Protein AF-A0A6J6SJY3-F1 (afdb_monomer_lite)

Secondary structure (DSSP, 8-state):
-HHHHHHHHHHHHHHHHHHHHHHHHHHHHHHHHHHHHHHHHHHHHHHHHHHHHHHHHHHHHHHHHHHHHHHHHHHHHHHHHHHHHHHHHHHHHHHHHHHHHHHHHHHHHHHHHHHHHHHHHHHHHHHHHHHHHHHHHHHHHHHHHHHHHHHHHHHHHHHHHHHHHHHHHHHHHHHHHHHHHHHHHHHHHHHHHHHHHHHHHH------------------------------------------SHHHHHHHHHHHHHHHHHHHHHTTGGGSHHHHHHHHHHHHHHHHHHHHTTS---EEEEETTTEEEEEETTEEEEEETT-TT-EEEEES-TTSTT-EEEEEETTEEEEEEETTTS-HHHHHHHHHHH-TTPPP-

Organism: NCBI:txid449393

pLDDT: mean 75.75, std 21.97, range [28.44, 98.81]

Sequence (377 aa):
MARHQAEERARALVVETESAQSARLEAEAAAATAVSDNARAQAAAAAAHDAQAAAESLAATHADQAREAAAAMVAAQTAAAEAHDARRRAETDAQEHAELARTSAAERDEAERRAAEALAQLQIALEARVTAERDAADHAAARAEAEAIAAERATERQAVEAAVRHQTELVEAALQDRLAAEERALALADELVRVREEFVAASGGVVPAPPAARAPRPDRPPTVPTAVSARADASLPTPSPSGGVVQVISIIAALAAAMATAIVAARGELLTAVGISLSVITVVFAVLALVRRRHPAPDVSIDERGVVTIATGGSHHRFDLYSDATDVEMSGRPGERGWQVRFLRRSLPPIVVTSRMVDAESFVRELRKWRPDLPDH

Structure (mmCIF, N/CA/C/O backbone):
data_AF-A0A6J6SJY3-F1
#
_entry.id   AF-A0A6J6SJY3-F1
#
loop_
_atom_site.group_PDB
_atom_site.id
_atom_site.type_symbol
_atom_site.label_atom_id
_atom_site.label_alt_id
_atom_site.label_comp_id
_atom_site.label_asym_id
_atom_site.label_entity_id
_atom_site.label_seq_id
_atom_site.pdbx_PDB_ins_code
_atom_site.Cartn_x
_atom_site.Cartn_y
_atom_site.Cartn_z
_atom_site.occupancy
_atom_site.B_iso_or_equiv
_atom_site.auth_seq_id
_atom_site.auth_comp_id
_atom_site.auth_asym_id
_atom_site.auth_atom_id
_atom_site.pdbx_PDB_model_num
ATOM 1 N N . MET A 1 1 ? -87.935 -0.317 130.002 1.00 56.53 1 MET A N 1
ATOM 2 C CA . MET A 1 1 ? -86.482 -0.333 129.713 1.00 56.53 1 MET A CA 1
ATOM 3 C C . MET A 1 1 ? -86.066 -1.542 128.880 1.00 56.53 1 MET A C 1
ATOM 5 O O . MET A 1 1 ? -85.767 -1.318 127.721 1.00 56.53 1 MET A O 1
ATOM 9 N N . ALA A 1 2 ? -86.125 -2.790 129.371 1.00 57.75 2 ALA A N 1
ATOM 10 C CA . ALA A 1 2 ? -85.573 -3.965 128.661 1.00 57.75 2 ALA A CA 1
ATOM 11 C C . ALA A 1 2 ? -85.941 -4.110 127.160 1.00 57.75 2 ALA A C 1
ATOM 13 O O . ALA A 1 2 ? -85.058 -4.382 126.354 1.00 57.75 2 ALA A O 1
ATOM 14 N N . ARG A 1 3 ? -87.203 -3.871 126.755 1.00 58.94 3 ARG A N 1
ATOM 15 C CA . ARG A 1 3 ? -87.597 -3.874 125.324 1.00 58.94 3 ARG A CA 1
ATOM 16 C C . ARG A 1 3 ? -86.879 -2.805 124.486 1.00 58.94 3 ARG A C 1
ATOM 18 O O . ARG A 1 3 ? -86.434 -3.117 123.394 1.00 58.94 3 ARG A O 1
ATOM 25 N N . HIS A 1 4 ? -86.704 -1.595 125.017 1.00 62.75 4 HIS A N 1
ATOM 26 C CA . HIS A 1 4 ? -86.036 -0.492 124.314 1.00 62.75 4 HIS A CA 1
ATOM 27 C C . HIS A 1 4 ? -84.557 -0.819 124.057 1.00 62.75 4 HIS A C 1
ATOM 29 O O . HIS A 1 4 ? -84.079 -0.673 122.942 1.00 62.75 4 HIS A O 1
ATOM 35 N N . GLN A 1 5 ? -83.867 -1.393 125.052 1.00 67.31 5 GLN A N 1
ATOM 36 C CA . GLN A 1 5 ? -82.482 -1.862 124.897 1.00 67.31 5 GLN A CA 1
ATOM 37 C C . GLN A 1 5 ? -82.351 -3.056 123.935 1.00 67.31 5 GLN A C 1
ATOM 39 O O . GLN A 1 5 ? -81.299 -3.240 123.326 1.00 67.31 5 GLN A O 1
ATOM 44 N N . ALA A 1 6 ? -83.396 -3.878 123.786 1.00 69.00 6 ALA A N 1
ATOM 45 C CA . ALA A 1 6 ? -83.427 -4.942 122.784 1.00 69.00 6 ALA A CA 1
ATOM 46 C C . ALA A 1 6 ? -83.635 -4.382 121.365 1.00 69.00 6 ALA A C 1
ATOM 48 O O . ALA A 1 6 ? -82.953 -4.815 120.441 1.00 69.00 6 ALA A O 1
ATOM 49 N N . GLU A 1 7 ? -84.513 -3.391 121.195 1.00 70.50 7 GLU A N 1
ATOM 50 C CA . GLU A 1 7 ? -84.739 -2.702 119.916 1.00 70.50 7 GLU A CA 1
ATOM 51 C C . GLU A 1 7 ? -83.534 -1.845 119.494 1.00 70.50 7 GLU A C 1
ATOM 53 O O . GLU A 1 7 ? -83.161 -1.853 118.324 1.00 70.50 7 GLU A O 1
ATOM 58 N N . GLU A 1 8 ? -82.863 -1.170 120.431 1.00 72.12 8 GLU A N 1
ATOM 59 C CA . GLU A 1 8 ? -81.599 -0.458 120.194 1.00 72.12 8 GLU A CA 1
ATOM 60 C C . GLU A 1 8 ? -80.485 -1.415 119.760 1.00 72.12 8 GLU A C 1
ATOM 62 O O . GLU A 1 8 ? -79.799 -1.141 118.779 1.00 72.12 8 GLU A O 1
ATOM 67 N N . ARG A 1 9 ? -80.338 -2.573 120.423 1.00 72.44 9 ARG A N 1
ATOM 68 C CA . ARG A 1 9 ? -79.381 -3.613 120.005 1.00 72.44 9 ARG A CA 1
ATOM 69 C C . ARG A 1 9 ? -79.727 -4.218 118.647 1.00 72.44 9 ARG A C 1
ATOM 71 O O . ARG A 1 9 ? -78.820 -4.452 117.859 1.00 72.44 9 ARG A O 1
ATOM 78 N N . ALA A 1 10 ? -81.007 -4.435 118.348 1.00 73.00 10 ALA A N 1
ATOM 79 C CA . ALA A 1 10 ? -81.436 -4.917 117.038 1.00 73.00 10 ALA A CA 1
ATOM 80 C C . ALA A 1 10 ? -81.129 -3.895 115.929 1.00 73.00 10 ALA A C 1
ATOM 82 O O . ALA A 1 10 ? -80.611 -4.274 114.884 1.00 73.00 10 ALA A O 1
ATOM 83 N N . ARG A 1 11 ? -81.373 -2.598 116.166 1.00 75.94 11 ARG A N 1
ATOM 84 C CA . ARG A 1 11 ? -81.018 -1.523 115.222 1.00 75.94 11 ARG A CA 1
ATOM 85 C C . ARG A 1 11 ? -79.507 -1.374 115.053 1.00 75.94 11 ARG A C 1
ATOM 87 O O . ARG A 1 11 ? -79.055 -1.213 113.927 1.00 75.94 11 ARG A O 1
ATOM 94 N N . ALA A 1 12 ? -78.735 -1.472 116.137 1.00 75.62 12 ALA A N 1
ATOM 95 C CA . ALA A 1 12 ? -77.275 -1.459 116.075 1.00 75.62 12 ALA A CA 1
ATOM 96 C C . ALA A 1 12 ? -76.739 -2.631 115.236 1.00 75.62 12 ALA A C 1
ATOM 98 O O . ALA A 1 12 ? -75.941 -2.400 114.337 1.00 75.62 12 ALA A O 1
ATOM 99 N N . LEU A 1 13 ? -77.247 -3.850 115.457 1.00 77.62 13 LEU A N 1
ATOM 100 C CA . LEU A 1 13 ? -76.889 -5.029 114.660 1.00 77.62 13 LEU A CA 1
ATOM 101 C C . LEU A 1 13 ? -77.284 -4.885 113.184 1.00 77.62 13 LEU A C 1
ATOM 103 O O . LEU A 1 13 ? -76.507 -5.277 112.323 1.00 77.62 13 LEU A O 1
ATOM 107 N N . VAL A 1 14 ? -78.449 -4.302 112.870 1.00 80.50 14 VAL A N 1
ATOM 108 C CA . VAL A 1 14 ? -78.834 -4.021 111.475 1.00 80.50 14 VAL A CA 1
ATOM 109 C C . VAL A 1 14 ? -77.833 -3.062 110.826 1.00 80.50 14 VAL A C 1
ATOM 111 O O . VAL A 1 14 ? -77.253 -3.423 109.807 1.00 80.50 14 VAL A O 1
ATOM 114 N N . VAL A 1 15 ? -77.530 -1.920 111.453 1.00 81.50 15 VAL A N 1
ATOM 115 C CA . VAL A 1 15 ? -76.552 -0.940 110.936 1.00 81.50 15 VAL A CA 1
ATOM 116 C C . VAL A 1 15 ? -75.137 -1.532 110.830 1.00 81.50 15 VAL A C 1
ATOM 118 O O . VAL A 1 15 ? -74.407 -1.234 109.885 1.00 81.50 15 VAL A O 1
ATOM 121 N N . GLU A 1 16 ? -74.743 -2.410 111.753 1.00 80.31 16 GLU A N 1
ATOM 122 C CA . GLU A 1 16 ? -73.479 -3.157 111.697 1.00 80.31 16 GLU A CA 1
ATOM 123 C C . GLU A 1 16 ? -73.463 -4.144 110.513 1.00 80.31 16 GLU A C 1
ATOM 125 O O . GLU A 1 16 ? -72.480 -4.206 109.777 1.00 80.31 16 GLU A O 1
ATOM 130 N N . THR A 1 17 ? -74.569 -4.847 110.237 1.00 81.88 17 THR A N 1
ATOM 131 C CA . THR A 1 17 ? -74.674 -5.713 109.048 1.00 81.88 17 THR A CA 1
ATOM 132 C C . THR A 1 17 ? -74.768 -4.942 107.729 1.00 81.88 17 THR A C 1
ATOM 134 O O . THR A 1 17 ? -74.174 -5.378 106.747 1.00 81.88 17 THR A O 1
ATOM 137 N N . GLU A 1 18 ? -75.449 -3.795 107.689 1.00 84.19 18 GLU A N 1
ATOM 138 C CA . GLU A 1 18 ? -75.560 -2.937 106.500 1.00 84.19 18 GLU A CA 1
ATOM 139 C C . GLU A 1 18 ? -74.212 -2.285 106.162 1.00 84.19 18 GLU A C 1
ATOM 141 O O . GLU A 1 18 ? -73.791 -2.298 105.006 1.00 84.19 18 GLU A O 1
ATOM 146 N N . SER A 1 19 ? -73.478 -1.790 107.164 1.00 81.62 19 SER A N 1
ATOM 147 C CA . SER A 1 19 ? -72.125 -1.252 106.965 1.00 81.62 19 SER A CA 1
ATOM 148 C C . SER A 1 19 ? -71.108 -2.339 106.599 1.00 81.62 19 SER A C 1
ATOM 150 O O . SER A 1 19 ? -70.290 -2.118 105.706 1.00 81.62 19 SER A O 1
ATOM 152 N N . ALA A 1 20 ? -71.201 -3.542 107.179 1.00 82.56 20 ALA A N 1
ATOM 153 C CA . ALA A 1 20 ? -70.399 -4.690 106.751 1.00 82.56 20 ALA A CA 1
ATOM 154 C C . ALA A 1 20 ? -70.732 -5.146 105.315 1.00 82.56 20 ALA A C 1
ATOM 156 O O . ALA A 1 20 ? -69.833 -5.560 104.581 1.00 82.56 20 ALA A O 1
ATOM 157 N N . GLN A 1 21 ? -71.995 -5.045 104.883 1.00 86.50 21 GLN A N 1
ATOM 158 C CA . GLN A 1 21 ? -72.391 -5.298 103.494 1.00 86.50 21 GLN A CA 1
ATOM 159 C C . GLN A 1 21 ? -71.882 -4.208 102.541 1.00 86.50 21 GLN A C 1
ATOM 161 O O . GLN A 1 21 ? -71.346 -4.559 101.492 1.00 86.50 21 GLN A O 1
ATOM 166 N N . SER A 1 22 ? -71.966 -2.921 102.902 1.00 85.38 22 SER A N 1
ATOM 167 C CA . SER A 1 22 ? -71.416 -1.820 102.089 1.00 85.38 22 SER A CA 1
ATOM 168 C C . SER A 1 22 ? -69.906 -1.967 101.912 1.00 85.38 22 SER A C 1
ATOM 170 O O . SER A 1 22 ? -69.431 -2.065 100.785 1.00 85.38 22 SER A O 1
ATOM 172 N N . ALA A 1 23 ? -69.160 -2.139 103.010 1.00 86.25 23 ALA A N 1
ATOM 173 C CA . ALA A 1 23 ? -67.711 -2.337 102.973 1.00 86.25 23 ALA A CA 1
ATOM 174 C C . ALA A 1 23 ? -67.304 -3.575 102.149 1.00 86.25 23 ALA A C 1
ATOM 176 O O . ALA A 1 23 ? -66.270 -3.572 101.479 1.00 86.25 23 ALA A O 1
ATOM 177 N N . ARG A 1 24 ? -68.128 -4.632 102.155 1.00 88.94 24 ARG A N 1
ATOM 178 C CA . ARG A 1 24 ? -67.921 -5.811 101.309 1.00 88.94 24 ARG A CA 1
ATOM 179 C C . ARG A 1 24 ? -68.184 -5.523 99.828 1.00 88.94 24 ARG A C 1
ATOM 181 O O . ARG A 1 24 ? -67.379 -5.938 99.001 1.00 88.94 24 ARG A O 1
ATOM 188 N N . LEU A 1 25 ? -69.263 -4.820 99.487 1.00 89.56 25 LEU A N 1
ATOM 189 C CA . LEU A 1 25 ? -69.569 -4.425 98.105 1.00 89.56 25 LEU A CA 1
ATOM 190 C C . LEU A 1 25 ? -68.517 -3.453 97.549 1.00 89.56 25 LEU A C 1
ATOM 192 O O . LEU A 1 25 ? -68.108 -3.584 96.399 1.00 89.56 25 LEU A O 1
ATOM 196 N N . GLU A 1 26 ? -68.022 -2.533 98.376 1.00 90.50 26 GLU A N 1
ATOM 197 C CA . GLU A 1 26 ? -66.907 -1.635 98.059 1.00 90.50 26 GLU A CA 1
ATOM 198 C C . GLU A 1 26 ? -65.608 -2.419 97.809 1.00 90.50 26 GLU A C 1
ATOM 200 O O . GLU A 1 26 ? -64.919 -2.165 96.820 1.00 90.50 26 GLU A O 1
ATOM 205 N N . ALA A 1 27 ? -65.298 -3.425 98.637 1.00 88.31 27 ALA A N 1
ATOM 206 C CA . ALA A 1 27 ? -64.146 -4.305 98.434 1.00 88.31 27 ALA A CA 1
ATOM 207 C C . ALA A 1 27 ? -64.277 -5.184 97.173 1.00 88.31 27 ALA A C 1
ATOM 209 O O . ALA A 1 27 ? -63.305 -5.343 96.433 1.00 88.31 27 ALA A O 1
ATOM 210 N N . GLU A 1 28 ? -65.465 -5.727 96.891 1.00 90.62 28 GLU A N 1
ATOM 211 C CA . GLU A 1 28 ? -65.739 -6.514 95.681 1.00 90.62 28 GLU A CA 1
ATOM 212 C C . GLU A 1 28 ? -65.668 -5.634 94.411 1.00 90.62 28 GLU A C 1
ATOM 214 O O . GLU A 1 28 ? -65.083 -6.051 93.407 1.00 90.62 28 GLU A O 1
ATOM 219 N N . ALA A 1 29 ? -66.140 -4.382 94.464 1.00 91.56 29 ALA A N 1
ATOM 220 C CA . ALA A 1 29 ? -66.001 -3.403 93.380 1.00 91.56 29 ALA A CA 1
ATOM 221 C C . ALA A 1 29 ? -64.545 -2.942 93.167 1.00 91.56 29 ALA A C 1
ATOM 223 O O . ALA A 1 29 ? -64.086 -2.832 92.024 1.00 91.56 29 ALA A O 1
ATOM 224 N N . ALA A 1 30 ? -63.787 -2.717 94.244 1.00 92.19 30 ALA A N 1
ATOM 225 C CA . ALA A 1 30 ? -62.361 -2.403 94.170 1.00 92.19 30 ALA A CA 1
ATOM 226 C C . ALA A 1 30 ? -61.557 -3.572 93.572 1.00 92.19 30 ALA A C 1
ATOM 228 O O . ALA A 1 30 ? -60.712 -3.359 92.702 1.00 92.19 30 ALA A O 1
ATOM 229 N N . ALA A 1 31 ? -61.866 -4.815 93.962 1.00 91.56 31 ALA A N 1
ATOM 230 C CA . ALA A 1 31 ? -61.252 -6.013 93.393 1.00 91.56 31 ALA A CA 1
ATOM 231 C C . ALA A 1 31 ? -61.578 -6.177 91.897 1.00 91.56 31 ALA A C 1
ATOM 233 O O . ALA A 1 31 ? -60.673 -6.417 91.097 1.00 91.56 31 ALA A O 1
ATOM 234 N N . ALA A 1 32 ? -62.838 -5.983 91.492 1.00 93.62 32 ALA A N 1
ATOM 235 C CA . ALA A 1 32 ? -63.238 -6.003 90.082 1.00 93.62 32 ALA A CA 1
ATOM 236 C C . ALA A 1 32 ? -62.518 -4.919 89.254 1.00 93.62 32 ALA A C 1
ATOM 238 O O . ALA A 1 32 ? -62.084 -5.178 88.128 1.00 93.62 32 ALA A O 1
ATOM 239 N N . THR A 1 33 ? -62.329 -3.729 89.832 1.00 95.25 33 THR A N 1
ATOM 240 C CA . THR A 1 33 ? -61.581 -2.626 89.211 1.00 95.25 33 THR A CA 1
ATOM 241 C C . THR A 1 33 ? -60.107 -2.997 89.034 1.00 95.25 33 THR A C 1
ATOM 243 O O . THR A 1 33 ? -59.603 -2.942 87.914 1.00 95.25 33 THR A O 1
ATOM 246 N N . ALA A 1 34 ? -59.447 -3.501 90.082 1.00 94.38 34 ALA A N 1
ATOM 247 C CA . ALA A 1 34 ? -58.052 -3.942 90.030 1.00 94.38 34 ALA A CA 1
ATOM 248 C C . ALA A 1 34 ? -57.814 -5.091 89.028 1.00 94.38 34 ALA A C 1
ATOM 250 O O . ALA A 1 34 ? -56.789 -5.115 88.346 1.00 94.38 34 ALA A O 1
ATOM 251 N N . VAL A 1 35 ? -58.765 -6.024 88.881 1.00 96.06 35 VAL A N 1
ATOM 252 C CA . VAL A 1 35 ? -58.718 -7.069 87.840 1.00 96.06 35 VAL A CA 1
ATOM 253 C C . VAL A 1 35 ? -58.846 -6.460 86.439 1.00 96.06 35 VAL A C 1
ATOM 255 O O . VAL A 1 35 ? -58.096 -6.842 85.541 1.00 96.06 35 VAL A O 1
ATOM 258 N N . SER A 1 36 ? -59.739 -5.483 86.245 1.00 95.75 36 SER A N 1
ATOM 259 C CA . SER A 1 36 ? -59.887 -4.767 84.969 1.00 95.75 36 SER A CA 1
ATOM 260 C C . SER A 1 36 ? -58.646 -3.938 84.609 1.00 95.75 36 SER A C 1
ATOM 262 O O . SER A 1 36 ? -58.234 -3.922 83.448 1.00 95.75 36 SER A O 1
ATOM 264 N N . ASP A 1 37 ? -58.025 -3.280 85.590 1.00 95.62 37 ASP A N 1
ATOM 265 C CA 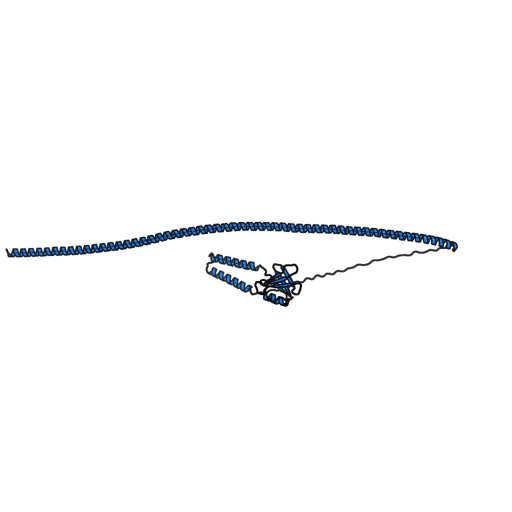. ASP A 1 37 ? -56.790 -2.509 85.415 1.00 95.62 37 ASP A CA 1
ATOM 266 C C . ASP A 1 37 ? -55.608 -3.425 85.072 1.00 95.62 37 ASP A C 1
ATOM 268 O O . ASP A 1 37 ? -54.864 -3.140 84.136 1.00 95.62 37 ASP A O 1
ATOM 272 N N . ASN A 1 38 ? -55.476 -4.566 85.758 1.00 95.69 38 ASN A N 1
ATOM 273 C CA . ASN A 1 38 ? -54.453 -5.573 85.468 1.00 95.69 38 ASN A CA 1
ATOM 274 C C . ASN A 1 38 ? -54.642 -6.177 84.062 1.00 95.69 38 ASN A C 1
ATOM 276 O O . ASN A 1 38 ? -53.689 -6.253 83.292 1.00 95.69 38 ASN A O 1
ATOM 280 N N . ALA A 1 39 ? -55.877 -6.507 83.666 1.00 96.06 39 ALA A N 1
ATOM 281 C CA . ALA A 1 39 ? -56.178 -6.969 82.309 1.00 96.06 39 ALA A CA 1
ATOM 282 C C . ALA A 1 39 ? -55.839 -5.912 81.237 1.00 96.06 39 ALA A C 1
ATOM 284 O O . ALA A 1 39 ? -55.269 -6.248 80.198 1.00 96.06 39 ALA A O 1
ATOM 285 N N . ARG A 1 40 ? -56.121 -4.625 81.495 1.00 96.81 40 ARG A N 1
ATOM 286 C CA . ARG A 1 40 ? -55.726 -3.518 80.604 1.00 96.81 40 ARG A CA 1
ATOM 287 C C . ARG A 1 40 ? -54.207 -3.324 80.547 1.00 96.81 40 ARG A C 1
ATOM 289 O O . ARG A 1 40 ? -53.683 -3.091 79.461 1.00 96.81 40 ARG A O 1
ATOM 296 N N . ALA A 1 41 ? -53.494 -3.479 81.662 1.00 95.75 41 ALA A N 1
ATOM 297 C CA . ALA A 1 41 ? -52.032 -3.432 81.697 1.00 95.75 41 ALA A CA 1
ATOM 298 C C . ALA A 1 41 ? -51.393 -4.603 80.925 1.00 95.75 41 ALA A C 1
ATOM 300 O O . ALA A 1 41 ? -50.464 -4.387 80.151 1.00 95.75 41 ALA A O 1
ATOM 301 N N . GLN A 1 42 ? -51.926 -5.822 81.064 1.00 96.31 42 GLN A N 1
ATOM 302 C CA . GLN A 1 42 ? -51.480 -6.998 80.305 1.00 96.31 42 GLN A CA 1
ATOM 303 C C . GLN A 1 42 ? -51.727 -6.834 78.799 1.00 96.31 42 GLN A C 1
ATOM 305 O O . GLN A 1 42 ? -50.830 -7.103 78.003 1.00 96.31 42 GLN A O 1
ATOM 310 N N . ALA A 1 43 ? -52.899 -6.330 78.400 1.00 96.62 43 ALA A N 1
ATOM 311 C CA . ALA A 1 43 ? -53.201 -6.038 76.998 1.00 96.62 43 ALA A CA 1
ATOM 312 C C . ALA A 1 43 ? -52.274 -4.955 76.411 1.00 96.62 43 ALA A C 1
ATOM 314 O O . ALA A 1 43 ? -51.808 -5.092 75.281 1.00 96.62 43 ALA A O 1
ATOM 315 N N . ALA A 1 44 ? -51.956 -3.909 77.184 1.00 96.81 44 ALA A N 1
ATOM 316 C CA . ALA A 1 44 ? -51.006 -2.876 76.772 1.00 96.81 44 ALA A CA 1
ATOM 317 C C . ALA A 1 44 ? -49.568 -3.414 76.647 1.00 96.81 44 ALA A C 1
ATOM 319 O O . ALA A 1 44 ? -48.866 -3.059 75.704 1.00 96.81 44 ALA A O 1
ATOM 320 N N . ALA A 1 45 ? -49.140 -4.299 77.555 1.00 96.88 45 ALA A N 1
ATOM 321 C CA . ALA A 1 45 ? -47.833 -4.952 77.489 1.00 96.88 45 ALA A CA 1
ATOM 322 C C . ALA A 1 45 ? -47.715 -5.893 76.276 1.00 96.88 45 ALA A C 1
ATOM 324 O O . ALA A 1 45 ? -46.703 -5.861 75.579 1.00 96.88 45 ALA A O 1
ATOM 325 N N . ALA A 1 46 ? -48.758 -6.676 75.976 1.00 96.94 46 ALA A N 1
ATOM 326 C CA . ALA A 1 46 ? -48.812 -7.510 74.775 1.00 96.94 46 ALA A CA 1
ATOM 327 C C . ALA A 1 46 ? -48.710 -6.659 73.497 1.00 96.94 46 ALA A C 1
ATOM 329 O O . ALA A 1 46 ? -47.816 -6.881 72.686 1.00 96.94 46 ALA A O 1
ATOM 330 N N . ALA A 1 47 ? -49.529 -5.608 73.377 1.00 97.50 47 ALA A N 1
ATOM 331 C CA . ALA A 1 47 ? -49.487 -4.697 72.232 1.00 97.50 47 ALA A CA 1
ATOM 332 C C . ALA A 1 47 ? -48.130 -3.977 72.077 1.00 97.50 47 ALA A C 1
ATOM 334 O O . ALA A 1 47 ? -47.699 -3.714 70.955 1.00 97.50 47 ALA A O 1
ATOM 335 N N . ALA A 1 48 ? -47.434 -3.678 73.181 1.00 97.38 48 ALA A N 1
ATOM 336 C CA . ALA A 1 48 ? -46.082 -3.121 73.146 1.00 97.38 48 ALA A CA 1
ATOM 337 C C . ALA A 1 48 ? -45.040 -4.138 72.642 1.00 97.38 48 ALA A C 1
ATOM 339 O O . ALA A 1 48 ? -44.178 -3.771 71.844 1.00 97.38 48 ALA A O 1
ATOM 340 N N . HIS A 1 49 ? -45.137 -5.409 73.049 1.00 97.19 49 HIS A N 1
ATOM 341 C CA . HIS A 1 49 ? -44.282 -6.480 72.527 1.00 97.19 49 HIS A CA 1
ATOM 342 C C . HIS A 1 49 ? -44.542 -6.766 71.042 1.00 97.19 49 HIS A C 1
ATOM 344 O O . HIS A 1 49 ? -43.584 -6.874 70.279 1.00 97.19 49 HIS A O 1
ATOM 350 N N . ASP A 1 50 ? -45.805 -6.809 70.608 1.00 98.00 50 ASP A N 1
ATOM 351 C CA . ASP A 1 50 ? -46.167 -6.984 69.195 1.00 98.00 50 ASP A CA 1
ATOM 352 C C . ASP A 1 50 ? -45.634 -5.823 68.334 1.00 98.00 50 ASP A C 1
ATOM 354 O O . ASP A 1 50 ? -45.064 -6.037 67.261 1.00 98.00 50 ASP A O 1
ATOM 358 N N . ALA A 1 51 ? -45.750 -4.582 68.826 1.00 97.25 51 ALA A N 1
ATOM 359 C CA . ALA A 1 51 ? -45.201 -3.401 68.162 1.00 97.25 51 ALA A CA 1
ATOM 360 C C . ALA A 1 51 ? -43.661 -3.415 68.103 1.00 97.25 51 ALA A C 1
ATOM 362 O O . ALA A 1 51 ? -43.090 -3.031 67.080 1.00 97.25 51 ALA A O 1
ATOM 363 N N . GLN A 1 52 ? -42.985 -3.886 69.158 1.00 97.81 52 GLN A N 1
ATOM 364 C CA . GLN A 1 52 ? -41.532 -4.065 69.158 1.00 97.81 52 GLN A CA 1
ATOM 365 C C . GLN A 1 52 ? -41.105 -5.130 68.136 1.00 97.81 52 GLN A C 1
ATOM 367 O O . GLN A 1 52 ? -40.230 -4.858 67.317 1.00 97.81 52 GLN A O 1
ATOM 372 N N . ALA A 1 53 ? -41.752 -6.298 68.117 1.00 97.94 53 ALA A N 1
ATOM 373 C CA . ALA A 1 53 ? -41.448 -7.368 67.164 1.00 97.94 53 ALA A CA 1
ATOM 374 C C . ALA A 1 53 ? -41.673 -6.927 65.703 1.00 97.94 53 ALA A C 1
ATOM 376 O O . ALA A 1 53 ? -40.866 -7.235 64.821 1.00 97.94 53 ALA A O 1
ATOM 377 N N . ALA A 1 54 ? -42.725 -6.143 65.440 1.00 97.88 54 ALA A N 1
ATOM 378 C CA . ALA A 1 54 ? -42.958 -5.537 64.130 1.00 97.88 54 ALA A CA 1
ATOM 379 C C . ALA A 1 54 ? -41.854 -4.530 63.746 1.00 97.88 54 ALA A C 1
ATOM 381 O O . ALA A 1 54 ? -41.372 -4.548 62.611 1.00 97.88 54 ALA A O 1
ATOM 382 N N . ALA A 1 55 ? -41.411 -3.684 64.683 1.00 97.88 55 ALA A N 1
ATOM 383 C CA . ALA A 1 55 ? -40.322 -2.734 64.455 1.00 97.88 55 ALA A CA 1
ATOM 384 C C . ALA A 1 55 ? -38.972 -3.435 64.208 1.00 97.88 55 ALA A C 1
ATOM 386 O O . ALA A 1 55 ? -38.237 -3.042 63.302 1.00 97.88 55 ALA A O 1
ATOM 387 N N . GLU A 1 56 ? -38.666 -4.503 64.949 1.00 98.25 56 GLU A N 1
ATOM 388 C CA . GLU A 1 56 ? -37.469 -5.332 64.753 1.00 98.25 56 GLU A CA 1
ATOM 389 C C . GLU A 1 56 ? -37.490 -6.043 63.387 1.00 98.25 56 GLU A C 1
ATOM 391 O O . GLU A 1 56 ? -36.487 -6.031 62.671 1.00 98.25 56 GLU A O 1
ATOM 396 N N . SER A 1 57 ? -38.644 -6.571 62.961 1.00 98.12 57 SER A N 1
ATOM 397 C CA . SER A 1 57 ? -38.818 -7.175 61.631 1.00 98.12 57 SER A CA 1
ATOM 398 C C . SER A 1 57 ? -38.634 -6.167 60.487 1.00 98.12 57 SER A C 1
ATOM 400 O O . SER A 1 57 ? -38.039 -6.497 59.455 1.00 98.12 57 SER A O 1
ATOM 402 N N . LEU A 1 58 ? -39.124 -4.932 60.645 1.00 98.38 58 LEU A N 1
ATOM 403 C CA . LEU A 1 58 ? -38.903 -3.852 59.676 1.00 98.38 58 LEU A CA 1
ATOM 404 C C . LEU A 1 58 ? -37.433 -3.411 59.650 1.00 98.38 58 LEU A C 1
ATOM 406 O O . LEU A 1 58 ? -36.866 -3.241 58.571 1.00 98.38 58 LEU A O 1
ATOM 410 N N . ALA A 1 59 ? -36.789 -3.289 60.814 1.00 98.12 59 ALA A N 1
ATOM 411 C CA . ALA A 1 59 ? -35.370 -2.954 60.913 1.00 98.12 59 ALA A CA 1
ATOM 412 C C . ALA A 1 59 ? -34.477 -4.017 60.249 1.00 98.12 59 ALA A C 1
ATOM 414 O O . ALA A 1 59 ? -33.556 -3.662 59.513 1.00 98.12 59 ALA A O 1
ATOM 415 N N . ALA A 1 60 ? -34.785 -5.306 60.431 1.00 98.12 60 ALA A N 1
ATOM 416 C CA . ALA A 1 60 ? -34.116 -6.401 59.730 1.00 98.12 60 ALA A CA 1
ATOM 417 C C . ALA A 1 60 ? -34.314 -6.304 58.206 1.00 98.12 60 ALA A C 1
ATOM 419 O O . ALA A 1 60 ? -33.344 -6.332 57.454 1.00 98.12 60 ALA A O 1
ATOM 420 N N . THR A 1 61 ? -35.550 -6.076 57.747 1.00 98.44 61 THR A N 1
ATOM 421 C CA . THR A 1 61 ? -35.864 -5.923 56.312 1.00 98.44 61 THR A CA 1
ATOM 422 C C . THR A 1 61 ? -35.090 -4.760 55.675 1.00 98.44 61 THR A C 1
ATOM 424 O O . THR A 1 61 ? -34.543 -4.898 54.582 1.00 98.44 61 THR A O 1
ATOM 427 N N . HIS A 1 62 ? -34.981 -3.621 56.365 1.00 98.12 62 HIS A N 1
ATOM 428 C CA . HIS A 1 62 ? -34.193 -2.482 55.888 1.00 98.12 62 HIS A CA 1
ATOM 429 C C . HIS A 1 62 ? -32.678 -2.726 55.948 1.00 98.12 62 HIS A C 1
ATOM 431 O O . HIS A 1 62 ? -31.957 -2.257 55.067 1.00 98.12 62 HIS A O 1
ATOM 437 N N . ALA A 1 63 ? -32.179 -3.482 56.932 1.00 98.19 63 ALA A N 1
ATOM 438 C CA . ALA A 1 63 ? -30.777 -3.896 56.976 1.00 98.19 63 ALA A CA 1
ATOM 439 C C . ALA A 1 63 ? -30.422 -4.846 55.817 1.00 98.19 63 ALA A C 1
ATOM 441 O O . ALA A 1 63 ? -29.325 -4.763 55.265 1.00 98.19 63 ALA A O 1
ATOM 442 N N . ASP A 1 64 ? -31.347 -5.711 55.405 1.00 98.44 64 ASP A N 1
ATOM 443 C CA . ASP A 1 64 ? -31.177 -6.613 54.262 1.00 98.44 64 ASP A CA 1
ATOM 444 C C . ASP A 1 64 ? -31.146 -5.829 52.943 1.00 98.44 64 ASP A C 1
ATOM 446 O O . ASP A 1 64 ? -30.188 -5.956 52.178 1.00 98.44 64 ASP A O 1
ATOM 450 N N . GLN A 1 65 ? -32.107 -4.921 52.741 1.00 98.31 65 GLN A N 1
ATOM 451 C CA . GLN A 1 65 ? -32.137 -3.995 51.599 1.00 98.31 65 GLN A CA 1
ATOM 452 C C . GLN A 1 65 ? -30.871 -3.125 51.515 1.00 98.31 65 GLN A C 1
ATOM 454 O O . GLN A 1 65 ? -30.326 -2.918 50.431 1.00 98.31 65 GLN A O 1
ATOM 459 N N . ALA A 1 66 ? -30.362 -2.635 52.651 1.00 98.19 66 ALA A N 1
ATOM 460 C CA . ALA A 1 66 ? -29.126 -1.854 52.695 1.00 98.19 66 ALA A CA 1
ATOM 461 C C . ALA A 1 66 ? -27.889 -2.689 52.317 1.00 98.19 66 ALA A C 1
ATOM 463 O O . ALA A 1 66 ? -26.997 -2.189 51.629 1.00 98.19 66 ALA A O 1
ATOM 464 N N . ARG A 1 67 ? -27.837 -3.968 52.722 1.00 98.50 67 ARG A N 1
ATOM 465 C CA . ARG A 1 67 ? -26.766 -4.900 52.328 1.00 98.50 67 ARG A CA 1
ATOM 466 C C . ARG A 1 67 ? -26.823 -5.244 50.839 1.00 98.50 67 ARG A C 1
ATOM 468 O O . ARG A 1 67 ? -25.777 -5.256 50.193 1.00 98.50 67 ARG A O 1
ATOM 475 N N . GLU A 1 68 ? -28.014 -5.463 50.288 1.00 98.44 68 GLU A N 1
ATOM 476 C CA . GLU A 1 68 ? -28.214 -5.691 48.851 1.00 98.44 68 GLU A CA 1
ATOM 477 C C . GLU A 1 68 ? -27.803 -4.462 48.023 1.00 98.44 68 GLU A C 1
ATOM 479 O O . GLU A 1 68 ? -27.012 -4.583 47.088 1.00 98.44 68 GLU A O 1
ATOM 484 N N . ALA A 1 69 ? -28.242 -3.262 48.417 1.00 98.25 69 ALA A N 1
ATOM 485 C CA . ALA A 1 69 ? -27.866 -2.013 47.755 1.00 98.25 69 ALA A CA 1
ATOM 486 C C . ALA A 1 69 ? -26.348 -1.751 47.803 1.00 98.25 69 ALA A C 1
ATOM 488 O O . ALA A 1 69 ? -25.762 -1.331 46.803 1.00 98.25 69 ALA A O 1
ATOM 489 N N . ALA A 1 70 ? -25.689 -2.043 48.930 1.00 98.38 70 ALA A N 1
ATOM 490 C CA . ALA A 1 70 ? -24.235 -1.942 49.048 1.00 98.38 70 ALA A CA 1
ATOM 491 C C . ALA A 1 70 ? -23.511 -2.942 48.126 1.00 98.38 70 ALA A C 1
ATOM 493 O O . ALA A 1 70 ? -22.568 -2.560 47.432 1.00 98.38 70 ALA A O 1
ATOM 494 N N . ALA A 1 71 ? -23.974 -4.195 48.056 1.00 98.38 71 ALA A N 1
ATOM 495 C CA . ALA A 1 71 ? -23.421 -5.198 47.145 1.00 98.38 71 ALA A CA 1
ATOM 496 C C . ALA A 1 71 ? -23.604 -4.801 45.667 1.00 98.38 71 ALA A C 1
ATOM 498 O O . ALA A 1 71 ? -22.664 -4.911 44.879 1.00 98.38 71 ALA A O 1
ATOM 499 N N . ALA A 1 72 ? -24.774 -4.265 45.304 1.00 98.19 72 ALA A N 1
ATOM 500 C CA . ALA A 1 72 ? -25.049 -3.745 43.966 1.00 98.19 72 ALA A CA 1
ATOM 501 C C . ALA A 1 72 ? -24.156 -2.542 43.608 1.00 98.19 72 ALA A C 1
ATOM 503 O O . ALA A 1 72 ? -23.656 -2.466 42.485 1.00 98.19 72 ALA A O 1
ATOM 504 N N . MET A 1 73 ? -23.888 -1.635 44.557 1.00 98.44 73 MET A N 1
ATOM 505 C CA . MET A 1 73 ? -22.933 -0.536 44.361 1.00 98.44 73 MET A CA 1
ATOM 506 C C . MET A 1 73 ? -21.505 -1.036 44.119 1.00 98.44 73 MET A C 1
ATOM 508 O O . MET A 1 73 ? -20.848 -0.536 43.207 1.00 98.44 73 MET A O 1
ATOM 512 N N . VAL A 1 74 ? -21.029 -2.031 44.878 1.00 98.69 74 VAL A N 1
ATOM 513 C CA . VAL A 1 74 ? -19.700 -2.629 44.647 1.00 98.69 74 VAL A CA 1
ATOM 514 C C . VAL A 1 74 ? -19.635 -3.297 43.271 1.00 98.69 74 VAL A C 1
ATOM 516 O O . VAL A 1 74 ? -18.712 -3.020 42.510 1.00 98.69 74 VAL A O 1
ATOM 519 N N . ALA A 1 75 ? -20.640 -4.096 42.900 1.00 98.38 75 ALA A N 1
ATOM 520 C CA . ALA A 1 75 ? -20.700 -4.735 41.583 1.00 98.38 75 ALA A CA 1
ATOM 521 C C . ALA A 1 75 ? -20.702 -3.711 40.430 1.00 98.38 75 ALA A C 1
ATOM 523 O O . ALA A 1 75 ? -19.994 -3.893 39.438 1.00 98.38 75 ALA A O 1
ATOM 524 N N . ALA A 1 76 ? -21.435 -2.601 40.575 1.00 98.38 76 ALA A N 1
ATOM 525 C CA . ALA A 1 76 ? -21.444 -1.514 39.598 1.00 98.38 76 ALA A CA 1
ATOM 526 C C . ALA A 1 76 ? -20.085 -0.793 39.498 1.00 98.38 76 ALA A C 1
ATOM 528 O O . ALA A 1 76 ? -19.662 -0.439 38.398 1.00 98.38 76 ALA A O 1
ATOM 529 N N . GLN A 1 77 ? -19.374 -0.607 40.617 1.00 98.62 77 GLN A N 1
ATOM 530 C CA . GLN A 1 77 ? -18.020 -0.038 40.629 1.00 98.62 77 GLN A CA 1
ATOM 531 C C . GLN A 1 77 ? -17.003 -0.967 39.950 1.00 98.62 77 GLN A C 1
ATOM 533 O O . GLN A 1 77 ? -16.197 -0.493 39.149 1.00 98.62 77 GLN A O 1
ATOM 538 N N . THR A 1 78 ? -17.068 -2.280 40.202 1.00 98.62 78 THR A N 1
ATOM 539 C CA . THR A 1 78 ? -16.231 -3.277 39.514 1.00 98.62 78 THR A CA 1
ATOM 540 C C . THR A 1 78 ? -16.496 -3.277 38.008 1.00 98.62 78 THR A C 1
ATOM 542 O O . THR A 1 78 ? -15.558 -3.114 37.232 1.00 98.62 78 THR A O 1
ATOM 545 N N . ALA A 1 79 ? -17.762 -3.351 37.584 1.00 98.31 79 ALA A N 1
ATOM 546 C CA . ALA A 1 79 ? -18.128 -3.327 36.167 1.00 98.31 79 ALA A CA 1
ATOM 547 C C . ALA A 1 79 ? -17.709 -2.017 35.466 1.00 98.31 79 ALA A C 1
ATOM 549 O O . ALA A 1 79 ? -17.270 -2.040 34.315 1.00 98.31 79 ALA A O 1
ATOM 550 N N . ALA A 1 80 ? -17.789 -0.872 36.154 1.00 98.44 80 ALA A N 1
ATOM 551 C CA . ALA A 1 80 ? -17.292 0.401 35.632 1.00 98.44 80 ALA A CA 1
ATOM 552 C C . ALA A 1 80 ? -15.762 0.398 35.460 1.00 98.44 80 ALA A C 1
ATOM 554 O O . ALA A 1 80 ? -15.267 0.837 34.422 1.00 98.44 80 ALA A O 1
ATOM 555 N N . ALA A 1 81 ? -15.010 -0.129 36.432 1.00 98.50 81 ALA A N 1
ATOM 556 C CA . ALA A 1 81 ? -13.556 -0.262 36.332 1.00 98.50 81 ALA A CA 1
ATOM 557 C C . ALA A 1 81 ? -13.145 -1.200 35.181 1.00 98.50 81 ALA A C 1
ATOM 559 O O . ALA A 1 81 ? -12.290 -0.843 34.372 1.00 98.50 81 ALA A O 1
ATOM 560 N N . GLU A 1 82 ? -13.806 -2.351 35.041 1.00 98.50 82 GLU A N 1
ATOM 561 C CA . GLU A 1 82 ? -13.588 -3.290 33.933 1.00 98.50 82 GLU A CA 1
ATOM 562 C C . GLU A 1 82 ? -13.893 -2.662 32.565 1.00 98.50 82 GLU A C 1
ATOM 564 O O . GLU A 1 82 ? -13.126 -2.850 31.617 1.00 98.50 82 GLU A O 1
ATOM 569 N N . ALA A 1 83 ? -14.966 -1.869 32.460 1.00 98.31 83 ALA A N 1
ATOM 570 C CA . ALA A 1 83 ? -15.322 -1.143 31.242 1.00 98.31 83 ALA A CA 1
ATOM 571 C C . ALA A 1 83 ? -14.307 -0.037 30.898 1.00 98.31 83 ALA A C 1
ATOM 573 O O . ALA A 1 83 ? -13.939 0.117 29.730 1.00 98.31 83 ALA A O 1
ATOM 574 N N . HIS A 1 84 ? -13.807 0.702 31.895 1.00 98.56 84 HIS A N 1
ATOM 575 C CA . HIS A 1 84 ? -12.713 1.656 31.698 1.00 98.56 84 HIS A CA 1
ATOM 576 C C . HIS A 1 84 ? -11.436 0.952 31.224 1.00 98.56 84 HIS A C 1
ATOM 578 O O . HIS A 1 84 ? -10.800 1.417 30.282 1.00 98.56 84 HIS A O 1
ATOM 584 N N . ASP A 1 85 ? -11.087 -0.195 31.799 1.00 98.69 85 ASP A N 1
ATOM 585 C CA . ASP A 1 85 ? -9.900 -0.961 31.415 1.00 98.69 85 ASP A CA 1
ATOM 586 C C . ASP A 1 85 ? -10.020 -1.612 30.033 1.00 98.69 85 ASP A C 1
ATOM 588 O O . ASP A 1 85 ? -9.047 -1.634 29.276 1.00 98.69 85 ASP A O 1
ATOM 592 N N . ALA A 1 86 ? -11.210 -2.088 29.661 1.00 98.25 86 ALA A N 1
ATOM 593 C CA . ALA A 1 86 ? -11.500 -2.551 28.308 1.00 98.25 86 ALA A CA 1
ATOM 594 C C . ALA A 1 86 ? -11.382 -1.412 27.286 1.00 98.25 86 ALA A C 1
ATOM 596 O O . ALA A 1 86 ? -10.777 -1.600 26.231 1.00 98.25 86 ALA A O 1
ATOM 597 N N . ARG A 1 87 ? -11.881 -0.214 27.624 1.00 98.62 87 ARG A N 1
ATOM 598 C CA . ARG A 1 87 ? -11.716 0.984 26.794 1.00 98.62 87 ARG A CA 1
ATOM 599 C C . ARG A 1 87 ? -10.244 1.381 26.646 1.00 98.62 87 ARG A C 1
ATOM 601 O O . ARG A 1 87 ? -9.823 1.630 25.524 1.00 98.62 87 ARG A O 1
ATOM 608 N N . ARG A 1 88 ? -9.459 1.402 27.733 1.00 98.81 88 ARG A N 1
ATOM 609 C CA . ARG A 1 88 ? -8.022 1.741 27.677 1.00 98.81 88 ARG A CA 1
ATOM 610 C C . ARG A 1 88 ? -7.250 0.786 26.765 1.00 98.81 88 ARG A C 1
ATOM 612 O O . ARG A 1 88 ? -6.439 1.255 25.979 1.00 98.81 88 ARG A O 1
ATOM 619 N N . ARG A 1 89 ? -7.537 -0.524 26.825 1.00 98.75 89 ARG A N 1
ATOM 620 C CA . ARG A 1 89 ? -6.963 -1.514 25.893 1.00 98.75 89 ARG A CA 1
ATOM 621 C C . ARG A 1 89 ? -7.318 -1.184 24.442 1.00 98.75 89 ARG A C 1
ATOM 623 O O . ARG A 1 89 ? -6.414 -0.958 23.653 1.00 98.75 89 ARG A O 1
ATOM 630 N N . ALA A 1 90 ? -8.603 -1.011 24.129 1.00 98.44 90 ALA A N 1
ATOM 631 C CA . ALA A 1 90 ? -9.044 -0.674 22.773 1.00 98.44 90 ALA A CA 1
ATOM 632 C C . ALA A 1 90 ? -8.475 0.665 22.245 1.00 98.44 90 ALA A C 1
ATOM 634 O O . ALA A 1 90 ? -8.248 0.807 21.045 1.00 98.44 90 ALA A O 1
ATOM 635 N N . GLU A 1 91 ? -8.228 1.647 23.120 1.00 98.69 91 GLU A N 1
ATOM 636 C CA . GLU A 1 91 ? -7.555 2.903 22.763 1.00 98.69 91 GLU A CA 1
ATOM 637 C C . GLU A 1 91 ? -6.057 2.701 22.462 1.00 98.69 91 GLU A C 1
ATOM 639 O O . GLU A 1 91 ? -5.548 3.343 21.544 1.00 98.69 91 GLU A O 1
ATOM 644 N N . THR A 1 92 ? -5.366 1.793 23.162 1.00 98.75 92 THR A N 1
ATOM 645 C CA . THR A 1 92 ? -3.986 1.380 22.839 1.00 98.75 92 THR A CA 1
ATOM 646 C C . THR A 1 92 ? -3.927 0.561 21.547 1.00 98.75 92 THR A C 1
ATOM 648 O O . THR A 1 92 ? -3.172 0.925 20.649 1.00 98.75 92 THR A O 1
ATOM 651 N N . ASP A 1 93 ? -4.776 -0.458 21.388 1.00 98.50 93 ASP A N 1
ATOM 652 C CA . ASP A 1 93 ? -4.842 -1.296 20.179 1.00 98.50 93 ASP A CA 1
ATOM 653 C C . ASP A 1 93 ? -5.074 -0.431 18.918 1.00 98.50 93 ASP A C 1
ATOM 655 O O . ASP A 1 93 ? -4.450 -0.618 17.871 1.00 98.50 93 ASP A O 1
ATOM 659 N N . ALA A 1 94 ? -5.940 0.586 19.026 1.00 98.50 94 ALA A N 1
ATOM 660 C CA . ALA A 1 94 ? -6.194 1.549 17.957 1.00 98.50 94 ALA A CA 1
ATOM 661 C C . ALA A 1 94 ? -4.993 2.469 17.658 1.00 98.50 94 ALA A C 1
ATOM 663 O O . ALA A 1 94 ? -4.793 2.845 16.500 1.00 98.50 94 ALA A O 1
ATOM 664 N N . GLN A 1 95 ? -4.187 2.828 18.664 1.00 98.62 95 GLN A N 1
ATOM 665 C CA . GLN A 1 95 ? -2.951 3.597 18.476 1.00 98.62 95 GLN A CA 1
ATOM 666 C C . GLN A 1 95 ? -1.878 2.758 17.772 1.00 98.62 95 GLN A C 1
ATOM 668 O O . GLN A 1 95 ? -1.299 3.230 16.793 1.00 98.62 95 GLN A O 1
ATOM 673 N N . GLU A 1 96 ? -1.679 1.503 18.186 1.00 98.75 96 GLU A N 1
ATOM 674 C CA . GLU A 1 96 ? -0.741 0.570 17.544 1.00 98.75 96 GLU A CA 1
ATOM 675 C C . GLU A 1 96 ? -1.125 0.301 16.080 1.00 98.75 96 GLU A C 1
ATOM 677 O O . GLU A 1 96 ? -0.286 0.391 15.179 1.00 98.75 96 GLU A O 1
ATOM 682 N N . HIS A 1 97 ? -2.412 0.070 15.796 1.00 98.44 97 HIS A N 1
ATOM 683 C CA . HIS A 1 97 ? -2.903 -0.048 14.420 1.00 98.44 97 HIS A CA 1
ATOM 684 C C . HIS A 1 97 ? -2.719 1.244 13.605 1.00 98.44 97 HIS A C 1
ATOM 686 O O . HIS A 1 97 ? -2.367 1.174 12.424 1.00 98.44 97 HIS A O 1
ATOM 692 N N . ALA A 1 98 ? -2.897 2.423 14.211 1.00 98.56 98 ALA A N 1
ATOM 693 C CA . ALA A 1 98 ? -2.633 3.706 13.559 1.00 98.56 98 ALA A CA 1
ATOM 694 C C . ALA A 1 98 ? -1.131 3.985 13.343 1.00 98.56 98 ALA A C 1
ATOM 696 O O . ALA A 1 98 ? -0.782 4.801 12.488 1.00 98.56 98 ALA A O 1
ATOM 697 N N . GLU A 1 99 ? -0.232 3.330 14.081 1.00 98.62 99 GLU A N 1
ATOM 698 C CA . GLU A 1 99 ? 1.219 3.374 13.845 1.00 98.62 99 GLU A CA 1
ATOM 699 C C . GLU A 1 99 ? 1.642 2.422 12.740 1.00 98.62 99 GLU A C 1
ATOM 701 O O . GLU A 1 99 ? 2.280 2.857 11.782 1.00 98.62 99 GLU A O 1
ATOM 706 N N . LEU A 1 100 ? 1.177 1.174 12.778 1.00 98.62 100 LEU A N 1
ATOM 707 C CA . LEU A 1 100 ? 1.407 0.208 11.706 1.00 98.62 100 LEU A CA 1
ATOM 708 C C . LEU A 1 100 ? 0.889 0.723 10.348 1.00 98.62 100 LEU A C 1
ATOM 710 O O . LEU A 1 100 ? 1.566 0.587 9.327 1.00 98.62 100 LEU A O 1
ATOM 714 N N . ALA A 1 101 ? -0.277 1.379 10.334 1.00 98.44 101 ALA A N 1
ATOM 715 C CA . ALA A 1 101 ? -0.832 2.006 9.136 1.00 98.44 101 ALA A CA 1
ATOM 716 C C . ALA A 1 101 ? 0.024 3.176 8.612 1.00 98.44 101 ALA A C 1
ATOM 718 O O . ALA A 1 101 ? 0.195 3.298 7.397 1.00 98.44 101 ALA A O 1
ATOM 719 N N . ARG A 1 102 ? 0.587 4.009 9.506 1.00 98.69 102 ARG A N 1
ATOM 720 C CA . ARG A 1 102 ? 1.504 5.110 9.153 1.00 98.69 102 ARG A CA 1
ATOM 721 C C . ARG A 1 102 ? 2.822 4.584 8.581 1.00 98.69 102 ARG A C 1
ATOM 723 O O . ARG A 1 102 ? 3.231 5.037 7.515 1.00 98.69 102 ARG A O 1
ATOM 730 N N . THR A 1 103 ? 3.446 3.605 9.235 1.00 98.69 103 THR A N 1
ATOM 731 C CA . THR A 1 103 ? 4.693 2.977 8.764 1.00 98.69 103 THR A CA 1
ATOM 732 C C . THR A 1 103 ? 4.496 2.333 7.395 1.00 98.69 103 THR A C 1
ATOM 734 O O . THR A 1 103 ? 5.223 2.650 6.458 1.00 98.69 103 THR A O 1
ATOM 737 N N . SER A 1 104 ? 3.442 1.527 7.229 1.00 98.44 104 SER A N 1
ATOM 738 C CA . SER A 1 104 ? 3.150 0.873 5.949 1.00 98.44 104 SER A CA 1
ATOM 739 C C . SER A 1 104 ? 2.813 1.863 4.822 1.00 98.44 104 SER A C 1
ATOM 741 O O . SER A 1 104 ? 3.018 1.543 3.651 1.00 98.44 104 SER A O 1
ATOM 743 N N . ALA A 1 105 ? 2.292 3.056 5.136 1.00 98.44 105 ALA A N 1
ATOM 744 C CA . ALA A 1 105 ? 2.127 4.124 4.150 1.00 98.44 105 ALA A CA 1
ATOM 745 C C . ALA A 1 105 ? 3.485 4.710 3.728 1.00 98.44 105 ALA A C 1
ATOM 747 O O . ALA A 1 105 ? 3.775 4.744 2.538 1.00 98.44 105 ALA A O 1
ATOM 748 N N . ALA A 1 106 ? 4.357 5.054 4.681 1.00 98.56 106 ALA A N 1
ATOM 749 C CA . ALA A 1 106 ? 5.693 5.577 4.383 1.00 98.56 106 ALA A CA 1
ATOM 750 C C . ALA A 1 106 ? 6.566 4.589 3.576 1.00 98.56 106 ALA A C 1
ATOM 752 O O . ALA A 1 106 ? 7.284 5.000 2.664 1.00 98.56 106 ALA A O 1
ATOM 753 N N . GLU A 1 107 ? 6.466 3.285 3.860 1.00 98.38 107 GLU A N 1
ATOM 754 C CA . GLU A 1 107 ? 7.107 2.215 3.078 1.00 98.38 107 GLU A CA 1
ATOM 755 C C . GLU A 1 107 ? 6.619 2.182 1.620 1.00 98.38 107 GLU A C 1
ATOM 757 O O . GLU A 1 107 ? 7.418 1.986 0.700 1.00 98.38 107 GLU A O 1
ATOM 762 N N . ARG A 1 108 ? 5.315 2.402 1.394 1.00 98.50 108 ARG A N 1
ATOM 763 C CA . ARG A 1 108 ? 4.722 2.503 0.051 1.00 98.50 108 ARG A CA 1
ATOM 764 C C . ARG A 1 108 ? 5.181 3.771 -0.665 1.00 98.50 108 ARG A C 1
ATOM 766 O O . ARG A 1 108 ? 5.668 3.664 -1.785 1.00 98.50 108 ARG A O 1
ATOM 773 N N . ASP A 1 109 ? 5.152 4.923 -0.000 1.00 98.69 109 ASP A N 1
ATOM 774 C CA . ASP A 1 109 ? 5.627 6.198 -0.555 1.00 98.69 109 ASP A CA 1
ATOM 775 C C . ASP A 1 109 ? 7.127 6.152 -0.917 1.00 98.69 109 ASP A C 1
ATOM 777 O O . ASP A 1 109 ? 7.591 6.856 -1.815 1.00 98.69 109 ASP A O 1
ATOM 781 N N . GLU A 1 110 ? 7.933 5.346 -0.220 1.00 98.69 110 GLU A N 1
ATOM 782 C CA . GLU A 1 110 ? 9.333 5.091 -0.583 1.00 98.69 110 GLU A CA 1
ATOM 783 C C . GLU A 1 110 ? 9.485 4.098 -1.743 1.00 98.69 110 GLU A C 1
ATOM 785 O O . GLU A 1 110 ? 10.301 4.326 -2.639 1.00 98.69 110 GLU A O 1
ATOM 790 N N . ALA A 1 111 ? 8.690 3.026 -1.772 1.00 98.25 111 ALA A N 1
ATOM 791 C CA . ALA A 1 111 ? 8.678 2.084 -2.887 1.00 98.25 111 ALA A CA 1
ATOM 792 C C . ALA A 1 111 ? 8.231 2.754 -4.201 1.00 98.25 111 ALA A C 1
ATOM 794 O O . ALA A 1 111 ? 8.841 2.514 -5.244 1.00 98.25 111 ALA A O 1
ATOM 795 N N . GLU A 1 112 ? 7.228 3.635 -4.153 1.00 98.62 112 GLU A N 1
ATOM 796 C CA . GLU A 1 112 ? 6.754 4.409 -5.306 1.00 98.62 112 GLU A CA 1
ATOM 797 C C . GLU A 1 112 ? 7.803 5.417 -5.795 1.00 98.62 112 GLU A C 1
ATOM 799 O O . GLU A 1 112 ? 8.047 5.494 -7.000 1.00 98.62 112 GLU A O 1
ATOM 804 N N . ARG A 1 113 ? 8.507 6.116 -4.889 1.00 98.81 113 ARG A N 1
ATOM 805 C CA . ARG A 1 113 ? 9.647 6.979 -5.262 1.00 98.81 113 ARG A CA 1
ATOM 806 C C . ARG A 1 113 ? 10.761 6.189 -5.949 1.00 98.81 113 ARG A C 1
ATOM 808 O O . ARG A 1 113 ? 11.162 6.555 -7.051 1.00 98.81 113 ARG A O 1
ATOM 815 N N . ARG A 1 114 ? 11.189 5.060 -5.371 1.00 98.69 114 ARG A N 1
ATOM 816 C CA . ARG A 1 114 ? 12.209 4.181 -5.976 1.00 98.69 114 ARG A CA 1
ATOM 817 C C . ARG A 1 114 ? 11.771 3.619 -7.334 1.00 98.69 114 ARG A C 1
ATOM 819 O O . ARG A 1 114 ? 12.599 3.475 -8.231 1.00 98.69 114 ARG A O 1
ATOM 826 N N . ALA A 1 115 ? 10.480 3.335 -7.520 1.00 98.50 115 ALA A N 1
ATOM 827 C CA . ALA A 1 115 ? 9.934 2.914 -8.810 1.00 98.50 115 ALA A CA 1
ATOM 828 C C . ALA A 1 115 ? 9.932 4.053 -9.848 1.00 98.50 115 ALA A C 1
ATOM 830 O O . ALA A 1 115 ? 10.312 3.828 -10.996 1.00 98.50 115 ALA A O 1
ATOM 831 N N . ALA A 1 116 ? 9.561 5.275 -9.455 1.00 98.62 116 ALA A N 1
ATOM 832 C CA . ALA A 1 116 ? 9.599 6.451 -10.326 1.00 98.62 116 ALA A CA 1
ATOM 833 C C . ALA A 1 116 ? 11.036 6.814 -10.747 1.00 98.62 116 ALA A C 1
ATOM 835 O O . ALA A 1 116 ? 11.288 7.065 -11.926 1.00 98.62 116 ALA A O 1
ATOM 836 N N . GLU A 1 117 ? 11.990 6.762 -9.814 1.00 98.81 117 GLU A N 1
ATOM 837 C CA . GLU A 1 117 ? 13.422 6.939 -10.083 1.00 98.81 117 GLU A CA 1
ATOM 838 C C . GLU A 1 117 ? 13.945 5.883 -11.071 1.00 98.81 117 GLU A C 1
ATOM 840 O O . GLU A 1 117 ? 14.596 6.229 -12.058 1.00 98.81 117 GLU A O 1
ATOM 845 N N . ALA A 1 118 ? 13.606 4.604 -10.870 1.00 98.62 118 ALA A N 1
ATOM 846 C CA . ALA A 1 118 ? 13.995 3.524 -11.778 1.00 98.62 118 ALA A CA 1
ATOM 847 C C . ALA A 1 118 ? 13.391 3.677 -13.189 1.00 98.62 118 ALA A C 1
ATOM 849 O O . ALA A 1 118 ? 14.069 3.402 -14.180 1.00 98.62 118 ALA A O 1
ATOM 850 N N . LEU A 1 119 ? 12.144 4.150 -13.300 1.00 98.75 119 LEU A N 1
ATOM 851 C CA . LEU A 1 119 ? 11.507 4.444 -14.589 1.00 98.75 119 LEU A CA 1
ATOM 852 C C . LEU A 1 119 ? 12.179 5.622 -15.310 1.00 98.75 119 LEU A C 1
ATOM 854 O O . LEU A 1 119 ? 12.419 5.526 -16.513 1.00 98.75 119 LEU A O 1
ATOM 858 N N . ALA A 1 120 ? 12.546 6.687 -14.592 1.00 98.69 120 ALA A N 1
ATOM 859 C CA . ALA A 1 120 ? 13.280 7.816 -15.164 1.00 98.69 120 ALA A CA 1
ATOM 860 C C . ALA A 1 120 ? 14.680 7.400 -15.661 1.00 98.69 120 ALA A C 1
ATOM 862 O O . ALA A 1 120 ? 15.075 7.752 -16.772 1.00 98.69 120 ALA A O 1
ATOM 863 N N . GLN A 1 121 ? 15.407 6.582 -14.890 1.00 98.69 121 GLN A N 1
ATOM 864 C CA . GLN A 1 121 ? 16.692 6.014 -15.322 1.00 98.69 121 GLN A CA 1
ATOM 865 C C . GLN A 1 121 ? 16.541 5.120 -16.564 1.00 98.69 121 GLN A C 1
ATOM 867 O O . GLN A 1 121 ? 17.361 5.191 -17.479 1.00 98.69 121 GLN A O 1
ATOM 872 N N . LEU A 1 122 ? 15.471 4.319 -16.645 1.00 98.69 122 LEU A N 1
ATOM 873 C CA . LEU A 1 122 ? 15.180 3.499 -17.824 1.00 98.69 122 LEU A CA 1
ATOM 874 C C . LEU A 1 122 ? 14.859 4.351 -19.064 1.00 98.69 122 LEU A C 1
ATOM 876 O O . LEU A 1 122 ? 15.300 4.006 -20.158 1.00 98.69 122 LEU A O 1
ATOM 880 N N . GLN A 1 123 ? 14.135 5.464 -18.912 1.00 98.69 123 GLN A N 1
ATOM 881 C CA . GLN A 1 123 ? 13.867 6.403 -20.009 1.00 98.69 123 GLN A CA 1
ATOM 882 C C . GLN A 1 123 ? 15.166 7.017 -20.548 1.00 98.69 123 GLN A C 1
ATOM 884 O O . GLN A 1 123 ? 15.428 6.912 -21.746 1.00 98.69 123 GLN A O 1
ATOM 889 N N . ILE A 1 124 ? 16.028 7.538 -19.667 1.00 98.75 124 ILE A N 1
ATOM 890 C CA . ILE A 1 124 ? 17.347 8.084 -20.034 1.00 98.75 124 ILE A CA 1
ATOM 891 C C . ILE A 1 124 ? 18.200 7.021 -20.750 1.00 98.75 124 ILE A C 1
ATOM 893 O O . ILE A 1 124 ? 18.814 7.299 -21.780 1.00 98.75 124 ILE A O 1
ATOM 897 N N . ALA A 1 125 ? 18.208 5.780 -20.251 1.00 98.50 125 ALA A N 1
ATOM 898 C CA . ALA A 1 125 ? 18.939 4.678 -20.875 1.00 98.50 125 ALA A CA 1
ATOM 899 C C . ALA A 1 125 ? 18.400 4.311 -22.272 1.00 98.50 125 ALA A C 1
ATOM 901 O O . ALA A 1 125 ? 19.185 3.982 -23.161 1.00 98.50 125 ALA A O 1
ATOM 902 N N . LEU A 1 126 ? 17.083 4.383 -22.493 1.00 98.75 126 LEU A N 1
ATOM 903 C CA . LEU A 1 126 ? 16.469 4.142 -23.802 1.00 98.75 126 LEU A CA 1
ATOM 904 C C . LEU A 1 126 ? 16.763 5.274 -24.797 1.00 98.75 126 LEU A C 1
ATOM 906 O O . LEU A 1 126 ? 17.088 4.987 -25.947 1.00 98.75 126 LEU A O 1
ATOM 910 N N . GLU A 1 127 ? 16.712 6.535 -24.368 1.00 98.69 127 GLU A N 1
ATOM 911 C CA . GLU A 1 127 ? 17.070 7.694 -25.200 1.00 98.69 127 GLU A CA 1
ATOM 912 C C . GLU A 1 127 ? 18.552 7.669 -25.601 1.00 98.69 127 GLU A C 1
ATOM 914 O O . GLU A 1 127 ? 18.885 7.863 -26.776 1.00 98.69 127 GLU A O 1
ATOM 919 N N . ALA A 1 128 ? 19.441 7.327 -24.664 1.00 98.50 128 ALA A N 1
ATOM 920 C CA . ALA A 1 128 ? 20.855 7.101 -24.946 1.00 98.50 128 ALA A CA 1
ATOM 921 C C . ALA A 1 128 ? 21.063 5.945 -25.943 1.00 98.50 128 ALA A C 1
ATOM 923 O O . ALA A 1 128 ? 21.847 6.081 -26.882 1.00 98.50 128 ALA A O 1
ATOM 924 N N . ARG A 1 129 ? 20.324 4.831 -25.800 1.00 98.62 129 ARG A N 1
ATOM 925 C CA . ARG A 1 129 ? 20.410 3.684 -26.722 1.00 98.62 129 ARG A CA 1
ATOM 926 C C . ARG A 1 129 ? 19.956 4.045 -28.138 1.00 98.62 129 ARG A C 1
ATOM 928 O O . ARG A 1 129 ? 20.652 3.718 -29.090 1.00 98.62 129 ARG A O 1
ATOM 935 N N . VAL A 1 130 ? 18.832 4.751 -28.276 1.00 98.69 130 VAL A N 1
ATOM 936 C CA . VAL A 1 130 ? 18.301 5.216 -29.573 1.00 98.69 130 VAL A CA 1
ATOM 937 C C . VAL A 1 130 ? 19.230 6.243 -30.231 1.00 98.69 130 VAL A C 1
ATOM 939 O O . VAL A 1 130 ? 19.304 6.306 -31.456 1.00 98.69 130 VAL A O 1
ATOM 942 N N . THR A 1 131 ? 19.960 7.033 -29.441 1.00 98.62 131 THR A N 1
ATOM 943 C CA . THR A 1 131 ? 20.987 7.952 -29.958 1.00 98.62 131 THR A CA 1
ATOM 944 C C . THR A 1 131 ? 22.192 7.169 -30.482 1.00 98.62 131 THR A C 1
ATOM 946 O O . THR A 1 131 ? 22.518 7.286 -31.658 1.00 98.62 131 THR A O 1
ATOM 949 N N . ALA A 1 132 ? 22.748 6.252 -29.683 1.00 98.38 132 ALA A N 1
ATOM 950 C CA . ALA A 1 132 ? 23.858 5.392 -30.102 1.00 98.38 132 ALA A CA 1
ATOM 951 C C . ALA A 1 132 ? 23.523 4.489 -31.311 1.00 98.38 132 ALA A C 1
ATOM 953 O O . ALA A 1 132 ? 24.394 4.213 -32.133 1.00 98.38 132 ALA A O 1
ATOM 954 N N . GLU A 1 133 ? 22.268 4.044 -31.454 1.00 98.44 133 GLU A N 1
ATOM 955 C CA . GLU A 1 133 ? 21.781 3.320 -32.640 1.00 98.44 133 GLU A CA 1
ATOM 956 C C . GLU A 1 133 ? 21.815 4.182 -33.914 1.00 98.44 133 GLU A C 1
ATOM 958 O O . GLU A 1 133 ? 22.134 3.664 -34.985 1.00 98.44 133 GLU A O 1
ATOM 963 N N . ARG A 1 134 ? 21.532 5.490 -33.812 1.00 98.62 134 ARG A N 1
ATOM 964 C CA . ARG A 1 134 ? 21.636 6.440 -34.935 1.00 98.62 134 ARG A CA 1
ATOM 965 C C . ARG A 1 134 ? 23.089 6.752 -35.262 1.00 98.62 134 ARG A C 1
ATOM 967 O O . ARG A 1 134 ? 23.482 6.582 -36.410 1.00 98.62 134 ARG A O 1
ATOM 974 N N . ASP A 1 135 ? 23.895 7.094 -34.258 1.00 98.44 135 ASP A N 1
ATOM 975 C CA . ASP A 1 135 ? 25.321 7.395 -34.436 1.00 98.44 135 ASP A CA 1
ATOM 976 C C . ASP A 1 135 ? 26.058 6.215 -35.104 1.00 98.44 135 ASP A C 1
ATOM 978 O O . ASP A 1 135 ? 26.883 6.395 -36.001 1.00 98.44 135 ASP A O 1
ATOM 982 N N . ALA A 1 136 ? 25.716 4.977 -34.721 1.00 98.38 136 ALA A N 1
ATOM 983 C CA . ALA A 1 136 ? 26.242 3.764 -35.344 1.00 98.38 136 ALA A CA 1
ATOM 984 C C . ALA A 1 136 ? 25.771 3.569 -36.798 1.00 98.38 136 ALA A C 1
ATOM 986 O O . ALA A 1 136 ? 26.555 3.101 -37.628 1.00 98.38 136 ALA A O 1
ATOM 987 N N . ALA A 1 137 ? 24.523 3.925 -37.122 1.00 98.38 137 ALA A N 1
ATOM 988 C CA . ALA A 1 137 ? 23.992 3.863 -38.483 1.00 98.38 137 ALA A CA 1
ATOM 989 C C . ALA A 1 137 ? 24.637 4.918 -39.399 1.00 98.38 137 ALA A C 1
ATOM 991 O O . ALA A 1 137 ? 25.068 4.581 -40.502 1.00 98.38 137 ALA A O 1
ATOM 992 N N . ASP A 1 138 ? 24.797 6.153 -38.922 1.00 98.44 138 ASP A N 1
ATOM 993 C CA . ASP A 1 138 ? 25.454 7.238 -39.659 1.00 98.44 138 ASP A CA 1
ATOM 994 C C . ASP A 1 138 ? 26.946 6.930 -39.881 1.00 98.44 138 ASP A C 1
ATOM 996 O O . ASP A 1 138 ? 27.471 7.095 -40.985 1.00 98.44 138 ASP A O 1
ATOM 1000 N N . HIS A 1 139 ? 27.632 6.364 -38.878 1.00 98.00 139 HIS A N 1
ATOM 1001 C CA . HIS A 1 139 ? 28.996 5.850 -39.040 1.00 98.00 139 HIS A CA 1
ATOM 1002 C C . HIS A 1 139 ? 29.100 4.669 -40.020 1.00 98.00 139 HIS A C 1
ATOM 1004 O O . HIS A 1 139 ? 30.137 4.522 -40.673 1.00 98.00 139 HIS A O 1
ATOM 1010 N N . ALA A 1 140 ? 28.072 3.826 -40.142 1.00 98.12 140 ALA A N 1
ATOM 1011 C CA . ALA A 1 140 ? 28.039 2.759 -41.142 1.00 98.12 140 ALA A CA 1
ATOM 1012 C C . ALA A 1 140 ? 27.807 3.317 -42.558 1.00 98.12 140 ALA A C 1
ATOM 1014 O O . ALA A 1 140 ? 28.510 2.921 -43.490 1.00 98.12 140 ALA A O 1
ATOM 1015 N N . ALA A 1 141 ? 26.896 4.283 -42.713 1.00 98.12 141 ALA A N 1
ATOM 1016 C CA . ALA A 1 141 ? 26.630 4.960 -43.981 1.00 98.12 141 ALA A CA 1
ATOM 1017 C C . ALA A 1 141 ? 27.871 5.705 -44.506 1.00 98.12 141 ALA A C 1
ATOM 1019 O O . ALA A 1 141 ? 28.265 5.504 -45.653 1.00 98.12 141 ALA A O 1
ATOM 1020 N N . ALA A 1 142 ? 28.554 6.471 -43.648 1.00 98.19 142 ALA A N 1
ATOM 1021 C CA . ALA A 1 142 ? 29.775 7.194 -44.011 1.00 98.19 142 ALA A CA 1
ATOM 1022 C C . ALA A 1 142 ? 30.931 6.264 -44.443 1.00 98.19 142 ALA A C 1
ATOM 1024 O O . ALA A 1 142 ? 31.746 6.634 -45.290 1.00 98.19 142 ALA A O 1
ATOM 1025 N N . ARG A 1 143 ? 31.006 5.040 -43.896 1.00 98.31 143 ARG A N 1
ATOM 1026 C CA . ARG A 1 143 ? 31.961 4.016 -44.361 1.00 98.31 143 ARG A CA 1
ATOM 1027 C C . ARG A 1 143 ? 31.575 3.465 -45.729 1.00 98.31 143 ARG A C 1
ATOM 1029 O O . ARG A 1 143 ? 32.433 3.404 -46.601 1.00 98.31 143 ARG A O 1
ATOM 1036 N N . ALA A 1 144 ? 30.301 3.131 -45.936 1.00 98.25 144 ALA A N 1
ATOM 1037 C CA . ALA A 1 144 ? 29.810 2.635 -47.220 1.00 98.25 144 ALA A CA 1
ATOM 1038 C C . ALA A 1 144 ? 30.000 3.663 -48.355 1.00 98.25 144 ALA A C 1
ATOM 1040 O O . ALA A 1 144 ? 30.385 3.289 -49.460 1.00 98.25 144 ALA A O 1
ATOM 1041 N N . GLU A 1 145 ? 29.806 4.957 -48.082 1.00 98.31 145 GLU A N 1
ATOM 1042 C CA . GLU A 1 145 ? 30.101 6.039 -49.032 1.00 98.31 145 GLU A CA 1
ATOM 1043 C C . GLU A 1 145 ? 31.606 6.129 -49.346 1.00 98.31 145 GLU A C 1
ATOM 1045 O O . GLU A 1 145 ? 31.997 6.173 -50.514 1.00 98.31 145 GLU A O 1
ATOM 1050 N N . ALA A 1 146 ? 32.471 6.084 -48.326 1.00 98.06 146 ALA A N 1
ATOM 1051 C CA . ALA A 1 146 ? 33.922 6.101 -48.519 1.00 98.06 146 ALA A CA 1
ATOM 1052 C C . ALA A 1 146 ? 34.433 4.879 -49.312 1.00 98.06 146 ALA A C 1
ATOM 1054 O O . ALA A 1 146 ? 35.317 5.021 -50.161 1.00 98.06 146 ALA A O 1
ATOM 1055 N N . GLU A 1 147 ? 33.862 3.696 -49.075 1.00 98.06 147 GLU A N 1
ATOM 1056 C CA . GLU A 1 147 ? 34.147 2.466 -49.823 1.00 98.06 147 GLU A CA 1
ATOM 1057 C C . GLU A 1 147 ? 33.649 2.552 -51.276 1.00 98.06 147 GLU A C 1
ATOM 1059 O O . GLU A 1 147 ? 34.390 2.194 -52.195 1.00 98.06 147 GLU A O 1
ATOM 1064 N N . ALA A 1 148 ? 32.453 3.103 -51.513 1.00 98.00 148 ALA A N 1
ATOM 1065 C CA . ALA A 1 148 ? 31.921 3.328 -52.858 1.00 98.00 148 ALA A CA 1
ATOM 1066 C C . ALA A 1 148 ? 32.802 4.292 -53.673 1.00 98.00 148 ALA A C 1
ATOM 1068 O O . ALA A 1 148 ? 33.196 3.966 -54.792 1.00 98.00 148 ALA A O 1
ATOM 1069 N N . ILE A 1 149 ? 33.204 5.425 -53.087 1.00 98.12 149 ILE A N 1
ATOM 1070 C CA . ILE A 1 149 ? 34.119 6.396 -53.712 1.00 98.12 149 ILE A CA 1
ATOM 1071 C C . ILE A 1 149 ? 35.503 5.768 -53.974 1.00 98.12 149 ILE A C 1
ATOM 1073 O O . ILE A 1 149 ? 36.162 6.074 -54.973 1.00 98.12 149 ILE A O 1
ATOM 1077 N N . ALA A 1 150 ? 35.977 4.872 -53.102 1.00 97.88 150 ALA A N 1
ATOM 1078 C CA . ALA A 1 150 ? 37.227 4.145 -53.323 1.00 97.88 150 ALA A CA 1
ATOM 1079 C C . ALA A 1 150 ? 37.127 3.138 -54.487 1.00 97.88 150 ALA A C 1
ATOM 1081 O O . ALA A 1 150 ? 38.085 3.011 -55.259 1.00 97.88 150 ALA A O 1
ATOM 1082 N N . ALA A 1 151 ? 35.982 2.464 -54.635 1.00 97.62 151 ALA A N 1
ATOM 1083 C CA . ALA A 1 151 ? 35.696 1.517 -55.714 1.00 97.62 151 ALA A CA 1
ATOM 1084 C C . ALA A 1 151 ? 35.475 2.213 -57.072 1.00 97.62 151 ALA A C 1
ATOM 1086 O O . ALA A 1 151 ? 36.007 1.759 -58.088 1.00 97.62 151 ALA A O 1
ATOM 1087 N N . GLU A 1 152 ? 34.782 3.354 -57.091 1.00 98.12 152 GLU A N 1
ATOM 1088 C CA . GLU A 1 152 ? 34.645 4.220 -58.269 1.00 98.12 152 GLU A CA 1
ATOM 1089 C C . GLU A 1 152 ? 36.029 4.641 -58.776 1.00 98.12 152 GLU A C 1
ATOM 1091 O O . GLU A 1 152 ? 36.415 4.293 -59.890 1.00 98.12 152 GLU A O 1
ATOM 1096 N N . ARG A 1 153 ? 36.857 5.237 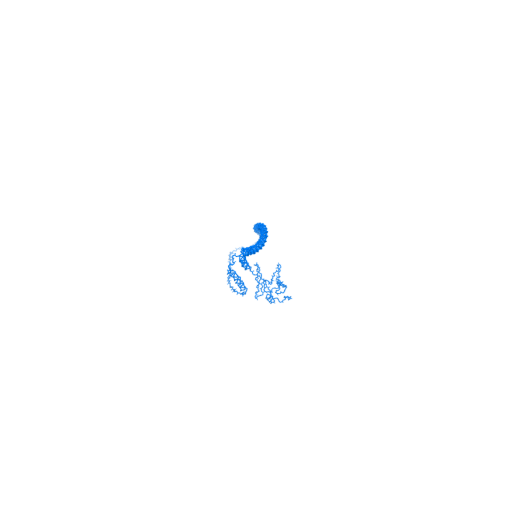-57.908 1.00 97.88 153 ARG A N 1
ATOM 1097 C CA . ARG A 1 153 ? 38.236 5.632 -58.247 1.00 97.88 153 ARG A CA 1
ATOM 1098 C C . ARG A 1 153 ? 39.135 4.459 -58.647 1.00 97.88 153 ARG A C 1
ATOM 1100 O O . ARG A 1 153 ? 40.123 4.656 -59.354 1.00 97.88 153 ARG A O 1
ATOM 1107 N N . ALA A 1 154 ? 38.862 3.240 -58.176 1.00 97.62 154 ALA A N 1
ATOM 1108 C CA . ALA A 1 154 ? 39.564 2.041 -58.639 1.00 97.62 154 ALA A CA 1
ATOM 1109 C C . ALA A 1 154 ? 39.156 1.667 -60.072 1.00 97.62 154 ALA A C 1
ATOM 1111 O O . ALA A 1 154 ? 40.022 1.348 -60.886 1.00 97.62 154 ALA A O 1
ATOM 1112 N N . THR A 1 155 ? 37.867 1.792 -60.385 1.00 97.88 155 THR A N 1
ATOM 1113 C CA . THR A 1 155 ? 37.302 1.573 -61.722 1.00 97.88 155 THR A CA 1
ATOM 1114 C C . THR A 1 155 ? 37.815 2.623 -62.710 1.00 97.88 155 THR A C 1
ATOM 1116 O O . THR A 1 155 ? 38.261 2.266 -63.798 1.00 97.88 155 THR A O 1
ATOM 1119 N N . GLU A 1 156 ? 37.863 3.900 -62.313 1.00 97.75 156 GLU A N 1
ATOM 1120 C CA . GLU A 1 156 ? 38.468 4.986 -63.098 1.00 97.75 156 GLU A CA 1
ATOM 1121 C C . GLU A 1 156 ? 39.933 4.691 -63.445 1.00 97.75 156 GLU A C 1
ATOM 1123 O O . GLU A 1 156 ? 40.318 4.777 -64.610 1.00 97.75 156 GLU A O 1
ATOM 1128 N N . ARG A 1 157 ? 40.754 4.289 -62.460 1.00 98.00 157 ARG A N 1
ATOM 1129 C CA . ARG A 1 157 ? 42.162 3.925 -62.704 1.00 98.00 157 ARG A CA 1
ATOM 1130 C C . ARG A 1 157 ? 42.285 2.765 -63.690 1.00 98.00 157 ARG A C 1
ATOM 1132 O O . ARG A 1 157 ? 43.066 2.863 -64.631 1.00 98.00 157 ARG A O 1
ATOM 1139 N N . GLN A 1 158 ? 41.486 1.710 -63.529 1.00 97.56 158 GLN A N 1
ATOM 1140 C CA . GLN A 1 158 ? 41.483 0.571 -64.454 1.00 97.56 158 GLN A CA 1
ATOM 1141 C C . GLN A 1 158 ? 41.044 0.967 -65.872 1.00 97.56 158 GLN A C 1
ATOM 1143 O O . GLN A 1 158 ? 41.637 0.496 -66.842 1.00 97.56 158 GLN A O 1
ATOM 1148 N N . ALA A 1 159 ? 40.057 1.857 -66.008 1.00 97.38 159 ALA A N 1
ATOM 1149 C CA . ALA A 1 159 ? 39.610 2.379 -67.297 1.00 97.38 159 ALA A CA 1
ATOM 1150 C C . ALA A 1 159 ? 40.682 3.253 -67.973 1.00 97.38 159 ALA A C 1
ATOM 1152 O O . ALA A 1 159 ? 40.921 3.105 -69.171 1.00 97.38 159 ALA A O 1
ATOM 1153 N N . VAL A 1 160 ? 41.376 4.110 -67.213 1.00 97.88 160 VAL A N 1
ATOM 1154 C CA . VAL A 1 160 ? 42.505 4.914 -67.713 1.00 97.88 160 VAL A CA 1
ATOM 1155 C C . VAL A 1 160 ? 43.669 4.019 -68.138 1.00 97.88 160 VAL A C 1
ATOM 1157 O O . VAL A 1 160 ? 44.191 4.194 -69.234 1.00 97.88 160 VAL A O 1
ATOM 1160 N N . GLU A 1 161 ? 44.051 3.021 -67.336 1.00 97.50 161 GLU A N 1
ATOM 1161 C CA . GLU A 1 161 ? 45.091 2.061 -67.724 1.00 97.50 161 GLU A CA 1
ATOM 1162 C C . GLU A 1 161 ? 44.722 1.278 -68.991 1.00 97.50 161 GLU A C 1
ATOM 1164 O O . GLU A 1 161 ? 45.571 1.091 -69.861 1.00 97.50 161 GLU A O 1
ATOM 1169 N N . ALA A 1 162 ? 43.470 0.825 -69.117 1.00 97.00 162 ALA A N 1
ATOM 1170 C CA . ALA A 1 162 ? 42.996 0.123 -70.308 1.00 97.00 162 ALA A CA 1
ATOM 1171 C C . ALA A 1 162 ? 43.000 1.034 -71.548 1.00 97.00 162 ALA A C 1
ATOM 1173 O O . ALA A 1 162 ? 43.436 0.607 -72.615 1.00 97.00 162 ALA A O 1
ATOM 1174 N N . ALA A 1 163 ? 42.591 2.299 -71.405 1.00 95.62 163 ALA A N 1
ATOM 1175 C CA . ALA A 1 163 ? 42.643 3.285 -72.480 1.00 95.62 163 ALA A CA 1
ATOM 1176 C C . ALA A 1 163 ? 44.085 3.612 -72.905 1.00 95.62 163 ALA A C 1
ATOM 1178 O O . ALA A 1 163 ? 44.350 3.716 -74.100 1.00 95.62 163 ALA A O 1
ATOM 1179 N N . VAL A 1 164 ? 45.025 3.717 -71.957 1.00 97.69 164 VAL A N 1
ATOM 1180 C CA . VAL A 1 164 ? 46.456 3.913 -72.252 1.00 97.69 164 VAL A CA 1
ATOM 1181 C C . VAL A 1 164 ? 47.030 2.704 -72.991 1.00 97.69 164 VAL A C 1
ATOM 1183 O O . VAL A 1 164 ? 47.661 2.891 -74.027 1.00 97.69 164 VAL A O 1
ATOM 1186 N N . ARG A 1 165 ? 46.757 1.473 -72.530 1.00 96.81 165 ARG A N 1
ATOM 1187 C CA . ARG A 1 165 ? 47.170 0.242 -73.233 1.00 96.81 165 ARG A CA 1
ATOM 1188 C C . ARG A 1 165 ? 46.622 0.207 -74.663 1.00 96.81 165 ARG A C 1
ATOM 1190 O O . ARG A 1 165 ? 47.388 -0.005 -75.596 1.00 96.81 165 ARG A O 1
ATOM 1197 N N . HIS A 1 166 ? 45.339 0.517 -74.850 1.00 96.75 166 HIS A N 1
ATOM 1198 C CA . HIS A 1 166 ? 44.731 0.547 -76.179 1.00 96.75 166 HIS A CA 1
ATOM 1199 C C . HIS A 1 166 ? 45.288 1.665 -77.080 1.00 96.75 166 HIS A C 1
ATOM 1201 O O . HIS A 1 166 ? 45.452 1.480 -78.283 1.00 96.75 166 HIS A O 1
ATOM 1207 N N . GLN A 1 167 ? 45.653 2.823 -76.520 1.00 95.75 167 GLN A N 1
ATOM 1208 C CA . GLN A 1 167 ? 46.371 3.856 -77.273 1.00 95.75 167 GLN A CA 1
ATOM 1209 C C . GLN A 1 167 ? 47.779 3.400 -77.683 1.00 95.75 167 GLN A C 1
ATOM 1211 O O . GLN A 1 167 ? 48.201 3.717 -78.794 1.00 95.75 167 GLN A O 1
ATOM 1216 N N . THR A 1 168 ? 48.483 2.625 -76.851 1.00 97.00 168 THR A N 1
ATOM 1217 C CA . THR A 1 168 ? 49.749 1.982 -77.239 1.00 97.00 168 THR A CA 1
ATOM 1218 C C . THR A 1 168 ? 49.538 0.995 -78.390 1.00 97.00 168 THR A C 1
ATOM 1220 O O . THR A 1 168 ? 50.212 1.126 -79.406 1.00 97.00 168 THR A O 1
ATOM 1223 N N . GLU A 1 169 ? 48.553 0.094 -78.295 1.00 96.31 169 GLU A N 1
ATOM 1224 C CA . GLU A 1 169 ? 48.189 -0.857 -79.364 1.00 96.31 169 GLU A CA 1
ATOM 1225 C C . GLU A 1 169 ? 47.896 -0.147 -80.701 1.00 96.31 169 GLU A C 1
ATOM 1227 O O . GLU A 1 169 ? 48.394 -0.554 -81.751 1.00 96.31 169 GLU A O 1
ATOM 1232 N N . LEU A 1 170 ? 47.122 0.946 -80.673 1.00 95.88 170 LEU A N 1
ATOM 1233 C CA . LEU A 1 170 ? 46.795 1.738 -81.864 1.00 95.88 170 LEU A CA 1
ATOM 1234 C C . LEU A 1 170 ? 48.016 2.459 -82.458 1.00 95.88 170 LEU A C 1
ATOM 1236 O O . LEU A 1 170 ? 48.119 2.576 -83.680 1.00 95.88 170 LEU A O 1
ATOM 1240 N N . VAL A 1 171 ? 48.944 2.940 -81.624 1.00 96.62 171 VAL A N 1
ATOM 1241 C CA . VAL A 1 171 ? 50.197 3.559 -82.089 1.00 96.62 171 VAL A CA 1
ATOM 1242 C C . VAL A 1 171 ? 51.137 2.510 -82.684 1.00 96.62 171 VAL A C 1
ATOM 1244 O O . VAL A 1 171 ? 51.721 2.758 -83.736 1.00 96.62 171 VAL A O 1
ATOM 1247 N N . GLU A 1 172 ? 51.250 1.329 -82.075 1.00 95.31 172 GLU A N 1
ATOM 1248 C CA . GLU A 1 172 ? 52.030 0.213 -82.622 1.00 95.31 172 GLU A CA 1
ATOM 1249 C C . GLU A 1 172 ? 51.468 -0.261 -83.969 1.00 95.31 172 GLU A C 1
ATOM 1251 O O . GLU A 1 172 ? 52.228 -0.398 -84.930 1.00 95.31 172 GLU A O 1
ATOM 1256 N N . ALA A 1 173 ? 50.144 -0.411 -84.087 1.00 95.38 173 ALA A N 1
ATOM 1257 C CA . ALA A 1 173 ? 49.483 -0.733 -85.351 1.00 95.38 173 ALA A CA 1
ATOM 1258 C C . ALA A 1 173 ? 49.731 0.344 -86.426 1.00 95.38 173 ALA A C 1
ATOM 1260 O O . ALA A 1 173 ? 50.112 0.016 -87.547 1.00 95.38 173 ALA A O 1
ATOM 1261 N N . ALA A 1 174 ? 49.609 1.632 -86.083 1.00 94.62 174 ALA A N 1
ATOM 1262 C CA . ALA A 1 174 ? 49.870 2.730 -87.017 1.00 94.62 174 ALA A CA 1
ATOM 1263 C C . ALA A 1 174 ? 51.343 2.806 -87.469 1.00 94.62 174 ALA A C 1
ATOM 1265 O O . ALA A 1 174 ? 51.623 3.211 -88.600 1.00 94.62 174 ALA A O 1
ATOM 1266 N N . LEU A 1 175 ? 52.294 2.405 -86.617 1.00 95.19 175 LEU A N 1
ATOM 1267 C CA . LEU A 1 175 ? 53.706 2.276 -86.991 1.00 95.19 175 LEU A CA 1
ATOM 1268 C C . LEU A 1 175 ? 53.943 1.073 -87.917 1.00 95.19 175 LEU A C 1
ATOM 1270 O O . LEU A 1 175 ? 54.697 1.204 -88.878 1.00 95.19 175 LEU A O 1
ATOM 1274 N N . GLN A 1 176 ? 53.276 -0.063 -87.686 1.00 95.44 176 GLN A N 1
ATOM 1275 C CA . GLN A 1 176 ? 53.334 -1.229 -88.578 1.00 95.44 176 GLN A CA 1
ATOM 1276 C C . GLN A 1 176 ? 52.728 -0.925 -89.957 1.00 95.44 176 GLN A C 1
ATOM 1278 O O . GLN A 1 176 ? 53.365 -1.194 -90.975 1.00 95.44 176 GLN A O 1
ATOM 1283 N N . ASP A 1 177 ? 51.553 -0.288 -90.005 1.00 93.88 177 ASP A N 1
ATOM 1284 C CA . ASP A 1 177 ? 50.927 0.169 -91.253 1.00 93.88 177 ASP A CA 1
ATOM 1285 C C . ASP A 1 177 ? 51.818 1.162 -92.007 1.00 93.88 177 ASP A C 1
ATOM 1287 O O . ASP A 1 177 ? 51.930 1.088 -93.234 1.00 93.88 177 ASP A O 1
ATOM 1291 N N . ARG A 1 178 ? 52.493 2.068 -91.285 1.00 93.94 178 ARG A N 1
ATOM 1292 C CA . ARG A 1 178 ? 53.456 3.000 -91.876 1.00 93.94 178 ARG A CA 1
ATOM 1293 C C . ARG A 1 178 ? 54.663 2.274 -92.468 1.00 93.94 178 ARG A C 1
ATOM 1295 O O . ARG A 1 178 ? 55.015 2.572 -93.604 1.00 93.94 178 ARG A O 1
ATOM 1302 N N . LEU A 1 179 ? 55.279 1.340 -91.742 1.00 95.19 179 LEU A N 1
ATOM 1303 C CA . LEU A 1 179 ? 56.415 0.560 -92.250 1.00 95.19 179 LEU A CA 1
ATOM 1304 C C . LEU A 1 179 ? 56.014 -0.225 -93.504 1.00 95.19 179 LEU A C 1
ATOM 1306 O O . LEU A 1 179 ? 56.672 -0.111 -94.534 1.00 95.19 179 LEU A O 1
ATOM 1310 N N . ALA A 1 180 ? 54.869 -0.908 -93.474 1.00 93.06 180 ALA A N 1
ATOM 1311 C CA . ALA A 1 180 ? 54.354 -1.636 -94.629 1.00 93.06 180 ALA A CA 1
ATOM 1312 C C . ALA A 1 180 ? 53.955 -0.711 -95.802 1.00 93.06 180 ALA A C 1
ATOM 1314 O O . ALA A 1 180 ? 53.948 -1.144 -96.956 1.00 93.06 180 ALA A O 1
ATOM 1315 N N . ALA A 1 181 ? 53.614 0.557 -95.546 1.00 91.88 181 ALA A N 1
ATOM 1316 C CA . ALA A 1 181 ? 53.398 1.566 -96.584 1.00 91.88 181 ALA A CA 1
ATOM 1317 C C . ALA A 1 181 ? 54.717 2.116 -97.158 1.00 91.88 181 ALA A C 1
ATOM 1319 O O . ALA A 1 181 ? 54.787 2.353 -98.362 1.00 91.88 181 ALA A O 1
ATOM 1320 N N . GLU A 1 182 ? 55.760 2.278 -96.340 1.00 93.19 182 GLU A N 1
ATOM 1321 C CA . GLU A 1 182 ? 57.108 2.655 -96.783 1.00 93.19 182 GLU A CA 1
ATOM 1322 C C . GLU A 1 182 ? 57.752 1.526 -97.612 1.00 93.19 182 GLU A C 1
ATOM 1324 O O . GLU A 1 182 ? 58.269 1.793 -98.694 1.00 93.19 182 GLU A O 1
ATOM 1329 N N . GLU A 1 183 ? 57.603 0.259 -97.209 1.00 93.06 183 GLU A N 1
ATOM 1330 C CA . GLU A 1 183 ? 57.983 -0.921 -98.006 1.00 93.06 183 GLU A CA 1
ATOM 1331 C C . GLU A 1 183 ? 57.261 -0.963 -99.363 1.00 93.06 183 GLU A C 1
ATOM 1333 O O . GLU A 1 183 ? 57.897 -1.128 -100.406 1.00 93.06 183 GLU A O 1
ATOM 1338 N N . ARG A 1 184 ? 55.935 -0.752 -99.381 1.00 90.81 184 ARG A N 1
ATOM 1339 C CA . ARG A 1 184 ? 55.152 -0.660 -100.628 1.00 90.81 184 ARG A CA 1
ATOM 1340 C C . ARG A 1 184 ? 55.585 0.521 -101.499 1.00 90.81 184 ARG A C 1
ATOM 1342 O O . ARG A 1 184 ? 55.600 0.389 -102.719 1.00 90.81 184 ARG A O 1
ATOM 1349 N N . ALA A 1 185 ? 55.937 1.661 -100.905 1.00 89.00 185 ALA A N 1
ATOM 1350 C CA . ALA A 1 185 ? 56.412 2.831 -101.640 1.00 89.00 185 ALA A CA 1
ATOM 1351 C C . ALA A 1 185 ? 57.801 2.604 -102.259 1.00 89.00 185 ALA A C 1
ATOM 1353 O O . ALA A 1 185 ? 58.033 3.053 -103.379 1.00 89.00 185 ALA A O 1
ATOM 1354 N N . LEU A 1 186 ? 58.692 1.875 -101.577 1.00 92.56 186 LEU A N 1
ATOM 1355 C CA . LEU A 1 186 ? 59.982 1.446 -102.127 1.00 92.56 186 LEU A CA 1
ATOM 1356 C C . LEU A 1 186 ? 59.794 0.446 -103.276 1.00 92.56 186 LEU A C 1
ATOM 1358 O O . LEU A 1 186 ? 60.340 0.660 -104.353 1.00 92.56 186 LEU A O 1
ATOM 1362 N N . ALA A 1 187 ? 58.947 -0.573 -103.102 1.00 90.69 187 ALA A N 1
ATOM 1363 C CA . ALA A 1 187 ? 58.635 -1.532 -104.165 1.00 90.69 187 ALA A CA 1
ATOM 1364 C C . ALA A 1 187 ? 58.035 -0.848 -105.412 1.00 90.69 187 ALA A C 1
ATOM 1366 O O . ALA A 1 187 ? 58.456 -1.124 -106.533 1.00 90.69 187 ALA A O 1
ATOM 1367 N N . LEU A 1 188 ? 57.109 0.101 -105.224 1.00 89.25 188 LEU A N 1
ATOM 1368 C CA . LEU A 1 188 ? 56.556 0.909 -106.316 1.00 89.25 188 LEU A CA 1
ATOM 1369 C C . LEU A 1 188 ? 57.584 1.870 -106.931 1.00 89.25 188 LEU A C 1
ATOM 1371 O O . LEU A 1 188 ? 57.474 2.186 -108.112 1.00 89.25 188 LEU A O 1
ATOM 1375 N N . ALA A 1 189 ? 58.579 2.344 -106.175 1.00 88.38 189 ALA A N 1
ATOM 1376 C CA . ALA A 1 189 ? 59.669 3.146 -106.725 1.00 88.38 189 ALA A CA 1
ATOM 1377 C C . ALA A 1 189 ? 60.587 2.301 -107.624 1.00 88.38 189 ALA A C 1
ATOM 1379 O O . ALA A 1 189 ? 60.900 2.741 -108.730 1.00 88.38 189 ALA A O 1
ATOM 1380 N N . ASP A 1 190 ? 60.940 1.082 -107.209 1.00 90.50 190 ASP A N 1
ATOM 1381 C CA . ASP A 1 190 ? 61.712 0.135 -108.025 1.00 90.50 190 ASP A CA 1
ATOM 1382 C C . ASP A 1 190 ? 60.932 -0.302 -109.280 1.00 90.50 190 ASP A C 1
ATOM 1384 O O . ASP A 1 190 ? 61.486 -0.322 -110.382 1.00 90.50 190 ASP A O 1
ATOM 1388 N N . GLU A 1 191 ? 59.625 -0.574 -109.159 1.00 87.50 191 GLU A N 1
ATOM 1389 C CA . GLU A 1 191 ? 58.755 -0.823 -110.318 1.00 87.50 191 GLU A CA 1
ATOM 1390 C C . GLU A 1 191 ? 58.677 0.393 -111.249 1.00 87.50 191 GLU A C 1
ATOM 1392 O O . GLU A 1 191 ? 58.773 0.231 -112.463 1.00 87.50 191 GLU A O 1
ATOM 1397 N N . LEU A 1 192 ? 58.561 1.617 -110.722 1.00 86.56 192 LEU A N 1
ATOM 1398 C CA . LEU A 1 192 ? 58.556 2.832 -111.541 1.00 86.56 192 LEU A CA 1
ATOM 1399 C C . LEU A 1 192 ? 59.913 3.115 -112.193 1.00 86.56 192 LEU A C 1
ATOM 1401 O O . LEU A 1 192 ? 59.923 3.667 -113.291 1.00 86.56 192 LEU A O 1
ATOM 1405 N N . VAL A 1 193 ? 61.041 2.733 -111.585 1.00 86.50 193 VAL A N 1
ATOM 1406 C CA . VAL A 1 193 ? 62.363 2.779 -112.233 1.00 86.50 193 VAL A CA 1
ATOM 1407 C C . VAL A 1 193 ? 62.422 1.765 -113.375 1.00 86.50 193 VAL A C 1
ATOM 1409 O O . VAL A 1 193 ? 62.725 2.158 -114.500 1.00 86.50 193 VAL A O 1
ATOM 1412 N N . ARG A 1 194 ? 62.026 0.506 -113.145 1.00 84.38 194 ARG A N 1
ATOM 1413 C CA . ARG A 1 194 ? 61.963 -0.523 -114.199 1.00 84.38 194 ARG A CA 1
ATOM 1414 C C . ARG A 1 194 ? 61.039 -0.107 -115.350 1.00 84.38 194 ARG A C 1
ATOM 1416 O O . ARG A 1 194 ? 61.446 -0.141 -116.505 1.00 84.38 194 ARG A O 1
ATOM 1423 N N . VAL A 1 195 ? 59.822 0.353 -115.056 1.00 84.25 195 VAL A N 1
ATOM 1424 C CA . VAL A 1 195 ? 58.860 0.818 -116.071 1.00 84.25 195 VAL A CA 1
ATOM 1425 C C . VAL A 1 195 ? 59.344 2.102 -116.755 1.00 84.25 195 VAL A C 1
ATOM 1427 O O . VAL A 1 195 ? 59.076 2.299 -117.936 1.00 84.25 195 VAL A O 1
ATOM 1430 N N . ARG A 1 196 ? 60.106 2.968 -116.073 1.00 77.50 196 ARG A N 1
ATOM 1431 C CA . ARG A 1 196 ? 60.772 4.126 -116.693 1.00 77.50 196 ARG A CA 1
ATOM 1432 C C . ARG A 1 196 ? 61.856 3.684 -117.674 1.00 77.50 196 ARG A C 1
ATOM 1434 O O . ARG A 1 196 ? 61.937 4.277 -118.745 1.00 77.50 196 ARG A O 1
ATOM 1441 N N . GLU A 1 197 ? 62.654 2.674 -117.343 1.00 77.00 197 GLU A N 1
ATOM 1442 C CA . GLU A 1 197 ? 63.663 2.095 -118.239 1.00 77.00 197 GLU A CA 1
ATOM 1443 C C . GLU A 1 197 ? 63.008 1.403 -119.445 1.00 77.00 197 GLU A C 1
ATOM 1445 O O . GLU A 1 197 ? 63.353 1.710 -120.586 1.00 77.00 197 GLU A O 1
ATOM 1450 N N . GLU A 1 198 ? 61.995 0.563 -119.217 1.00 73.75 198 GLU A N 1
ATOM 1451 C CA . GLU A 1 198 ? 61.222 -0.110 -120.270 1.00 73.75 198 GLU A CA 1
ATOM 1452 C C . GLU A 1 198 ? 60.488 0.890 -121.183 1.00 73.75 198 GLU A C 1
ATOM 1454 O O . GLU A 1 198 ? 60.542 0.767 -122.406 1.00 73.75 198 GLU A O 1
ATOM 1459 N N . PHE A 1 199 ? 59.859 1.934 -120.630 1.00 61.84 199 PHE A N 1
ATOM 1460 C CA . PHE A 1 199 ? 59.169 2.960 -121.420 1.00 61.84 199 PHE A CA 1
ATOM 1461 C C . PHE A 1 199 ? 60.143 3.876 -122.173 1.00 61.84 199 PHE A C 1
ATOM 1463 O O . PHE A 1 199 ? 59.852 4.264 -123.300 1.00 61.84 199 PHE A O 1
ATOM 1470 N N . VAL A 1 200 ? 61.317 4.196 -121.613 1.00 62.31 200 VAL A N 1
ATOM 1471 C CA . VAL A 1 200 ? 62.375 4.927 -122.339 1.00 62.31 200 VAL A CA 1
ATOM 1472 C C . VAL A 1 200 ? 62.983 4.068 -123.455 1.00 62.31 200 VAL A C 1
ATOM 1474 O O . VAL A 1 200 ? 63.353 4.610 -124.495 1.00 62.31 200 VAL A O 1
ATOM 1477 N N . ALA A 1 201 ? 63.036 2.743 -123.289 1.00 60.53 201 ALA A N 1
ATOM 1478 C CA . ALA A 1 201 ? 63.448 1.816 -124.341 1.00 60.53 201 ALA A CA 1
ATOM 1479 C C . ALA A 1 201 ? 62.376 1.607 -125.434 1.00 60.53 201 ALA A C 1
ATOM 1481 O O . ALA A 1 201 ? 62.731 1.330 -126.580 1.00 60.53 201 ALA A O 1
ATOM 1482 N N . ALA A 1 202 ? 61.084 1.738 -125.104 1.00 53.38 202 ALA A N 1
ATOM 1483 C CA . ALA A 1 202 ? 59.972 1.415 -126.006 1.00 53.38 202 ALA A CA 1
ATOM 1484 C C . ALA A 1 202 ? 59.258 2.621 -126.656 1.00 53.38 202 ALA A C 1
ATOM 1486 O O . ALA A 1 202 ? 58.714 2.475 -127.753 1.00 53.38 202 ALA A O 1
ATOM 1487 N N . SER A 1 203 ? 59.224 3.794 -126.011 1.00 39.81 203 SER A N 1
ATOM 1488 C CA . SER A 1 203 ? 58.199 4.819 -126.281 1.00 39.81 203 SER A CA 1
ATOM 1489 C C . SER A 1 203 ? 58.739 6.248 -126.393 1.00 39.81 203 SER A C 1
ATOM 1491 O O . SER A 1 203 ? 59.122 6.890 -125.413 1.00 39.81 203 SER A O 1
ATOM 1493 N N . GLY A 1 204 ? 58.640 6.816 -127.597 1.00 46.56 204 GLY A N 1
ATOM 1494 C CA . GLY A 1 204 ? 58.918 8.226 -127.886 1.00 46.56 204 GLY A CA 1
ATOM 1495 C C . GLY A 1 204 ? 57.845 9.212 -127.393 1.00 46.56 204 GLY A C 1
ATOM 1496 O O . GLY A 1 204 ? 57.278 9.942 -128.201 1.00 46.56 204 GLY A O 1
ATOM 1497 N N . GLY A 1 205 ? 57.609 9.281 -126.079 1.00 44.91 205 GLY A N 1
ATOM 1498 C CA . GLY A 1 205 ? 56.881 10.376 -125.415 1.00 44.91 205 GLY A CA 1
ATOM 1499 C C . GLY A 1 205 ? 55.342 10.314 -125.392 1.00 44.91 205 GLY A C 1
ATOM 1500 O O . GLY A 1 205 ? 54.725 9.340 -125.806 1.00 44.91 205 GLY A O 1
ATOM 1501 N N . VAL A 1 206 ? 54.752 11.418 -124.900 1.00 42.38 206 VAL A N 1
ATOM 1502 C CA . VAL A 1 206 ? 53.317 11.674 -124.609 1.00 42.38 206 VAL A CA 1
ATOM 1503 C C . VAL A 1 206 ? 52.754 10.973 -123.356 1.00 42.38 206 VAL A C 1
ATOM 1505 O O . VAL A 1 206 ? 52.762 9.755 -123.235 1.00 42.38 206 VAL A O 1
ATOM 1508 N N . VAL A 1 207 ? 52.186 11.778 -122.443 1.00 42.09 207 VAL A N 1
ATOM 1509 C CA . VAL A 1 207 ? 51.397 11.354 -121.267 1.00 42.09 207 VAL A CA 1
ATOM 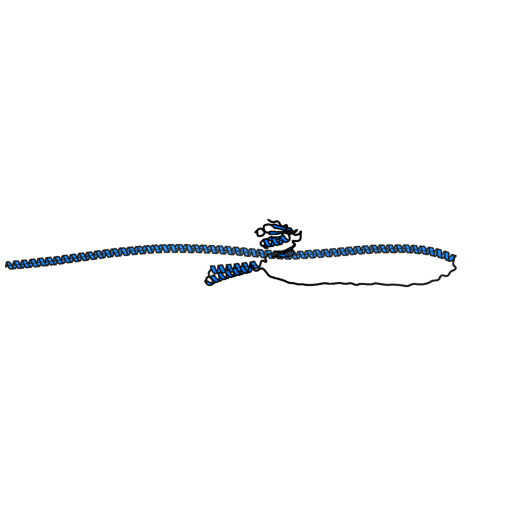1510 C C . VAL A 1 207 ? 50.180 12.286 -121.116 1.00 42.09 207 VAL A C 1
ATOM 1512 O O . VAL A 1 207 ? 50.377 13.502 -121.074 1.00 42.09 207 VAL A O 1
ATOM 1515 N N . PRO A 1 208 ? 48.940 11.767 -121.015 1.00 47.44 208 PRO A N 1
ATOM 1516 C CA . PRO A 1 208 ? 47.743 12.549 -120.693 1.00 47.44 208 PRO A CA 1
ATOM 1517 C C . PRO A 1 208 ? 47.269 12.369 -119.231 1.00 47.44 208 PRO A C 1
ATOM 1519 O O . PRO A 1 208 ? 47.434 11.306 -118.640 1.00 47.44 208 PRO A O 1
ATOM 1522 N N . ALA A 1 209 ? 46.603 13.388 -118.676 1.00 40.38 209 ALA A N 1
ATOM 1523 C CA . ALA A 1 209 ? 45.801 13.324 -117.438 1.00 40.38 209 ALA A CA 1
ATOM 1524 C C . ALA A 1 209 ? 44.299 13.430 -117.796 1.00 40.38 209 ALA A C 1
ATOM 1526 O O . ALA A 1 209 ? 44.005 14.012 -118.848 1.00 40.38 209 ALA A O 1
ATOM 1527 N N . PRO A 1 210 ? 43.337 12.891 -117.005 1.00 49.91 210 PRO A N 1
ATOM 1528 C CA . PRO A 1 210 ? 42.771 13.580 -115.814 1.00 49.91 210 PRO A CA 1
ATOM 1529 C C . PRO A 1 210 ? 42.153 12.550 -114.801 1.00 49.91 210 PRO A C 1
ATOM 1531 O O . PRO A 1 210 ? 42.696 11.451 -114.727 1.00 49.91 210 PRO A O 1
ATOM 1534 N N . PRO A 1 211 ? 40.985 12.740 -114.123 1.00 48.16 211 PRO A N 1
ATOM 1535 C CA . PRO A 1 211 ? 40.363 13.875 -113.406 1.00 48.16 211 PRO A CA 1
ATOM 1536 C C . PRO A 1 211 ? 40.116 13.566 -111.890 1.00 48.16 211 PRO A C 1
ATOM 1538 O O . PRO A 1 211 ? 40.586 12.564 -111.362 1.00 48.16 211 PRO A O 1
ATOM 1541 N N . ALA A 1 212 ? 39.339 14.402 -111.178 1.00 46.88 212 ALA A N 1
ATOM 1542 C CA . ALA A 1 212 ? 38.945 14.220 -109.763 1.00 46.88 212 ALA A CA 1
ATOM 1543 C C . ALA A 1 212 ? 37.502 13.679 -109.554 1.00 46.88 212 ALA A C 1
ATOM 1545 O O . ALA A 1 212 ? 36.669 13.761 -110.456 1.00 46.88 212 ALA A O 1
ATOM 1546 N N . ALA A 1 213 ? 37.185 13.197 -108.337 1.00 36.16 213 ALA A N 1
ATOM 1547 C CA . ALA A 1 213 ? 35.865 12.680 -107.913 1.00 36.16 213 ALA A CA 1
ATOM 1548 C C . ALA A 1 213 ? 35.409 13.226 -106.526 1.00 36.16 213 ALA A C 1
ATOM 1550 O O . ALA A 1 213 ? 36.132 14.002 -105.902 1.00 36.16 213 ALA A O 1
ATOM 1551 N N . ARG A 1 214 ? 34.185 12.895 -106.060 1.00 32.81 214 ARG A N 1
ATOM 1552 C CA . ARG A 1 214 ? 33.431 13.665 -105.031 1.00 32.81 214 ARG A CA 1
ATOM 1553 C C . ARG A 1 214 ? 32.596 12.808 -104.047 1.00 32.81 214 ARG A C 1
ATOM 1555 O O . ARG A 1 214 ? 31.811 11.994 -104.517 1.00 32.81 214 ARG A O 1
ATOM 1562 N N . ALA A 1 215 ? 32.597 13.195 -102.755 1.00 42.47 215 ALA A N 1
ATOM 1563 C CA . ALA A 1 215 ? 31.528 12.977 -101.738 1.00 42.47 215 ALA A CA 1
ATOM 1564 C C . ALA A 1 215 ? 31.226 11.496 -101.322 1.00 42.47 215 ALA A C 1
ATOM 1566 O O . ALA A 1 215 ? 31.825 10.607 -101.922 1.00 42.47 215 ALA A O 1
ATOM 1567 N N . PRO A 1 216 ? 30.338 11.180 -100.329 1.00 48.06 216 PRO A N 1
ATOM 1568 C CA . PRO A 1 216 ? 29.478 12.044 -99.490 1.00 48.06 216 PRO A CA 1
ATOM 1569 C C . PRO A 1 216 ? 29.396 11.701 -97.958 1.00 48.06 216 PRO A C 1
ATOM 1571 O O . PRO A 1 216 ? 30.116 10.855 -97.440 1.00 48.06 216 PRO A O 1
ATOM 1574 N N . ARG A 1 217 ? 28.477 12.384 -97.245 1.00 38.34 217 ARG A N 1
ATOM 1575 C CA . ARG A 1 217 ? 27.814 12.043 -95.942 1.00 38.34 217 ARG A CA 1
ATOM 1576 C C . ARG A 1 217 ? 26.388 11.472 -96.239 1.00 38.34 217 ARG A C 1
ATOM 1578 O O . ARG A 1 217 ? 26.062 11.500 -97.428 1.00 38.34 217 ARG A O 1
ATOM 1585 N N . PRO A 1 218 ? 25.494 11.044 -95.299 1.00 54.88 218 PRO A N 1
ATOM 1586 C CA . PRO A 1 218 ? 25.379 11.275 -93.836 1.00 54.88 218 PRO A CA 1
ATOM 1587 C C . PRO A 1 218 ? 25.187 9.922 -93.057 1.00 54.88 218 PRO A C 1
ATOM 1589 O O . PRO A 1 218 ? 25.923 9.008 -93.404 1.00 54.88 218 PRO A O 1
ATOM 1592 N N . ASP A 1 219 ? 24.362 9.638 -92.021 1.00 35.25 219 ASP A N 1
ATOM 1593 C CA . ASP A 1 219 ? 23.342 10.361 -91.209 1.00 35.25 219 ASP A CA 1
ATOM 1594 C C . ASP A 1 219 ? 23.048 9.670 -89.832 1.00 35.25 219 ASP A C 1
ATOM 1596 O O . ASP A 1 219 ? 23.767 8.755 -89.434 1.00 35.25 219 ASP A O 1
ATOM 1600 N N . ARG A 1 220 ? 21.994 10.096 -89.104 1.00 42.31 220 ARG A N 1
ATOM 1601 C CA . ARG A 1 220 ? 21.516 9.623 -87.776 1.00 42.31 220 ARG A CA 1
ATOM 1602 C C . ARG A 1 220 ? 19.970 9.589 -87.708 1.00 42.31 220 ARG A C 1
ATOM 1604 O O . ARG A 1 220 ? 19.359 10.580 -88.093 1.00 42.31 220 ARG A O 1
ATOM 1611 N N . PRO A 1 221 ? 19.316 8.533 -87.168 1.00 56.09 221 PRO A N 1
ATOM 1612 C CA . PRO A 1 221 ? 18.239 8.709 -86.145 1.00 56.09 221 PRO A CA 1
ATOM 1613 C C . PRO A 1 221 ? 18.041 7.446 -85.234 1.00 56.09 221 PRO A C 1
ATOM 1615 O O . PRO A 1 221 ? 18.878 6.549 -85.312 1.00 56.09 221 PRO A O 1
ATOM 1618 N N . PRO A 1 222 ? 16.945 7.251 -84.448 1.00 52.47 222 PRO A N 1
ATOM 1619 C CA . PRO A 1 222 ? 16.096 8.155 -83.640 1.00 52.47 222 PRO A CA 1
ATOM 1620 C C . PRO A 1 222 ? 15.929 7.697 -82.151 1.00 52.47 222 PRO A C 1
ATOM 1622 O O . PRO A 1 222 ? 16.547 6.743 -81.690 1.00 52.47 222 PRO A O 1
ATOM 1625 N N . THR A 1 223 ? 15.059 8.391 -81.400 1.00 42.62 223 THR A N 1
ATOM 1626 C CA . THR A 1 223 ? 14.420 8.002 -80.110 1.00 42.62 223 THR A CA 1
ATOM 1627 C C . THR A 1 223 ? 13.163 7.100 -80.356 1.00 42.62 223 THR A C 1
ATOM 1629 O O . THR A 1 223 ? 13.035 6.603 -81.471 1.00 42.62 223 THR A O 1
ATOM 1632 N N . VAL A 1 224 ? 12.199 6.743 -79.471 1.00 41.56 224 VAL A N 1
ATOM 1633 C CA . VAL A 1 224 ? 11.446 7.440 -78.380 1.00 41.56 224 VAL A CA 1
ATOM 1634 C C . VAL A 1 224 ? 10.808 6.410 -77.357 1.00 41.56 224 VAL A C 1
ATOM 1636 O O . VAL A 1 224 ? 11.391 5.332 -77.267 1.00 41.56 224 VAL A O 1
ATOM 1639 N N . PRO A 1 225 ? 9.763 6.649 -76.498 1.00 53.53 225 PRO A N 1
ATOM 1640 C CA . PRO A 1 225 ? 9.629 5.981 -75.179 1.00 53.53 225 PRO A CA 1
ATOM 1641 C C . PRO A 1 225 ? 8.342 5.119 -75.032 1.00 53.53 225 PRO A C 1
ATOM 1643 O O . PRO A 1 225 ? 7.717 4.793 -76.037 1.00 53.53 225 PRO A O 1
ATOM 1646 N N . THR A 1 226 ? 7.884 4.833 -73.793 1.00 36.12 226 THR A N 1
ATOM 1647 C CA . THR A 1 226 ? 6.512 5.134 -73.259 1.00 36.12 226 THR A CA 1
ATOM 1648 C C . THR A 1 226 ? 6.334 4.600 -71.814 1.00 36.12 226 THR A C 1
ATOM 1650 O O . THR A 1 226 ? 7.080 3.726 -71.386 1.00 36.12 226 THR A O 1
ATOM 1653 N N . ALA A 1 227 ? 5.375 5.141 -71.045 1.00 37.84 227 ALA A N 1
ATOM 1654 C CA . ALA A 1 227 ? 5.033 4.748 -69.667 1.00 37.84 227 ALA A CA 1
ATOM 1655 C C . ALA A 1 227 ? 3.526 4.435 -69.498 1.00 37.84 227 ALA A C 1
ATOM 1657 O O . ALA A 1 227 ? 2.732 4.856 -70.332 1.00 37.84 227 ALA A O 1
ATOM 1658 N N . VAL A 1 228 ? 3.144 3.750 -68.407 1.00 35.97 228 VAL A N 1
ATOM 1659 C CA . VAL A 1 228 ? 1.786 3.610 -67.804 1.00 35.97 228 VAL A CA 1
ATOM 1660 C C . VAL A 1 228 ? 1.995 2.854 -66.466 1.00 35.97 228 VAL A C 1
ATOM 1662 O O . VAL A 1 228 ? 2.772 1.908 -66.460 1.00 35.97 228 VAL A O 1
ATOM 1665 N N . SER A 1 229 ? 1.520 3.213 -65.262 1.00 33.66 229 SER A N 1
ATOM 1666 C CA . SER A 1 229 ? 0.390 4.012 -64.733 1.00 33.66 229 SER A CA 1
ATOM 1667 C C . SER A 1 229 ? -0.898 3.221 -64.445 1.00 33.66 229 SER A C 1
ATOM 1669 O O . SER A 1 229 ? -1.725 3.029 -65.331 1.00 33.66 229 SER A O 1
ATOM 1671 N N . ALA A 1 230 ? -1.105 2.831 -63.178 1.00 31.80 230 ALA A N 1
ATOM 1672 C CA . ALA A 1 230 ? -2.409 2.436 -62.632 1.00 31.80 230 ALA A CA 1
ATOM 1673 C C . ALA A 1 230 ? -2.468 2.651 -61.101 1.00 31.80 230 ALA A C 1
ATOM 1675 O O . ALA A 1 230 ? -1.509 2.360 -60.390 1.00 31.80 230 ALA A O 1
ATOM 1676 N N . ARG A 1 231 ? -3.610 3.143 -60.602 1.00 35.88 231 ARG A N 1
ATOM 1677 C CA . ARG A 1 231 ? -3.999 3.273 -59.181 1.00 35.88 231 ARG A CA 1
ATOM 1678 C C . ARG A 1 231 ? -5.484 2.909 -59.089 1.00 35.88 231 ARG A C 1
ATOM 1680 O O . ARG A 1 231 ? -6.236 3.324 -59.967 1.00 35.88 231 ARG A O 1
ATOM 1687 N N . ALA A 1 232 ? -5.907 2.209 -58.038 1.00 30.44 232 ALA A N 1
ATOM 1688 C CA . ALA A 1 232 ? -7.323 2.038 -57.709 1.00 30.44 232 ALA A CA 1
ATOM 1689 C C . ALA A 1 232 ? -7.525 1.854 -56.195 1.00 30.44 232 ALA A C 1
ATOM 1691 O O . ALA A 1 232 ? -6.805 1.079 -55.569 1.00 30.44 232 ALA A O 1
ATOM 1692 N N . ASP A 1 233 ? -8.524 2.544 -55.645 1.00 30.95 233 ASP A N 1
ATOM 1693 C CA . ASP A 1 233 ? -8.982 2.456 -54.255 1.00 30.95 233 ASP A CA 1
ATOM 1694 C C . ASP A 1 233 ? -10.344 1.735 -54.188 1.00 30.95 233 ASP A C 1
ATOM 1696 O O . ASP A 1 233 ? -11.138 1.834 -55.126 1.00 30.95 233 ASP A O 1
ATOM 1700 N N . ALA A 1 234 ? -10.656 1.059 -53.075 1.00 28.44 234 ALA A N 1
ATOM 1701 C CA . ALA A 1 234 ? -12.012 0.605 -52.728 1.00 28.44 234 ALA A CA 1
ATOM 1702 C C . ALA A 1 234 ? -12.133 0.329 -51.214 1.00 28.44 234 ALA A C 1
ATOM 1704 O O . ALA A 1 234 ? -11.163 -0.101 -50.590 1.00 28.44 234 ALA A O 1
ATOM 1705 N N . SER A 1 235 ? -13.320 0.542 -50.628 1.00 28.53 235 SER A N 1
ATOM 1706 C CA . SER A 1 235 ? -13.520 0.553 -49.165 1.00 28.53 235 SER A CA 1
ATOM 1707 C C . SER A 1 235 ? -14.866 -0.035 -48.719 1.00 28.53 235 SER A C 1
ATOM 1709 O O . SER A 1 235 ? -15.885 0.309 -49.312 1.00 28.53 235 SER A O 1
ATOM 1711 N N . LEU A 1 236 ? -14.861 -0.749 -47.574 1.00 34.88 236 LEU A N 1
ATOM 1712 C CA . LEU A 1 236 ? -16.022 -1.099 -46.713 1.00 34.88 236 LEU A CA 1
ATOM 1713 C C . LEU A 1 236 ? -17.038 -2.109 -47.332 1.00 34.88 236 LEU A C 1
ATOM 1715 O O . LEU A 1 236 ? -17.128 -2.188 -48.554 1.00 34.88 236 LEU A O 1
ATOM 1719 N N . PRO A 1 237 ? -17.733 -2.966 -46.533 1.00 29.45 237 PRO A N 1
ATOM 1720 C CA . PRO A 1 237 ? -18.601 -2.592 -45.400 1.00 29.45 237 PRO A CA 1
ATOM 1721 C C . PRO A 1 237 ? -18.433 -3.404 -44.093 1.00 29.45 237 PRO A C 1
ATOM 1723 O O . PRO A 1 237 ? -17.692 -4.380 -44.019 1.00 29.45 237 PRO A O 1
ATOM 1726 N N . THR A 1 238 ? -19.166 -2.992 -43.053 1.00 42.03 238 THR A N 1
ATOM 1727 C CA . THR A 1 238 ? -19.330 -3.687 -41.761 1.00 42.03 238 THR A CA 1
ATOM 1728 C C . THR A 1 238 ? -20.621 -4.514 -41.702 1.00 42.03 238 THR A C 1
ATOM 1730 O O . THR A 1 238 ? -21.604 -4.183 -42.367 1.00 42.03 238 THR A O 1
ATOM 1733 N N . PRO A 1 239 ? -20.657 -5.549 -40.842 1.00 29.19 239 PRO A N 1
ATOM 1734 C CA . PRO A 1 239 ? -21.878 -5.822 -40.078 1.00 29.19 239 PRO A CA 1
ATOM 1735 C C . PRO A 1 239 ? -21.635 -6.155 -38.590 1.00 29.19 239 PRO A C 1
ATOM 1737 O O . PRO A 1 239 ? -20.544 -6.519 -38.159 1.00 29.19 239 PRO A O 1
ATOM 1740 N N . SER A 1 240 ? -22.701 -6.035 -37.797 1.00 31.27 240 SER A N 1
ATOM 1741 C CA . SER A 1 240 ? -22.835 -6.462 -36.393 1.00 31.27 240 SER A CA 1
ATOM 1742 C C . SER A 1 240 ? -24.334 -6.414 -36.022 1.00 31.27 240 SER A C 1
ATOM 1744 O O . SER A 1 240 ? -25.076 -5.758 -36.759 1.00 31.27 240 SER A O 1
ATOM 1746 N N . PRO A 1 241 ? -24.819 -6.977 -34.893 1.00 49.22 241 PRO A N 1
ATOM 1747 C CA . PRO A 1 241 ? -24.174 -7.880 -33.929 1.00 49.22 241 PRO A CA 1
ATOM 1748 C C . PRO A 1 241 ? -25.002 -9.165 -33.644 1.00 49.22 241 PRO A C 1
ATOM 1750 O O . PRO A 1 241 ? -26.178 -9.252 -33.990 1.00 49.22 241 PRO A O 1
ATOM 1753 N N . SER A 1 242 ? -24.455 -10.131 -32.893 1.00 33.47 242 SER A N 1
ATOM 1754 C CA . SER A 1 242 ? -25.274 -11.102 -32.133 1.00 33.47 242 SER A CA 1
ATOM 1755 C C . SER A 1 242 ? -24.528 -11.629 -30.894 1.00 33.47 242 SER A C 1
ATOM 1757 O O . SER A 1 242 ? -23.305 -11.716 -30.906 1.00 33.47 242 SER A O 1
ATOM 1759 N N . GLY A 1 243 ? -25.247 -11.914 -29.797 1.00 35.41 243 GLY A N 1
ATOM 1760 C CA . GLY A 1 243 ? -24.639 -12.333 -28.513 1.00 35.41 243 GLY A CA 1
ATOM 1761 C C . GLY A 1 243 ? -25.507 -12.152 -27.251 1.00 35.41 243 GLY A C 1
ATOM 1762 O O . GLY A 1 243 ? -24.992 -12.060 -26.135 1.00 35.41 243 GLY A O 1
ATOM 1763 N N . GLY A 1 244 ? -26.831 -12.037 -27.399 1.00 47.53 244 GLY A N 1
ATOM 1764 C CA . GLY A 1 244 ? -27.737 -11.632 -26.320 1.00 47.53 244 GLY A CA 1
ATOM 1765 C C . GLY A 1 244 ? -28.191 -12.759 -25.387 1.00 47.53 244 GLY A C 1
ATOM 1766 O O . GLY A 1 244 ? -29.302 -13.249 -25.540 1.00 47.53 244 GLY A O 1
ATOM 1767 N N . VAL A 1 245 ? -27.389 -13.099 -24.368 1.00 46.38 245 VAL A N 1
ATOM 1768 C CA . VAL A 1 245 ? -27.864 -13.832 -23.164 1.00 46.38 245 VAL A CA 1
ATOM 1769 C C . VAL A 1 245 ? -27.275 -13.235 -21.878 1.00 46.38 245 VAL A C 1
ATOM 1771 O O . VAL A 1 245 ? -28.007 -12.835 -20.973 1.00 46.38 245 VAL A O 1
ATOM 1774 N N . VAL A 1 246 ? -25.947 -13.085 -21.810 1.00 43.94 246 VAL A N 1
ATOM 1775 C CA . VAL A 1 246 ? -25.220 -12.619 -20.605 1.00 43.94 246 VAL A CA 1
ATOM 1776 C C . VAL A 1 246 ? -25.607 -11.186 -20.191 1.00 43.94 246 VAL A C 1
ATOM 1778 O O . VAL A 1 246 ? -25.597 -10.833 -19.006 1.00 43.94 246 VAL A O 1
ATOM 1781 N N . GLN A 1 247 ? -26.021 -10.356 -21.153 1.00 43.69 247 GLN A N 1
ATOM 1782 C CA . GLN A 1 247 ? -26.502 -8.996 -20.895 1.00 43.69 247 GLN A CA 1
ATOM 1783 C C . GLN A 1 247 ? -27.834 -8.973 -20.119 1.00 43.69 247 GLN A C 1
ATOM 1785 O O . GLN A 1 247 ? -28.039 -8.086 -19.298 1.00 43.69 247 GLN A O 1
ATOM 1790 N N . VAL A 1 248 ? -28.707 -9.971 -20.301 1.00 46.97 248 VAL A N 1
ATOM 1791 C CA . VAL A 1 248 ? -29.991 -10.058 -19.579 1.00 46.97 248 VAL A CA 1
ATOM 1792 C C . VAL A 1 248 ? -29.758 -10.439 -18.115 1.00 46.97 248 VAL A C 1
ATOM 1794 O O . VAL A 1 248 ? -30.275 -9.784 -17.212 1.00 46.97 248 VAL A O 1
ATOM 1797 N N . ILE A 1 249 ? -28.901 -11.435 -17.865 1.00 48.03 249 ILE A N 1
ATOM 1798 C CA . ILE A 1 249 ? -28.552 -11.895 -16.509 1.00 48.03 249 ILE A CA 1
ATOM 1799 C C . ILE A 1 249 ? -27.902 -10.763 -15.694 1.00 48.03 249 ILE A C 1
ATOM 1801 O O . ILE A 1 249 ? -28.226 -10.569 -14.523 1.00 48.03 249 ILE A O 1
ATOM 1805 N N . SER A 1 250 ? -27.025 -9.969 -16.316 1.00 46.53 250 SER A N 1
ATOM 1806 C CA . SER A 1 250 ? -26.373 -8.836 -15.643 1.00 46.53 250 SER A CA 1
ATOM 1807 C C . SER A 1 250 ? -27.296 -7.631 -15.408 1.00 46.53 250 SER A C 1
ATOM 1809 O O . SER A 1 250 ? -27.095 -6.918 -14.425 1.00 46.53 250 SER A O 1
ATOM 1811 N N . ILE A 1 251 ? -28.344 -7.436 -16.220 1.00 51.72 251 ILE A N 1
ATOM 1812 C CA . ILE A 1 251 ? -29.425 -6.478 -15.922 1.00 51.72 251 ILE A CA 1
ATOM 1813 C C . ILE A 1 251 ? -30.259 -6.961 -14.726 1.00 51.72 251 ILE A C 1
ATOM 1815 O O . ILE A 1 251 ? -30.504 -6.178 -13.812 1.00 51.72 251 ILE A O 1
ATOM 1819 N N . ILE A 1 252 ? -30.636 -8.245 -14.677 1.00 51.38 252 ILE A N 1
ATOM 1820 C CA . ILE A 1 252 ? -31.404 -8.822 -13.556 1.00 51.38 252 ILE A CA 1
ATOM 1821 C C . ILE A 1 252 ? -30.624 -8.709 -12.236 1.00 51.38 252 ILE A C 1
ATOM 1823 O O . ILE A 1 252 ? -31.187 -8.288 -11.226 1.00 51.38 252 ILE A O 1
ATOM 1827 N N . ALA A 1 253 ? -29.320 -9.003 -12.242 1.00 51.25 253 ALA A N 1
ATOM 1828 C CA . ALA A 1 253 ? -28.465 -8.856 -11.063 1.00 51.25 253 ALA A CA 1
ATOM 1829 C C . ALA A 1 253 ? -28.361 -7.393 -10.580 1.00 51.25 253 ALA A C 1
ATOM 1831 O O . ALA A 1 253 ? -28.428 -7.134 -9.378 1.00 51.25 253 ALA A O 1
ATOM 1832 N N . ALA A 1 254 ? -28.254 -6.429 -11.502 1.00 52.66 254 ALA A N 1
ATOM 1833 C CA . ALA A 1 254 ? -28.259 -5.005 -11.162 1.00 52.66 254 ALA A CA 1
ATOM 1834 C C . ALA A 1 254 ? -29.617 -4.545 -10.597 1.00 52.66 254 ALA A C 1
ATOM 1836 O O . ALA A 1 254 ? -29.655 -3.765 -9.645 1.00 52.66 254 ALA A O 1
ATOM 1837 N N . LEU A 1 255 ? -30.726 -5.064 -11.135 1.00 53.16 255 LEU A N 1
ATOM 1838 C CA . LEU A 1 255 ? -32.078 -4.766 -10.658 1.00 53.16 255 LEU A CA 1
ATOM 1839 C C . LEU A 1 255 ? -32.318 -5.320 -9.243 1.00 53.16 255 LEU A C 1
ATOM 1841 O O . LEU A 1 255 ? -32.887 -4.629 -8.401 1.00 53.16 255 LEU A O 1
ATOM 1845 N N . ALA A 1 256 ? -31.830 -6.532 -8.958 1.00 54.34 256 ALA A N 1
ATOM 1846 C CA . ALA A 1 256 ? -31.888 -7.138 -7.627 1.00 54.34 256 ALA A CA 1
ATOM 1847 C C . ALA A 1 256 ? -31.061 -6.349 -6.594 1.00 54.34 256 ALA A C 1
ATOM 1849 O O . ALA A 1 256 ? -31.540 -6.102 -5.487 1.00 54.34 256 ALA A O 1
ATOM 1850 N N . ALA A 1 257 ? -29.859 -5.891 -6.965 1.00 54.12 257 ALA A N 1
ATOM 1851 C CA . ALA A 1 257 ? -29.041 -5.031 -6.110 1.00 54.12 257 ALA A CA 1
ATOM 1852 C C . ALA A 1 257 ? -29.745 -3.694 -5.806 1.00 54.12 257 ALA A C 1
ATOM 1854 O O . ALA A 1 257 ? -29.874 -3.323 -4.641 1.00 54.12 257 ALA A O 1
ATOM 1855 N N . ALA A 1 258 ? -30.282 -3.019 -6.829 1.00 53.38 258 ALA A N 1
ATOM 1856 C CA . ALA A 1 258 ? -31.032 -1.773 -6.660 1.00 53.38 258 ALA A CA 1
ATOM 1857 C C . ALA A 1 258 ? -32.285 -1.951 -5.779 1.00 53.38 258 ALA A C 1
ATOM 1859 O O . ALA A 1 258 ? -32.578 -1.100 -4.938 1.00 53.38 258 ALA A O 1
ATOM 1860 N N . MET A 1 259 ? -32.998 -3.074 -5.922 1.00 53.94 259 MET A N 1
ATOM 1861 C CA . MET A 1 259 ? -34.160 -3.405 -5.093 1.00 53.94 259 MET A CA 1
ATOM 1862 C C . MET A 1 259 ? -33.776 -3.635 -3.624 1.00 53.94 259 MET A C 1
ATOM 1864 O O . MET A 1 259 ? -34.461 -3.136 -2.732 1.00 53.94 259 MET A O 1
ATOM 1868 N N . ALA A 1 260 ? -32.654 -4.310 -3.353 1.00 55.84 260 ALA A N 1
ATOM 1869 C CA . ALA A 1 260 ? -32.132 -4.460 -1.994 1.00 55.84 260 ALA A CA 1
ATOM 1870 C C . ALA A 1 260 ? -31.768 -3.099 -1.368 1.00 55.84 260 ALA A C 1
ATOM 1872 O O . ALA A 1 260 ? -32.144 -2.828 -0.226 1.00 55.84 260 ALA A O 1
ATOM 1873 N N . THR A 1 261 ? -31.115 -2.204 -2.122 1.00 55.75 261 THR A N 1
ATOM 1874 C CA . THR A 1 261 ? -30.822 -0.834 -1.661 1.00 55.75 261 THR A CA 1
ATOM 1875 C C . THR A 1 261 ? -32.103 -0.040 -1.373 1.00 55.75 261 THR A C 1
ATOM 1877 O O . THR A 1 261 ? -32.175 0.651 -0.358 1.00 55.75 261 THR A O 1
ATOM 1880 N N . ALA A 1 262 ? -33.138 -0.174 -2.209 1.00 50.91 262 ALA A N 1
ATOM 1881 C CA . ALA A 1 262 ? -34.428 0.489 -2.005 1.00 50.91 262 ALA A CA 1
ATOM 1882 C C . ALA A 1 262 ? -35.163 -0.000 -0.741 1.00 50.91 262 ALA A C 1
ATOM 1884 O O . ALA A 1 262 ? -35.768 0.807 -0.038 1.00 50.91 262 ALA A O 1
ATOM 1885 N N . ILE A 1 263 ? -35.071 -1.293 -0.405 1.00 57.03 263 ILE A N 1
ATOM 1886 C CA . ILE A 1 263 ? -35.664 -1.858 0.822 1.00 57.03 263 ILE A CA 1
ATOM 1887 C C . ILE A 1 263 ? -34.960 -1.324 2.081 1.00 57.03 263 ILE A C 1
ATOM 1889 O O . ILE A 1 263 ? -35.633 -0.995 3.057 1.00 57.03 263 ILE A O 1
ATOM 1893 N N . VAL A 1 264 ? -33.629 -1.183 2.059 1.00 57.88 264 VAL A N 1
ATOM 1894 C CA . VAL A 1 264 ? -32.866 -0.560 3.161 1.00 57.88 264 VAL A CA 1
ATOM 1895 C C . VAL A 1 264 ? -33.197 0.933 3.283 1.00 57.88 264 VAL A C 1
ATOM 1897 O O . VAL A 1 264 ? -33.410 1.431 4.388 1.00 57.88 264 VAL A O 1
ATOM 1900 N N . ALA A 1 265 ? -33.326 1.643 2.157 1.00 55.16 265 ALA A N 1
ATOM 1901 C CA . ALA A 1 265 ? -33.737 3.047 2.141 1.00 55.16 265 ALA A CA 1
ATOM 1902 C C . ALA A 1 265 ? -35.143 3.258 2.731 1.00 55.16 265 ALA A C 1
ATOM 1904 O O . ALA A 1 265 ? -35.336 4.156 3.549 1.00 55.16 265 ALA A O 1
ATOM 1905 N N . ALA A 1 266 ? -36.104 2.395 2.387 1.00 54.72 266 ALA A N 1
ATOM 1906 C CA . ALA A 1 266 ? -37.483 2.462 2.877 1.00 54.72 266 ALA A CA 1
ATOM 1907 C C . ALA A 1 266 ? -37.632 2.220 4.395 1.00 54.72 266 ALA A C 1
ATOM 1909 O O . ALA A 1 266 ? -38.677 2.540 4.957 1.00 54.72 266 ALA A O 1
ATOM 1910 N N . ARG A 1 267 ? -36.603 1.682 5.068 1.00 59.22 267 ARG A N 1
ATOM 1911 C CA . ARG A 1 267 ? -36.559 1.523 6.534 1.00 59.22 267 ARG A CA 1
ATOM 1912 C C . ARG A 1 267 ? -35.913 2.700 7.272 1.00 59.22 267 ARG A C 1
ATOM 1914 O O . ARG A 1 267 ? -35.948 2.731 8.495 1.00 59.22 267 ARG A O 1
ATOM 1921 N N . GLY A 1 268 ? -35.319 3.661 6.559 1.00 50.31 268 GLY A N 1
ATOM 1922 C CA . GLY A 1 268 ? -34.640 4.820 7.156 1.00 50.31 268 GLY A CA 1
ATOM 1923 C C . GLY A 1 268 ? -33.250 4.531 7.748 1.00 50.31 268 GLY A C 1
ATOM 1924 O O . GLY A 1 268 ? -32.586 5.445 8.228 1.00 50.31 268 GLY A O 1
ATOM 1925 N N . GLU A 1 269 ? -32.758 3.292 7.669 1.00 52.75 269 GLU A N 1
ATOM 1926 C CA . GLU A 1 269 ? -31.521 2.828 8.328 1.00 52.75 269 GLU A CA 1
ATOM 1927 C C . GLU A 1 269 ? -30.222 3.217 7.581 1.00 52.75 269 GLU A C 1
ATOM 1929 O O . GLU A 1 269 ? -29.126 2.812 7.975 1.00 52.75 269 GLU A O 1
ATOM 1934 N N . LEU A 1 270 ? -30.318 4.031 6.521 1.00 49.50 270 LEU A N 1
ATOM 1935 C CA . LEU A 1 270 ? -29.210 4.454 5.644 1.00 49.50 270 LEU A CA 1
ATOM 1936 C C . LEU A 1 270 ? -28.014 5.086 6.377 1.00 49.50 270 LEU A C 1
ATOM 1938 O O . LEU A 1 270 ? -26.883 4.945 5.919 1.00 49.50 270 LEU A O 1
ATOM 1942 N N . LEU A 1 271 ? -28.259 5.774 7.496 1.00 48.72 271 LEU A N 1
ATOM 1943 C CA . LEU A 1 271 ? -27.233 6.461 8.294 1.00 48.72 271 LEU A CA 1
ATOM 1944 C C . LEU A 1 271 ? -26.614 5.581 9.396 1.00 48.72 271 LEU A C 1
ATOM 1946 O O . LEU A 1 271 ? -25.766 6.045 10.154 1.00 48.72 271 LEU A O 1
ATOM 1950 N N . THR A 1 272 ? -27.007 4.308 9.493 1.00 56.22 272 THR A N 1
ATOM 1951 C CA . THR A 1 272 ? -26.313 3.342 10.356 1.00 56.22 272 THR A CA 1
ATOM 1952 C C . THR A 1 272 ? -24.967 2.938 9.744 1.00 56.22 272 THR A C 1
ATOM 1954 O O . THR A 1 272 ? -24.807 2.898 8.522 1.00 56.22 272 THR A O 1
ATOM 1957 N N . ALA A 1 273 ? -24.001 2.543 10.581 1.00 51.66 273 ALA A N 1
ATOM 1958 C CA . ALA A 1 273 ? -22.711 2.022 10.109 1.00 51.66 273 ALA A CA 1
ATOM 1959 C C . ALA A 1 273 ? -22.859 0.804 9.167 1.00 51.66 273 ALA A C 1
ATOM 1961 O O . ALA A 1 273 ? -22.041 0.599 8.268 1.00 51.66 273 ALA A O 1
ATOM 1962 N N . VAL A 1 274 ? -23.935 0.027 9.329 1.00 55.56 274 VAL A N 1
ATOM 1963 C CA . VAL A 1 274 ? -24.299 -1.097 8.455 1.00 55.56 274 VAL A CA 1
ATOM 1964 C C . VAL A 1 274 ? -24.746 -0.609 7.068 1.00 55.56 274 VAL A C 1
ATOM 1966 O O . VAL A 1 274 ? -24.258 -1.124 6.062 1.00 55.56 274 VAL A O 1
ATOM 1969 N N . GLY A 1 275 ? -25.601 0.419 6.991 1.00 55.00 275 GLY A N 1
ATOM 1970 C CA . GLY A 1 275 ? -26.047 1.019 5.723 1.00 55.00 275 GLY A CA 1
ATOM 1971 C C . GLY A 1 275 ? -24.910 1.669 4.923 1.00 55.00 275 GLY A C 1
ATOM 1972 O O . GLY A 1 275 ? -24.827 1.506 3.700 1.00 55.00 275 GLY A O 1
ATOM 1973 N N . ILE A 1 276 ? -23.973 2.323 5.614 1.00 58.34 276 ILE A N 1
ATOM 1974 C CA . ILE A 1 276 ? -22.753 2.879 5.007 1.00 58.34 276 ILE A CA 1
ATOM 1975 C C . ILE A 1 276 ? -21.854 1.746 4.480 1.00 58.34 276 ILE A C 1
ATOM 1977 O O . ILE A 1 276 ? -21.401 1.796 3.338 1.00 58.34 276 ILE A O 1
ATOM 1981 N N . SER A 1 277 ? -21.662 0.675 5.257 1.00 57.22 277 SER A N 1
ATOM 1982 C CA . SER A 1 277 ? -20.847 -0.476 4.835 1.00 57.22 277 SER A CA 1
ATOM 1983 C C . SER A 1 277 ? -21.405 -1.151 3.573 1.00 57.22 277 SER A C 1
ATOM 1985 O O . SER A 1 277 ? -20.671 -1.390 2.613 1.00 57.22 277 SER A O 1
ATOM 1987 N N . LEU A 1 278 ? -22.717 -1.411 3.533 1.00 56.19 278 LEU A N 1
ATOM 1988 C CA . LEU A 1 278 ? -23.399 -2.025 2.385 1.00 56.19 278 LEU A CA 1
ATOM 1989 C C . LEU A 1 278 ? -23.370 -1.148 1.125 1.00 56.19 278 LEU A C 1
ATOM 1991 O O . LEU A 1 278 ? -23.170 -1.668 0.023 1.00 56.19 278 LEU A O 1
ATOM 1995 N N . SER A 1 279 ? -23.539 0.169 1.259 1.00 57.38 279 SER A N 1
ATOM 1996 C CA . SER A 1 279 ? -23.478 1.085 0.111 1.00 57.38 279 SER A CA 1
ATOM 1997 C C . SER A 1 279 ? -22.059 1.213 -0.457 1.00 57.38 279 SER A C 1
ATOM 1999 O O . SER A 1 279 ? -21.898 1.119 -1.675 1.00 57.38 279 SER A O 1
ATOM 2001 N N . VAL A 1 280 ? -21.022 1.292 0.387 1.00 64.88 280 VAL A N 1
ATOM 2002 C CA . VAL A 1 280 ? -19.614 1.250 -0.058 1.00 64.88 280 VAL A CA 1
ATOM 2003 C C . VAL A 1 280 ? -19.294 -0.069 -0.770 1.00 64.88 280 VAL A C 1
ATOM 2005 O O . VAL A 1 280 ? -18.759 -0.040 -1.877 1.00 64.88 280 VAL A O 1
ATOM 2008 N N . ILE A 1 281 ? -19.683 -1.221 -0.209 1.00 61.06 281 ILE A N 1
ATOM 2009 C CA . ILE A 1 281 ? -19.493 -2.535 -0.856 1.00 61.06 281 ILE A CA 1
ATOM 2010 C C . ILE A 1 281 ? -20.196 -2.587 -2.223 1.00 61.06 281 ILE A C 1
ATOM 2012 O O . ILE A 1 281 ? -19.615 -3.069 -3.195 1.00 61.06 281 ILE A O 1
ATOM 2016 N N . THR A 1 282 ? -21.412 -2.044 -2.330 1.00 66.31 282 THR A N 1
ATOM 2017 C CA . THR A 1 282 ? -22.174 -2.002 -3.592 1.00 66.31 282 THR A CA 1
ATOM 2018 C C . THR A 1 282 ? -21.473 -1.143 -4.650 1.00 66.31 282 THR A C 1
ATOM 2020 O O . THR A 1 282 ? -21.363 -1.560 -5.804 1.00 66.31 282 THR A O 1
ATOM 2023 N N . VAL A 1 283 ? -20.931 0.018 -4.263 1.00 68.56 283 VAL A N 1
ATOM 2024 C CA . VAL A 1 283 ? -20.132 0.877 -5.157 1.00 68.56 283 VAL A CA 1
ATOM 2025 C C . VAL A 1 283 ? -18.835 0.181 -5.580 1.00 68.56 283 VAL A C 1
ATOM 2027 O O . 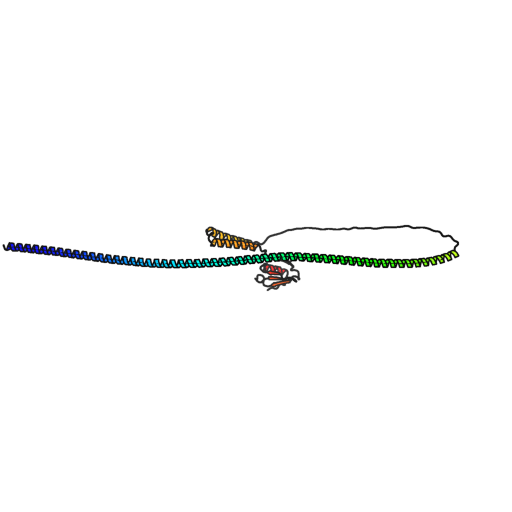VAL A 1 283 ? -18.514 0.183 -6.767 1.00 68.56 283 VAL A O 1
ATOM 2030 N N . VAL A 1 284 ? -18.122 -0.479 -4.661 1.00 69.62 284 VAL A N 1
ATOM 2031 C CA . VAL A 1 284 ? -16.906 -1.248 -4.980 1.00 69.62 284 VAL A CA 1
ATOM 2032 C C . VAL A 1 284 ? -17.210 -2.378 -5.967 1.00 69.62 284 VAL A C 1
ATOM 2034 O O . VAL A 1 284 ? -16.483 -2.531 -6.948 1.00 69.62 284 VAL A O 1
ATOM 2037 N N . PHE A 1 285 ? -18.305 -3.124 -5.790 1.00 62.59 285 PHE A N 1
ATOM 2038 C CA . PHE A 1 285 ? -18.723 -4.152 -6.751 1.00 62.59 285 PHE A CA 1
ATOM 2039 C C . PHE A 1 285 ? -19.121 -3.567 -8.113 1.00 62.59 285 PHE A C 1
ATOM 2041 O O . PHE A 1 285 ? -18.756 -4.136 -9.144 1.00 62.59 285 PHE A O 1
ATOM 2048 N N . ALA A 1 286 ? -19.813 -2.423 -8.146 1.00 67.00 286 ALA A N 1
ATOM 2049 C CA . ALA A 1 286 ? -20.167 -1.742 -9.390 1.00 67.00 286 ALA A CA 1
ATOM 2050 C C . ALA A 1 286 ? -18.922 -1.250 -10.152 1.00 67.00 286 ALA A C 1
ATOM 2052 O O . ALA A 1 286 ? -18.804 -1.486 -11.356 1.00 67.00 286 ALA A O 1
ATOM 2053 N N . VAL A 1 287 ? -17.958 -0.639 -9.454 1.00 65.62 287 VAL A N 1
ATOM 2054 C CA . VAL A 1 287 ? -16.673 -0.207 -10.026 1.00 65.62 287 VAL A CA 1
ATOM 2055 C C . VAL A 1 287 ? -15.852 -1.410 -10.491 1.00 65.62 287 VAL A C 1
ATOM 2057 O O . VAL A 1 287 ? -15.368 -1.405 -11.620 1.00 65.62 287 VAL A O 1
ATOM 2060 N N . LEU A 1 288 ? -15.749 -2.478 -9.695 1.00 58.25 288 LEU A N 1
ATOM 2061 C CA . LEU A 1 288 ? -15.018 -3.694 -10.068 1.00 58.25 288 LEU A CA 1
ATOM 2062 C C . LEU A 1 288 ? -15.634 -4.382 -11.298 1.00 58.25 288 LEU A C 1
ATOM 2064 O O . LEU A 1 288 ? -14.905 -4.864 -12.167 1.00 58.25 288 LEU A O 1
ATOM 2068 N N . ALA A 1 289 ? -16.965 -4.386 -11.419 1.00 62.22 289 ALA A N 1
ATOM 2069 C CA . ALA A 1 289 ? -17.663 -4.860 -12.611 1.00 62.22 289 ALA A CA 1
ATOM 2070 C C . ALA A 1 289 ? -17.401 -3.959 -13.833 1.00 62.22 289 ALA A C 1
ATOM 2072 O O . ALA A 1 289 ? -17.201 -4.470 -14.935 1.00 62.22 289 ALA A O 1
ATOM 2073 N N . LEU A 1 290 ? -17.355 -2.634 -13.653 1.00 57.28 290 LEU A N 1
ATOM 2074 C CA . LEU A 1 290 ? -17.062 -1.676 -14.724 1.00 57.28 290 LEU A CA 1
ATOM 2075 C C . LEU A 1 290 ? -15.597 -1.749 -15.194 1.00 57.28 290 LEU A C 1
ATOM 2077 O O . LEU A 1 290 ? -15.332 -1.637 -16.390 1.00 57.28 290 LEU A O 1
ATOM 2081 N N . VAL A 1 291 ? -14.656 -1.998 -14.279 1.00 55.72 291 VAL A N 1
ATOM 2082 C CA . VAL A 1 291 ? -13.235 -2.231 -14.584 1.00 55.72 291 VAL A CA 1
ATOM 2083 C C . VAL A 1 291 ? -13.048 -3.576 -15.288 1.00 55.72 291 VAL A C 1
ATOM 2085 O O . VAL A 1 291 ? -12.390 -3.626 -16.325 1.00 55.72 291 VAL A O 1
ATOM 2088 N N . ARG A 1 292 ? -13.694 -4.657 -14.823 1.00 51.59 292 ARG A N 1
ATOM 2089 C CA . ARG A 1 292 ? -13.638 -5.969 -15.499 1.00 51.59 292 ARG A CA 1
ATOM 2090 C C . ARG A 1 292 ? -14.175 -5.944 -16.934 1.00 51.59 292 ARG A C 1
ATOM 2092 O O . ARG A 1 292 ? -13.676 -6.702 -17.759 1.00 51.59 292 ARG A O 1
ATOM 2099 N N . ARG A 1 293 ? -15.112 -5.045 -17.266 1.00 50.12 293 ARG A N 1
ATOM 2100 C CA . ARG A 1 293 ? -15.583 -4.816 -18.650 1.00 50.12 293 ARG A CA 1
ATOM 2101 C C . ARG A 1 293 ? -14.520 -4.225 -19.594 1.00 50.12 293 ARG A C 1
ATOM 2103 O O . ARG A 1 293 ? -14.792 -4.135 -20.785 1.00 50.12 293 ARG A O 1
ATOM 2110 N N . ARG A 1 294 ? -13.342 -3.806 -19.105 1.00 40.16 294 ARG A N 1
ATOM 2111 C CA . ARG A 1 294 ? -12.262 -3.225 -19.932 1.00 40.16 294 ARG A CA 1
ATOM 2112 C C . ARG A 1 294 ? -11.193 -4.215 -20.398 1.00 40.16 294 ARG A C 1
ATOM 2114 O O . ARG A 1 294 ? -10.309 -3.809 -21.146 1.00 40.16 294 ARG A O 1
ATOM 2121 N N . HIS A 1 295 ? -11.260 -5.488 -20.011 1.00 34.78 295 HIS A N 1
ATOM 2122 C CA . HIS A 1 295 ? -10.438 -6.512 -20.653 1.00 34.78 295 HIS A CA 1
ATOM 2123 C C . HIS A 1 295 ? -11.146 -6.995 -21.927 1.00 34.78 295 HIS A C 1
ATOM 2125 O O . HIS A 1 295 ? -12.204 -7.617 -21.802 1.00 34.78 295 HIS A O 1
ATOM 2131 N N . PRO A 1 296 ? -10.609 -6.746 -23.139 1.00 37.59 296 PRO A N 1
ATOM 2132 C CA . PRO A 1 296 ? -11.086 -7.457 -24.316 1.00 37.59 296 PRO A CA 1
ATOM 2133 C C . PRO A 1 296 ? -10.820 -8.951 -24.102 1.00 37.59 296 PRO A C 1
ATOM 2135 O O . PRO A 1 296 ? -9.696 -9.349 -23.783 1.00 37.59 296 PRO A O 1
ATOM 2138 N N . ALA A 1 297 ? -11.860 -9.773 -24.235 1.00 40.88 297 ALA A N 1
ATOM 2139 C CA . ALA A 1 297 ? -11.683 -11.218 -24.264 1.00 40.88 297 ALA A CA 1
ATOM 2140 C C . ALA A 1 297 ? -10.802 -11.587 -25.475 1.00 40.88 297 ALA A C 1
ATOM 2142 O O . ALA A 1 297 ? -10.916 -10.928 -26.512 1.00 40.88 297 ALA A O 1
ATOM 2143 N N . PRO A 1 298 ? -9.916 -12.593 -25.364 1.00 44.16 298 PRO A N 1
ATOM 2144 C CA . PRO A 1 298 ? -9.150 -13.059 -26.509 1.00 44.16 298 PRO A CA 1
ATOM 2145 C C . PRO A 1 298 ? -10.109 -13.683 -27.526 1.00 44.16 298 PRO A C 1
ATOM 2147 O O . PRO A 1 298 ? -10.683 -14.738 -27.266 1.00 44.16 298 PRO A O 1
ATOM 2150 N N . ASP A 1 299 ? -10.306 -13.003 -28.651 1.00 44.88 299 ASP A N 1
ATOM 2151 C CA . ASP A 1 299 ? -11.200 -13.452 -29.714 1.00 44.88 299 ASP A CA 1
ATOM 2152 C C . ASP A 1 299 ? -10.512 -14.537 -30.551 1.00 44.88 299 ASP A C 1
ATOM 2154 O O . ASP A 1 299 ? -9.354 -14.395 -30.957 1.00 44.88 299 ASP A O 1
ATOM 2158 N N . VAL A 1 300 ? -11.217 -15.642 -30.772 1.00 54.81 300 VAL A N 1
ATOM 2159 C CA . VAL A 1 300 ? -10.734 -16.802 -31.522 1.00 54.81 300 VAL A CA 1
ATOM 2160 C C . VAL A 1 300 ? -11.838 -17.229 -32.475 1.00 54.81 300 VAL A C 1
ATOM 2162 O O . VAL A 1 300 ? -12.737 -17.992 -32.121 1.00 54.81 300 VAL A O 1
ATOM 2165 N N . SER A 1 301 ? -11.755 -16.723 -33.700 1.00 49.75 301 SER A N 1
ATOM 2166 C CA . SER A 1 301 ? -12.687 -17.029 -34.781 1.00 49.75 301 SER A CA 1
ATOM 2167 C C . SER A 1 301 ? -12.053 -17.995 -35.781 1.00 49.75 301 SER A C 1
ATOM 2169 O O . SER A 1 301 ? -10.874 -17.883 -36.127 1.00 49.75 301 SER A O 1
ATOM 2171 N N . ILE A 1 302 ? -12.847 -18.960 -36.247 1.00 56.16 302 ILE A N 1
ATOM 2172 C CA . ILE A 1 302 ? -12.511 -19.823 -37.381 1.00 56.16 302 ILE A CA 1
ATOM 2173 C C . ILE A 1 302 ? -13.342 -19.319 -38.563 1.00 56.16 302 ILE A C 1
ATOM 2175 O O . ILE A 1 302 ? -14.569 -19.326 -38.492 1.00 56.16 302 ILE A O 1
ATOM 2179 N N . ASP A 1 303 ? -12.681 -18.846 -39.617 1.00 52.12 303 ASP A N 1
ATOM 2180 C CA . ASP A 1 303 ? -13.337 -18.473 -40.876 1.00 52.12 303 ASP A CA 1
ATOM 2181 C C . ASP A 1 303 ? -13.837 -19.736 -41.601 1.00 52.12 303 ASP A C 1
ATOM 2183 O O . ASP A 1 303 ? -13.223 -20.803 -41.501 1.00 52.12 303 ASP A O 1
ATOM 2187 N N . GLU A 1 304 ? -14.894 -19.612 -42.409 1.00 49.91 304 GLU A N 1
ATOM 2188 C CA . GLU A 1 304 ? -15.495 -20.712 -43.192 1.00 49.91 304 GLU A CA 1
ATOM 2189 C C . GLU A 1 304 ? -14.495 -21.374 -44.166 1.00 49.91 304 GLU A C 1
ATOM 2191 O O . GLU A 1 304 ? -14.741 -22.450 -44.708 1.00 49.91 304 GLU A O 1
ATOM 2196 N N . ARG A 1 305 ? -13.336 -20.735 -44.362 1.00 46.78 305 ARG A N 1
ATOM 2197 C CA . ARG A 1 305 ? -12.206 -21.150 -45.202 1.00 46.78 305 ARG A CA 1
ATOM 2198 C C . ARG A 1 305 ? -11.137 -21.971 -44.459 1.00 46.78 305 ARG A C 1
ATOM 2200 O O . ARG A 1 305 ? -10.061 -22.172 -45.011 1.00 46.78 305 ARG A O 1
ATOM 2207 N N . GLY A 1 306 ? -11.383 -22.398 -43.217 1.00 53.97 306 GLY A N 1
ATOM 2208 C CA . GLY A 1 306 ? -10.439 -23.215 -42.435 1.00 53.97 306 GLY A CA 1
ATOM 2209 C C . GLY A 1 306 ? -9.267 -22.431 -41.825 1.00 53.97 306 GLY A C 1
ATOM 2210 O O . GLY A 1 306 ? -8.215 -22.998 -41.533 1.00 53.97 306 GLY A O 1
ATOM 2211 N N . VAL A 1 307 ? -9.432 -21.120 -41.632 1.00 61.00 307 VAL A N 1
ATOM 2212 C CA . VAL A 1 307 ? -8.402 -20.225 -41.082 1.00 61.00 307 VAL A CA 1
ATOM 2213 C C . VAL A 1 307 ? -8.760 -19.846 -39.649 1.00 61.00 307 VAL A C 1
ATOM 2215 O O . VAL A 1 307 ? -9.799 -19.231 -39.419 1.00 61.00 307 VAL A O 1
ATOM 2218 N N . VAL A 1 308 ? -7.884 -20.150 -38.689 1.00 60.28 308 VAL A N 1
ATOM 2219 C CA . VAL A 1 308 ? -8.045 -19.726 -37.289 1.00 60.28 308 VAL A CA 1
ATOM 2220 C C . VAL A 1 308 ? -7.368 -18.374 -37.093 1.00 60.28 308 VAL A C 1
ATOM 2222 O O . VAL A 1 308 ? -6.159 -18.243 -37.295 1.00 60.28 308 VAL A O 1
ATOM 2225 N N . THR A 1 309 ? -8.126 -17.371 -36.660 1.00 56.66 309 THR A N 1
ATOM 2226 C CA . THR A 1 309 ? -7.590 -16.075 -36.231 1.00 56.66 309 THR A CA 1
ATO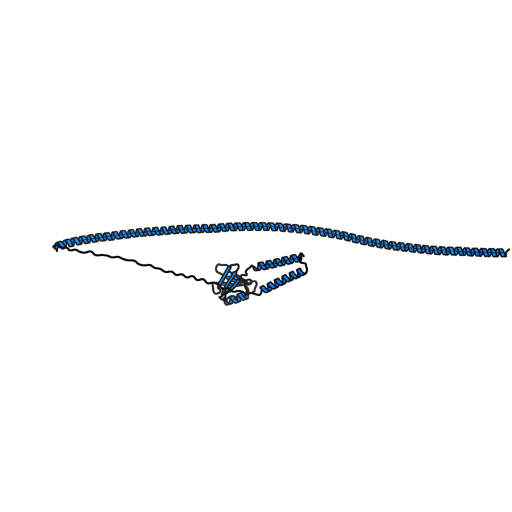M 2227 C C . THR A 1 309 ? -7.659 -15.988 -34.712 1.00 56.66 309 THR A C 1
ATOM 2229 O O . THR A 1 309 ? -8.740 -15.947 -34.136 1.00 56.66 309 THR A O 1
ATOM 2232 N N . ILE A 1 310 ? -6.494 -15.962 -34.064 1.00 65.31 310 ILE A N 1
ATOM 2233 C CA . ILE A 1 310 ? -6.334 -15.819 -32.614 1.00 65.31 310 ILE A CA 1
ATOM 2234 C C . ILE A 1 310 ? -5.888 -14.383 -32.329 1.00 65.31 310 ILE A C 1
ATOM 2236 O O . ILE A 1 310 ? -4.759 -14.005 -32.651 1.00 65.31 310 ILE A O 1
ATOM 2240 N N . ALA A 1 311 ? -6.754 -13.585 -31.710 1.00 52.16 311 ALA A N 1
ATOM 2241 C CA . ALA A 1 311 ? -6.438 -12.256 -31.200 1.00 52.16 311 ALA A CA 1
ATOM 2242 C C . ALA A 1 311 ? -6.228 -12.336 -29.681 1.00 52.16 311 ALA A C 1
ATOM 2244 O O . ALA A 1 311 ? -7.167 -12.546 -28.920 1.00 52.16 311 ALA A O 1
ATOM 2245 N N . THR A 1 312 ? -4.991 -12.192 -29.205 1.00 48.97 312 THR A N 1
ATOM 2246 C CA . THR A 1 312 ? -4.671 -12.283 -27.769 1.00 48.97 312 THR A CA 1
ATOM 2247 C C . THR A 1 312 ? -3.727 -11.158 -27.364 1.00 48.97 312 THR A C 1
ATOM 2249 O O . THR A 1 312 ? -2.634 -11.030 -27.907 1.00 48.97 312 THR A O 1
ATOM 2252 N N . GLY A 1 313 ? -4.148 -10.331 -26.400 1.00 41.03 313 GLY A N 1
ATOM 2253 C CA . GLY A 1 313 ? -3.302 -9.293 -25.793 1.00 41.03 313 GLY A CA 1
ATOM 2254 C C . GLY A 1 313 ? -2.795 -8.200 -26.745 1.00 41.03 313 GLY A C 1
ATOM 2255 O O . GLY A 1 313 ? -1.784 -7.578 -26.446 1.00 41.03 313 GLY A O 1
ATOM 2256 N N . GLY A 1 314 ? -3.465 -7.979 -27.882 1.00 45.97 314 GLY A N 1
ATOM 2257 C CA . GLY A 1 314 ? -3.032 -7.045 -28.933 1.00 45.97 314 GLY A CA 1
ATOM 2258 C C . GLY A 1 314 ? -2.252 -7.691 -30.086 1.00 45.97 314 GLY A C 1
ATOM 2259 O O . GLY A 1 314 ? -2.037 -7.043 -31.106 1.00 45.97 314 GLY A O 1
ATOM 2260 N N . SER A 1 315 ? -1.889 -8.973 -29.976 1.00 44.41 315 SER A N 1
ATOM 2261 C CA . SER A 1 315 ? -1.290 -9.741 -31.072 1.00 44.41 315 SER A CA 1
ATOM 2262 C C . SER A 1 315 ? -2.360 -10.488 -31.865 1.00 44.41 315 SER A C 1
ATOM 2264 O O . SER A 1 315 ? -3.123 -11.273 -31.296 1.00 44.41 315 SER A O 1
ATOM 2266 N N . HIS A 1 316 ? -2.379 -10.286 -33.183 1.00 54.06 316 HIS A N 1
ATOM 2267 C CA . HIS A 1 316 ? -3.188 -11.064 -34.122 1.00 54.06 316 HIS A CA 1
ATOM 2268 C C . HIS A 1 316 ? -2.332 -12.161 -34.761 1.00 54.06 316 HIS A C 1
ATOM 2270 O O . HIS A 1 316 ? -1.317 -11.878 -35.399 1.00 54.06 316 HIS A O 1
ATOM 2276 N N . HIS A 1 317 ? -2.750 -13.416 -34.620 1.00 57.84 317 HIS A N 1
ATOM 2277 C CA . HIS A 1 317 ? -2.094 -14.564 -35.235 1.00 57.84 317 HIS A CA 1
ATOM 2278 C C . HIS A 1 317 ? -3.088 -15.343 -36.096 1.00 57.84 317 HIS A C 1
ATOM 2280 O O . HIS A 1 317 ? -4.117 -15.804 -35.610 1.00 57.84 317 HIS A O 1
ATOM 2286 N N . ARG A 1 318 ? -2.767 -15.472 -37.386 1.00 64.62 318 ARG A N 1
ATOM 2287 C CA . ARG A 1 318 ? -3.560 -16.190 -38.386 1.00 64.62 318 ARG A CA 1
ATOM 2288 C C . ARG A 1 318 ? -2.878 -17.521 -38.690 1.00 64.62 318 ARG A C 1
ATOM 2290 O O . ARG A 1 318 ? -1.750 -17.517 -39.176 1.00 64.62 318 ARG A O 1
ATOM 2297 N N . PHE A 1 319 ? -3.565 -18.626 -38.430 1.00 62.19 319 PHE A N 1
ATOM 2298 C CA . PHE A 1 319 ? -3.118 -19.977 -38.761 1.00 62.19 319 PHE A CA 1
ATOM 2299 C C . PHE A 1 319 ? -4.005 -20.569 -39.851 1.00 62.19 319 PHE A C 1
ATOM 2301 O O . PHE A 1 319 ? -5.227 -20.434 -39.813 1.00 62.19 319 PHE A O 1
ATOM 2308 N N . ASP A 1 320 ? -3.376 -21.227 -40.817 1.00 67.38 320 ASP A N 1
ATOM 2309 C CA . ASP A 1 320 ? -4.055 -21.950 -41.885 1.00 67.38 320 ASP A CA 1
ATOM 2310 C C . ASP A 1 320 ? -4.033 -23.448 -41.548 1.00 67.38 320 ASP A C 1
ATOM 2312 O O . ASP A 1 320 ? -2.955 -24.044 -41.435 1.00 67.38 320 ASP A O 1
ATOM 2316 N N . LEU A 1 321 ? -5.214 -24.040 -41.331 1.00 64.62 321 LEU A N 1
ATOM 2317 C CA . LEU A 1 321 ? -5.345 -25.454 -40.965 1.00 64.62 321 LEU A CA 1
ATOM 2318 C C . LEU A 1 321 ? -5.055 -26.391 -42.147 1.00 64.62 321 LEU A C 1
ATOM 2320 O O . LEU A 1 321 ? -4.685 -27.545 -41.921 1.00 64.62 321 LEU A O 1
ATOM 2324 N N . TYR A 1 322 ? -5.168 -25.905 -43.389 1.00 57.38 322 TYR A N 1
ATOM 2325 C CA . TYR A 1 322 ? -4.859 -26.672 -44.600 1.00 57.38 322 TYR A CA 1
ATOM 2326 C C . TYR A 1 322 ? -3.353 -26.879 -44.805 1.00 57.38 322 TYR A C 1
ATOM 2328 O O . TYR A 1 322 ? -2.951 -27.755 -45.566 1.00 57.38 322 TYR A O 1
ATOM 2336 N N . SER A 1 323 ? -2.502 -26.089 -44.143 1.00 56.94 323 SER A N 1
ATOM 2337 C CA . SER A 1 323 ? -1.051 -26.188 -44.301 1.00 56.94 323 SER A CA 1
ATOM 2338 C C . SER A 1 323 ? -0.444 -27.235 -43.368 1.00 56.94 323 SER A C 1
ATOM 2340 O O . SER A 1 323 ? -0.484 -27.079 -42.150 1.00 56.94 323 SER A O 1
ATOM 2342 N N . ASP A 1 324 ? 0.226 -28.244 -43.930 1.00 56.38 324 ASP A N 1
ATOM 2343 C CA . ASP A 1 324 ? 1.013 -29.244 -43.179 1.00 56.38 324 ASP A CA 1
ATOM 2344 C C . ASP A 1 324 ? 2.285 -28.668 -42.513 1.00 56.38 324 ASP A C 1
ATOM 2346 O O . ASP A 1 324 ? 3.080 -29.392 -41.916 1.00 56.38 324 ASP A O 1
ATOM 2350 N N . ALA A 1 325 ? 2.491 -27.348 -42.590 1.00 53.50 325 ALA A N 1
ATOM 2351 C CA . ALA A 1 325 ? 3.452 -26.630 -41.757 1.00 53.50 325 ALA A CA 1
ATOM 2352 C C . ALA A 1 325 ? 2.893 -26.257 -40.364 1.00 53.50 325 ALA A C 1
ATOM 2354 O O . ALA A 1 325 ? 3.677 -25.866 -39.494 1.00 53.50 325 ALA A O 1
ATOM 2355 N N . THR A 1 326 ? 1.574 -26.366 -40.156 1.00 63.88 326 THR A N 1
ATOM 2356 C CA . THR A 1 326 ? 0.878 -26.079 -38.893 1.00 63.88 326 THR A CA 1
ATOM 2357 C C . THR A 1 326 ? 0.656 -27.377 -38.116 1.00 63.88 326 THR A C 1
ATOM 2359 O O . THR A 1 326 ? -0.264 -28.134 -38.412 1.00 63.88 326 THR A O 1
ATOM 2362 N N . ASP A 1 327 ? 1.488 -27.626 -37.108 1.00 67.62 327 ASP A N 1
ATOM 2363 C CA . ASP A 1 327 ? 1.373 -28.792 -36.226 1.00 67.62 327 ASP A CA 1
ATOM 2364 C C . ASP A 1 327 ? 0.488 -28.450 -35.005 1.00 67.62 327 ASP A C 1
ATOM 2366 O O . ASP A 1 327 ? 0.563 -27.341 -34.458 1.00 67.62 327 ASP A O 1
ATOM 2370 N N . VAL A 1 328 ? -0.418 -29.358 -34.625 1.00 72.12 328 VAL A N 1
ATOM 2371 C CA . VAL A 1 328 ? -1.548 -29.080 -33.718 1.00 72.12 328 VAL A CA 1
ATOM 2372 C C . VAL A 1 328 ? -1.712 -30.202 -32.693 1.00 72.12 328 VAL A C 1
ATOM 2374 O O . VAL A 1 328 ? -2.284 -31.253 -32.974 1.00 72.12 328 VAL A O 1
ATOM 2377 N N . GLU A 1 329 ? -1.268 -29.946 -31.465 1.00 78.88 329 GLU A N 1
ATOM 2378 C CA . GLU A 1 329 ? -1.352 -30.886 -30.344 1.00 78.88 329 GLU A CA 1
ATOM 2379 C C . GLU A 1 329 ? -2.561 -30.545 -29.452 1.00 78.88 329 GLU A C 1
ATOM 2381 O O . GLU A 1 329 ? -2.640 -29.452 -28.889 1.00 78.88 329 GLU A O 1
ATOM 2386 N N . MET A 1 330 ? -3.500 -31.477 -29.266 1.00 78.19 330 MET A N 1
ATOM 2387 C CA . MET A 1 330 ? -4.563 -31.361 -28.256 1.00 78.19 330 MET A CA 1
ATOM 2388 C C . MET A 1 330 ? -4.178 -32.140 -26.995 1.00 78.19 330 MET A C 1
ATOM 2390 O O . MET A 1 330 ? -3.726 -33.276 -27.084 1.00 78.19 330 MET A O 1
ATOM 2394 N N . SER A 1 331 ? -4.395 -31.557 -25.812 1.00 77.44 331 SER A N 1
ATOM 2395 C CA . SER A 1 331 ? -4.210 -32.254 -24.532 1.00 77.44 331 SER A CA 1
ATOM 2396 C C . SER A 1 331 ? -5.388 -32.016 -23.580 1.00 77.44 331 SER A C 1
ATOM 2398 O O . SER A 1 331 ? -5.883 -30.894 -23.449 1.00 77.44 331 SER A O 1
ATOM 2400 N N . GLY A 1 332 ? -5.834 -33.092 -22.920 1.00 74.06 332 GLY A N 1
ATOM 2401 C CA . GLY A 1 332 ? -7.073 -33.134 -22.131 1.00 74.06 332 GLY A CA 1
ATOM 2402 C C . GLY A 1 332 ? -8.341 -33.278 -22.988 1.00 74.06 332 GLY A C 1
ATOM 2403 O O . GLY A 1 332 ? -8.293 -33.148 -24.211 1.00 74.06 332 GLY A O 1
ATOM 2404 N N . ARG A 1 333 ? -9.489 -33.531 -22.346 1.00 78.56 333 ARG A N 1
ATOM 2405 C CA . ARG A 1 333 ? -10.800 -33.629 -23.020 1.00 78.56 333 ARG A CA 1
ATOM 2406 C C . ARG A 1 333 ? -11.477 -32.269 -23.167 1.00 78.56 333 ARG A C 1
ATOM 2408 O O . ARG A 1 333 ? -11.423 -31.495 -22.213 1.00 78.56 333 ARG A O 1
ATOM 2415 N N . PRO A 1 334 ? -12.161 -31.969 -24.289 1.00 74.94 334 PRO A N 1
ATOM 2416 C CA . PRO A 1 334 ? -12.942 -30.739 -24.408 1.00 74.94 334 PRO A CA 1
ATOM 2417 C C . PRO A 1 334 ? -13.926 -30.604 -23.236 1.00 74.94 334 PRO A C 1
ATOM 2419 O O . PRO A 1 334 ? -14.541 -31.577 -22.812 1.00 74.94 334 PRO A O 1
ATOM 2422 N N . GLY A 1 335 ? -14.011 -29.396 -22.676 1.00 66.94 335 GLY A N 1
ATOM 2423 C CA . GLY A 1 335 ? -14.801 -29.091 -21.476 1.00 66.94 335 GLY A CA 1
ATOM 2424 C C . GLY A 1 335 ? -14.051 -29.251 -20.144 1.00 66.94 335 GLY A C 1
ATOM 2425 O O . GLY A 1 335 ? -14.427 -28.613 -19.160 1.00 66.94 335 GLY A O 1
ATOM 2426 N N . GLU A 1 336 ? -12.954 -30.014 -20.080 1.00 73.69 336 GLU A N 1
ATOM 2427 C CA . GLU A 1 336 ? -12.203 -30.181 -18.829 1.00 73.69 336 GLU A CA 1
ATOM 2428 C C . GLU A 1 336 ? -11.341 -28.958 -18.463 1.00 73.69 336 GLU A C 1
ATOM 2430 O O . GLU A 1 336 ? -10.874 -28.176 -19.298 1.00 73.69 336 GLU A O 1
ATOM 2435 N N . ARG A 1 337 ? -11.058 -28.820 -17.159 1.00 62.12 337 ARG A N 1
ATOM 2436 C CA . ARG A 1 337 ? -10.234 -27.735 -16.590 1.00 62.12 337 ARG A CA 1
ATOM 2437 C C . ARG A 1 337 ? -8.757 -27.784 -17.024 1.00 62.12 337 ARG A C 1
ATOM 2439 O O . ARG A 1 337 ? -8.047 -26.801 -16.826 1.00 62.12 337 ARG A O 1
ATOM 2446 N N . GLY A 1 338 ? -8.307 -28.908 -17.587 1.00 69.56 338 GLY A N 1
ATOM 2447 C CA . GLY A 1 338 ? -6.977 -29.085 -18.180 1.00 69.56 338 GLY A CA 1
ATOM 2448 C C . GLY A 1 338 ? -6.939 -29.003 -19.711 1.00 69.56 338 GLY A C 1
ATOM 2449 O O . GLY A 1 338 ? -5.859 -29.164 -20.273 1.00 69.56 338 GLY A O 1
ATOM 2450 N N . TRP A 1 339 ? -8.075 -28.779 -20.385 1.00 80.94 339 TRP A N 1
ATOM 2451 C CA . TRP A 1 339 ? -8.135 -28.793 -21.848 1.00 80.94 339 TRP A CA 1
ATOM 2452 C C . TRP A 1 339 ? -7.402 -27.618 -22.486 1.00 80.94 339 TRP A C 1
ATOM 2454 O O . TRP A 1 339 ? -7.653 -26.449 -22.163 1.00 80.94 339 TRP A O 1
ATOM 2464 N N . GLN A 1 340 ? -6.554 -27.947 -23.456 1.00 81.31 340 GLN A N 1
ATOM 2465 C CA . GLN A 1 340 ? -5.862 -26.977 -24.288 1.00 81.31 340 GLN A CA 1
ATOM 2466 C C . GLN A 1 340 ? -5.483 -27.560 -25.656 1.00 81.31 340 GLN A C 1
ATOM 2468 O O . GLN A 1 340 ? -5.114 -28.732 -25.770 1.00 81.31 340 GLN A O 1
ATOM 2473 N N . VAL A 1 341 ? -5.497 -26.707 -26.679 1.00 79.38 341 VAL A N 1
ATOM 2474 C CA . VAL A 1 341 ? -4.943 -26.987 -28.012 1.00 79.38 341 VAL A CA 1
ATOM 2475 C C . VAL A 1 341 ? -3.726 -26.095 -28.222 1.00 79.38 341 VAL A C 1
ATOM 2477 O O . VAL A 1 341 ? -3.806 -24.877 -28.047 1.00 79.38 341 VAL A O 1
ATOM 2480 N N . ARG A 1 342 ? -2.591 -26.698 -28.575 1.00 81.19 342 ARG A N 1
ATOM 2481 C CA . ARG A 1 342 ? -1.330 -26.013 -28.856 1.00 81.19 342 ARG A CA 1
ATOM 2482 C C . ARG A 1 342 ? -1.079 -25.970 -30.355 1.00 81.19 342 ARG A C 1
ATOM 2484 O O . ARG A 1 342 ? -0.929 -27.005 -30.995 1.00 81.19 342 ARG A O 1
ATOM 2491 N N . PHE A 1 343 ? -0.953 -24.761 -30.883 1.00 77.88 343 PHE A N 1
ATOM 2492 C CA . PHE A 1 343 ? -0.443 -24.518 -32.226 1.00 77.88 343 PHE A CA 1
ATOM 2493 C C . PHE A 1 343 ? 1.080 -24.422 -32.147 1.00 77.88 343 PHE A C 1
ATOM 2495 O O . PHE A 1 343 ? 1.636 -23.430 -31.654 1.00 77.88 343 PHE A O 1
ATOM 2502 N N . LEU A 1 344 ? 1.746 -25.489 -32.583 1.00 73.19 344 LEU A N 1
ATOM 2503 C CA . LEU A 1 344 ? 3.195 -25.577 -32.697 1.00 73.19 344 LEU A CA 1
ATOM 2504 C C . LEU A 1 344 ? 3.634 -24.803 -33.946 1.00 73.19 344 LEU A C 1
ATOM 2506 O O . LEU A 1 344 ? 3.034 -24.895 -35.015 1.00 73.19 344 LEU A O 1
ATOM 2510 N N . ARG A 1 345 ? 4.691 -24.002 -33.806 1.00 73.62 345 ARG A N 1
ATOM 2511 C CA . ARG A 1 345 ? 5.232 -23.169 -34.886 1.00 73.62 345 ARG A CA 1
ATOM 2512 C C . ARG A 1 345 ? 6.750 -23.234 -34.877 1.00 73.62 345 ARG A C 1
ATOM 2514 O O . ARG A 1 345 ? 7.377 -23.173 -33.821 1.00 73.62 345 ARG A O 1
ATOM 2521 N N . ARG A 1 346 ? 7.353 -23.364 -36.060 1.00 54.91 346 ARG A N 1
ATOM 2522 C CA . ARG A 1 346 ? 8.813 -23.458 -36.191 1.00 54.91 346 ARG A CA 1
ATOM 2523 C C . ARG A 1 346 ? 9.464 -22.188 -35.620 1.00 54.91 346 ARG A C 1
ATOM 2525 O O . ARG A 1 346 ? 9.019 -21.076 -35.894 1.00 54.91 346 ARG A O 1
ATOM 2532 N N . SER A 1 347 ? 10.487 -22.384 -34.785 1.00 44.97 347 SER A N 1
ATOM 2533 C CA . SER A 1 347 ? 11.295 -21.344 -34.118 1.00 44.97 347 SER A CA 1
ATOM 2534 C C . SER A 1 347 ? 10.565 -20.290 -33.253 1.00 44.97 347 SER A C 1
ATOM 2536 O O . SER A 1 347 ? 11.175 -19.278 -32.920 1.00 44.97 347 SER A O 1
ATOM 2538 N N . LEU A 1 348 ? 9.308 -20.497 -32.830 1.00 66.94 348 LEU A N 1
ATOM 2539 C CA . LEU A 1 348 ? 8.625 -19.622 -31.855 1.00 66.94 348 LEU A CA 1
ATOM 2540 C C . LEU A 1 348 ? 7.857 -20.436 -30.785 1.00 66.94 348 LEU A C 1
ATOM 2542 O O . LEU A 1 348 ? 7.413 -21.544 -31.078 1.00 66.94 348 LEU A O 1
ATOM 2546 N N . PRO A 1 349 ? 7.626 -19.900 -29.565 1.00 63.34 349 PRO A N 1
ATOM 2547 C CA . PRO A 1 349 ? 6.872 -20.603 -28.518 1.00 63.34 349 PRO A CA 1
ATOM 2548 C C . PRO A 1 349 ? 5.434 -20.940 -28.958 1.00 63.34 349 PRO A C 1
ATOM 2550 O O . PRO A 1 349 ? 4.806 -20.085 -29.595 1.00 63.34 349 PRO A O 1
ATOM 2553 N N . PRO A 1 350 ? 4.883 -22.124 -28.631 1.00 74.00 350 PRO A N 1
ATOM 2554 C CA . PRO A 1 350 ? 3.548 -22.531 -29.075 1.00 74.00 350 PRO A CA 1
ATOM 2555 C C . PRO A 1 350 ? 2.446 -21.610 -28.541 1.00 74.00 350 PRO A C 1
ATOM 2557 O O . PRO A 1 350 ? 2.543 -21.085 -27.431 1.00 74.00 350 PRO A O 1
ATOM 2560 N N . ILE A 1 351 ? 1.381 -21.431 -29.324 1.00 70.94 351 ILE A N 1
ATOM 2561 C CA . ILE A 1 351 ? 0.191 -20.684 -28.891 1.00 70.94 351 ILE A CA 1
ATOM 2562 C C . ILE A 1 351 ? -0.828 -21.662 -28.320 1.00 70.94 351 ILE A C 1
ATOM 2564 O O . ILE A 1 351 ? -1.175 -22.643 -28.970 1.00 70.94 351 ILE A O 1
ATOM 2568 N N . VAL A 1 352 ? -1.295 -21.386 -27.103 1.00 76.56 352 VAL A N 1
ATOM 2569 C CA . VAL A 1 352 ? -2.167 -22.278 -26.334 1.00 76.56 352 VAL A CA 1
ATOM 2570 C C . VAL A 1 352 ? -3.577 -21.693 -26.274 1.00 76.56 352 VAL A C 1
ATOM 2572 O O . VAL A 1 352 ? -3.804 -20.684 -25.610 1.00 76.56 352 VAL A O 1
ATOM 2575 N N . VAL A 1 353 ? -4.527 -22.336 -26.951 1.00 73.44 353 VAL A N 1
ATOM 2576 C CA . VAL A 1 353 ? -5.967 -22.077 -26.801 1.00 73.44 353 VAL A CA 1
ATOM 2577 C C . VAL A 1 353 ? -6.482 -22.935 -25.647 1.00 73.44 353 VAL A C 1
ATOM 2579 O O . VAL A 1 353 ? -6.138 -24.109 -25.557 1.00 73.44 353 VAL A O 1
ATOM 2582 N N . THR A 1 354 ? -7.293 -22.365 -24.753 1.00 73.62 354 THR A N 1
ATOM 2583 C CA . THR A 1 354 ? -7.817 -23.050 -23.552 1.00 73.62 354 THR A CA 1
ATOM 2584 C C . THR A 1 354 ? -9.336 -22.924 -23.448 1.00 73.62 354 THR A C 1
ATOM 2586 O O . THR A 1 354 ? -9.935 -22.050 -24.078 1.00 73.62 354 THR A O 1
ATOM 2589 N N . SER A 1 355 ? -9.969 -23.717 -22.577 1.00 63.22 355 SER A N 1
ATOM 2590 C CA . SER A 1 355 ? -11.427 -23.705 -22.317 1.00 63.22 355 SER A CA 1
ATOM 2591 C C . SER A 1 355 ? -11.951 -22.410 -21.666 1.00 63.22 355 SER A C 1
ATOM 2593 O O . SER A 1 355 ? -13.125 -22.304 -21.325 1.00 63.22 355 SER A O 1
ATOM 2595 N N . ARG A 1 356 ? -11.085 -21.402 -21.491 1.00 60.41 356 ARG A N 1
ATOM 2596 C CA . ARG A 1 356 ? -11.429 -20.028 -21.083 1.00 60.41 356 ARG A CA 1
ATOM 2597 C C . ARG A 1 356 ? -11.467 -19.030 -22.246 1.00 60.41 356 ARG A C 1
ATOM 2599 O O . ARG A 1 356 ? -11.838 -17.883 -22.026 1.00 60.41 356 ARG A O 1
ATOM 2606 N N . MET A 1 357 ? -11.022 -19.440 -23.434 1.00 61.59 357 MET A N 1
ATOM 2607 C CA . MET A 1 357 ? -10.899 -18.598 -24.632 1.00 61.59 357 MET A CA 1
ATOM 2608 C C . MET A 1 357 ? -11.945 -18.961 -25.691 1.00 61.59 357 MET A C 1
ATOM 2610 O O . MET A 1 357 ? -12.396 -18.094 -26.426 1.00 61.59 357 MET A O 1
ATOM 2614 N N . VAL A 1 358 ? -12.345 -20.234 -25.745 1.00 69.00 358 VAL A N 1
ATOM 2615 C CA . VAL A 1 358 ? -13.350 -20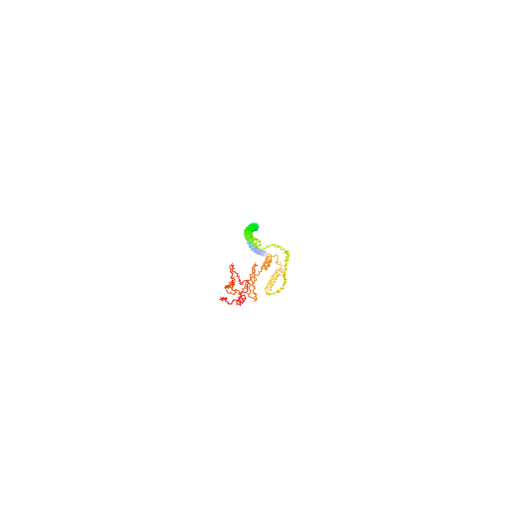.770 -26.673 1.00 69.00 358 VAL A CA 1
ATOM 2616 C C . VAL A 1 358 ? -14.272 -21.748 -25.953 1.00 69.00 358 VAL A C 1
ATOM 2618 O O . VAL A 1 358 ? -13.870 -22.375 -24.970 1.00 69.00 358 VAL A O 1
ATOM 2621 N N . ASP A 1 359 ? -15.477 -21.937 -26.491 1.00 72.44 359 ASP A N 1
ATOM 2622 C CA . ASP A 1 359 ? -16.246 -23.154 -26.230 1.00 72.44 359 ASP A CA 1
ATOM 2623 C C . ASP A 1 359 ? -15.488 -24.351 -26.825 1.00 72.44 359 ASP A C 1
ATOM 2625 O O . ASP A 1 359 ? -15.375 -24.497 -28.045 1.00 72.44 359 ASP A O 1
ATOM 2629 N N . ALA A 1 360 ? -14.938 -25.188 -25.946 1.00 73.81 360 ALA A N 1
ATOM 2630 C CA . ALA A 1 360 ? -14.064 -26.294 -26.308 1.00 73.81 360 ALA A CA 1
ATOM 2631 C C . ALA A 1 360 ? -14.762 -27.348 -27.183 1.00 73.81 360 ALA A C 1
ATOM 2633 O O . ALA A 1 360 ? -14.138 -27.886 -28.096 1.00 73.81 360 ALA A O 1
ATOM 2634 N N . GLU A 1 361 ? -16.046 -27.633 -26.947 1.00 71.75 361 GLU A N 1
ATOM 2635 C CA . GLU A 1 361 ? -16.776 -28.647 -27.716 1.00 71.75 361 GLU A CA 1
ATOM 2636 C C . GLU A 1 361 ? -17.056 -28.168 -29.142 1.00 71.75 361 GLU A C 1
ATOM 2638 O O . GLU A 1 361 ? -16.859 -28.913 -30.105 1.00 71.75 361 GLU A O 1
ATOM 2643 N N . SER A 1 362 ? -17.473 -26.908 -29.298 1.00 69.44 362 SER A N 1
ATOM 2644 C CA . SER A 1 362 ? -17.683 -26.309 -30.620 1.00 69.44 362 SER A CA 1
ATOM 2645 C C . SER A 1 362 ? -16.373 -26.092 -31.375 1.00 69.44 362 SER A C 1
ATOM 2647 O O . SER A 1 362 ? -16.313 -26.380 -32.569 1.00 69.44 362 SER A O 1
ATOM 2649 N N . PHE A 1 363 ? -15.304 -25.678 -30.689 1.00 72.56 363 PHE A N 1
ATOM 2650 C CA . PHE A 1 363 ? -13.984 -25.511 -31.297 1.00 72.56 363 PHE A CA 1
ATOM 2651 C C . PHE A 1 363 ? -13.413 -26.840 -31.812 1.00 72.56 363 PHE A C 1
ATOM 2653 O O . PHE A 1 363 ? -12.990 -26.915 -32.963 1.00 72.56 363 PHE A O 1
ATOM 2660 N N . VAL A 1 364 ? -13.455 -27.915 -31.011 1.00 75.25 364 VAL A N 1
ATOM 2661 C CA . VAL A 1 364 ? -12.996 -29.249 -31.450 1.00 75.25 364 VAL A CA 1
ATOM 2662 C C . VAL A 1 364 ? -13.867 -29.797 -32.584 1.00 75.25 364 VAL A C 1
ATOM 2664 O O . VAL A 1 364 ? -13.340 -30.412 -33.510 1.00 75.25 364 VAL A O 1
ATOM 2667 N N . ARG A 1 365 ? -15.183 -29.547 -32.564 1.00 75.69 365 ARG A N 1
ATOM 2668 C CA . ARG A 1 365 ? -16.107 -29.980 -33.625 1.00 75.69 365 ARG A CA 1
ATOM 2669 C C . ARG A 1 365 ? -15.829 -29.313 -34.976 1.00 75.69 365 ARG A C 1
ATOM 2671 O O . ARG A 1 365 ? -15.947 -29.984 -35.996 1.00 75.69 365 ARG A O 1
ATOM 2678 N N . GLU A 1 366 ? -15.439 -28.040 -34.996 1.00 73.25 366 GLU A N 1
ATOM 2679 C CA . GLU A 1 366 ? -14.976 -27.372 -36.222 1.00 73.25 366 GLU A CA 1
ATOM 2680 C C . GLU A 1 366 ? -13.560 -27.815 -36.619 1.00 73.25 366 GLU A C 1
ATOM 2682 O O . GLU A 1 366 ? -13.322 -28.127 -37.784 1.00 73.25 366 GLU A O 1
ATOM 2687 N N . LEU A 1 367 ? -12.632 -27.933 -35.661 1.00 76.69 367 LEU A N 1
ATOM 2688 C CA . LEU A 1 367 ? -11.252 -28.365 -35.915 1.00 76.69 367 LEU A CA 1
ATOM 2689 C C . LEU A 1 367 ? -11.192 -29.753 -36.584 1.00 76.69 367 LEU A C 1
ATOM 2691 O O . LEU A 1 367 ? -10.459 -29.930 -37.558 1.00 76.69 367 LEU A O 1
ATOM 2695 N N . ARG A 1 368 ? -12.026 -30.706 -36.138 1.00 76.38 368 ARG A N 1
ATOM 2696 C CA . ARG A 1 368 ? -12.123 -32.061 -36.721 1.00 76.38 368 ARG A CA 1
ATOM 2697 C C . ARG A 1 368 ? -12.616 -32.097 -38.171 1.00 76.38 368 ARG A C 1
ATOM 2699 O O . ARG A 1 368 ? -12.351 -33.085 -38.849 1.00 76.38 368 ARG A O 1
ATOM 2706 N N . LYS A 1 369 ? -13.294 -31.055 -38.677 1.00 75.25 369 LYS A N 1
ATOM 2707 C CA . LYS A 1 369 ? -13.663 -30.979 -40.108 1.00 75.25 369 LYS A CA 1
ATOM 2708 C C . LYS A 1 369 ? -12.443 -30.788 -41.010 1.00 75.25 369 LYS A C 1
ATOM 2710 O O . LYS A 1 369 ? -12.478 -31.200 -42.164 1.00 75.25 369 LYS A O 1
ATOM 2715 N N . TRP A 1 370 ? -11.396 -30.147 -40.488 1.00 72.31 370 TRP A N 1
ATOM 2716 C CA . TRP A 1 370 ? -10.198 -29.760 -41.239 1.00 72.31 370 TRP A CA 1
ATOM 2717 C C . TRP A 1 370 ? -8.978 -30.629 -40.906 1.00 72.31 370 TRP A C 1
ATOM 2719 O O . TRP A 1 370 ? -8.112 -30.812 -41.756 1.00 72.31 370 TRP A O 1
ATOM 2729 N N . ARG A 1 371 ? -8.914 -31.191 -39.692 1.00 70.19 371 ARG A N 1
ATOM 2730 C CA . ARG A 1 371 ? -7.900 -32.165 -39.262 1.00 70.19 371 ARG A CA 1
ATOM 2731 C C . ARG A 1 371 ? -8.584 -33.346 -38.550 1.00 70.19 371 ARG A C 1
ATOM 2733 O O . ARG A 1 371 ? -8.843 -33.253 -37.349 1.00 70.19 371 ARG A O 1
ATOM 2740 N N . PRO A 1 372 ? -8.914 -34.437 -39.268 1.00 69.88 372 PRO A N 1
ATOM 2741 C CA . PRO A 1 372 ? -9.603 -35.590 -38.685 1.00 69.88 372 PRO A CA 1
ATOM 2742 C C . PRO A 1 372 ? -8.687 -36.462 -37.811 1.00 69.88 372 PRO A C 1
ATOM 2744 O O . PRO A 1 372 ? -9.188 -37.215 -36.983 1.00 69.88 372 PRO A O 1
ATOM 2747 N N . ASP A 1 373 ? -7.364 -36.345 -37.963 1.00 68.50 373 ASP A N 1
ATOM 2748 C CA . ASP A 1 373 ? -6.365 -37.224 -37.337 1.00 68.50 373 ASP A CA 1
ATOM 2749 C C . ASP A 1 373 ? -6.037 -36.885 -35.866 1.00 68.50 373 ASP A C 1
ATOM 2751 O O . ASP A 1 373 ? -5.144 -37.496 -35.276 1.00 68.50 373 ASP A O 1
ATOM 2755 N N . LEU A 1 374 ? -6.726 -35.910 -35.251 1.00 70.19 374 LEU A N 1
ATOM 2756 C CA . LEU A 1 374 ? -6.529 -35.605 -33.829 1.00 70.19 374 LEU A CA 1
ATOM 2757 C C . LEU A 1 374 ? -7.072 -36.743 -32.944 1.00 70.19 374 LEU A C 1
ATOM 2759 O O . LEU A 1 374 ? -8.222 -37.151 -33.119 1.00 70.19 374 LEU A O 1
ATOM 2763 N N . PRO A 1 375 ? -6.299 -37.219 -31.950 1.00 62.97 375 PRO A N 1
ATOM 2764 C CA . PRO A 1 375 ? -6.697 -38.354 -31.129 1.00 62.97 375 PRO A CA 1
ATOM 2765 C C . PRO A 1 375 ? -7.883 -38.030 -30.211 1.00 62.97 375 PRO A C 1
ATOM 2767 O O . PRO A 1 375 ? -7.939 -36.976 -29.573 1.00 62.97 375 PRO A O 1
ATOM 2770 N N . ASP A 1 376 ? -8.794 -38.995 -30.083 1.00 57.09 376 ASP A N 1
ATOM 2771 C CA . ASP A 1 376 ? -9.721 -39.064 -28.955 1.00 57.09 376 ASP A CA 1
ATOM 2772 C C . ASP A 1 376 ? -8.973 -39.518 -27.686 1.00 57.09 376 ASP A C 1
ATOM 2774 O O . ASP A 1 376 ? -8.137 -40.429 -27.715 1.00 57.09 376 ASP A O 1
ATOM 2778 N N . HIS A 1 377 ? -9.272 -38.860 -26.565 1.00 53.03 377 HIS A N 1
ATOM 2779 C CA . HIS A 1 377 ? -8.681 -39.082 -25.240 1.00 53.03 377 HIS A CA 1
ATOM 2780 C C . HIS A 1 377 ? -9.783 -39.161 -24.188 1.00 53.03 377 HIS A C 1
ATOM 2782 O O . HIS A 1 377 ? -10.760 -38.393 -24.290 1.00 53.03 377 HIS A O 1
#

Foldseek 3Di:
DVVVVVVVVVVVVVVVVVVVVVVVVVVVVVVVVVVVVVVVVVVVVVVVVVVVVVVVVVVVVVVVVVVVVVVVVVVVVVVVVVVVVVVVVVVVVVVVVVVVVVVVVVVVVVVVVVVVVVVVVVVVVVVVVVVVVVVVVVVVVVVVVVVVVVVVVVVVVVVVVVVVVVVVVVVVVVVVVVVVVVVVVVVVVVVVVVVVVVCVVPDDDDDDDDDDDDDDDDDDDDDDDDDDDDDDDDDDDDDDDDDPDVVVVVVVVVVVLVVVLVVCVVVVCCPPPVNVVSVVVVVVVVVVVVVVVPDDQFAWDQPPQQWTWTRDPNDTDIDHLLDPQWDKAWDDDQPDPPTWIWTDHPPDDTDIDGVRRDRRVVVVVSSCVSPVPHDDD

Radius of gyration: 72.23 Å; chains: 1; bounding box: 151×53×258 Å